Protein AF-0000000068951659 (afdb_homodimer)

pLDDT: mean 95.66, std 5.08, range [66.25, 98.88]

Nearest PDB structures (foldseek):
  4ij6-assembly1_B  TM=8.857E-01  e=1.920E-13  Hydrogenobacter thermophilus TK-6
  6nru-assembly5_E  TM=8.694E-01  e=2.820E-13  Shigella flexneri 2a
  6e4b-assembly2_D  TM=8.749E-01  e=1.591E-12  Escherichia coli K-12
  5zr2-assembly2_D-2  TM=8.445E-01  e=5.379E-12  Entamoeba histolytica HM-1:IMSS-A
  6m1x-assembly1_B  TM=8.198E-01  e=3.036E-11  Entamoeba histolytica

Sequence (386 aa):
MDVVLIRHAQPQVPAGTCYGCLDLPLVAPLAPAAARIAAGLPTPDRIVASPLARALGTAQALVQALPGGAPAIDTEPRLREIDFGSWEGVAWDAIDRAALDQWAADLLHARPHGGEAPAQAMARVAGWAGTLATDGAECLWVVGHAGPMRMLAAHWLGVPLATTVNWALGFGASCGFTLGPGEVRLGWWNRAAMDVVLIRHAQPQVPAGTCYGCLDLPLVAPLAPAAARIAAGLPTPDRIVASPLARALGTAQALVQALPGGAPAIDTEPRLREIDFGSWEGVAWDAIDRAALDQWAADLLHARPHGGEAPAQAMARVAGWAGTLATDGAECLWVVGHAGPMRMLAAHWLGVPLATTVNWALGFGASCGFTLGPGEVRLGWWNRAA

Organism: Cupriavidus necator (strain ATCC 17699 / DSM 428 / KCTC 22496 / NCIMB 10442 / H16 / Stanier 337) (NCBI:txid381666)

Radius of gyration: 21.98 Å; Cα contacts (8 Å, |Δi|>4): 811; chains: 2; bounding box: 46×58×51 Å

Solvent-accessible surface area (backbone atoms only — not comparable to full-atom values): 19576 Å² total; per-residue (Å²): 68,37,37,37,40,27,27,22,34,38,55,58,66,67,88,64,48,31,67,33,60,64,72,42,49,53,36,84,75,60,40,59,43,40,58,47,42,51,55,92,55,79,78,57,72,36,34,37,19,11,66,47,47,27,15,36,53,37,46,53,44,35,37,71,55,42,82,68,80,62,61,64,74,44,70,36,74,54,38,40,40,52,33,40,45,75,40,43,74,34,41,57,89,71,50,60,64,69,48,50,50,48,29,67,74,33,60,46,68,39,42,79,38,68,40,51,26,48,49,57,49,40,48,42,35,50,52,54,57,63,55,51,80,74,47,83,55,60,25,35,35,36,23,24,35,63,60,43,52,28,39,49,50,13,61,58,66,71,45,60,51,85,60,33,69,64,38,47,66,51,57,22,10,31,30,32,35,37,48,51,95,95,43,56,32,50,44,30,33,34,42,74,77,68,37,37,36,40,28,27,22,34,36,56,59,66,69,87,62,50,32,69,34,58,64,73,41,50,53,35,84,76,59,38,61,44,39,58,47,44,51,56,92,54,80,76,56,71,35,35,37,19,12,67,45,47,28,16,37,52,37,46,54,45,35,38,72,54,43,83,72,79,64,61,64,75,44,70,36,74,55,40,41,38,53,34,40,45,75,39,43,75,34,42,55,90,72,50,58,63,69,49,50,50,48,28,67,75,32,62,48,69,39,40,80,39,67,39,53,24,48,49,58,48,40,50,40,36,50,53,53,57,63,56,50,79,75,46,84,56,59,24,33,36,37,23,24,34,63,62,42,52,29,40,48,48,14,61,60,65,70,46,59,52,84,61,31,70,64,38,47,66,51,58,22,10,30,30,31,36,38,49,51,94,93,43,53,32,51,45,29,34,34,42,73,79

Foldseek 3Di:
DKEKEWEFFAFDADPQADAFQPQTAADPPTPPQLLQLCPPPDDWLAEEEAPRRRQVVSLVRNQVNDPDHRRDYHYDNLQTGWGLAQSHRPGPVRDDPVLVVQCVVPVQARRSNPTDGLVRSLVSLVVVVVVCVPPPIPYYYYGHHQSSVLSVVCNQVVHDSVVSVPPDADHSFMWMWDDDDVHIDTDDDRHDD/DKEKEWEFFAFDADPQADAFQPQTAADPPTPPQLLQLCPPPDDWLAEEEAPRRRQVVSLVRNQVNDPDHRRDYHYDNLQTGWGLAQSHRPGPVRDDPVLVVQCVVPVQARRSNPTDGLVRSLVSLVVVVVVCVPPPIPYYYYGHHQSSVLSVVCNQVVHDSVVSVPPDADHSFMWMWDDDDVHIDTDDDRHDD

InterPro domains:
  IPR013078 Histidine phosphatase superfamily, clade-1 [PF00300] (3-190)
  IPR013078 Histidine phosphatase superfamily, clade-1 [SM00855] (2-152)
  IPR013078 Histidine phosphatase superfamily, clade-1 [cd07067] (42-173)
  IPR029033 Histidine phosphatase superfamily [G3DSA:3.40.50.1240] (1-178)
  IPR029033 Histidine phosphatase superfamily [SSF53254] (2-191)
  IPR050275 Phosphoglycerate Mutase/Phosphatase [PTHR48100] (3-163)

Structure (mmCIF, N/CA/C/O backbone):
data_AF-0000000068951659-model_v1
#
loop_
_entity.id
_entity.type
_entity.pdbx_description
1 polymer 'Alpha-ribazole phosphatase'
#
loop_
_atom_site.group_PDB
_atom_site.id
_atom_site.type_symbol
_atom_site.label_atom_id
_atom_site.label_alt_id
_atom_site.label_comp_id
_atom_site.label_asym_id
_atom_site.label_entity_id
_atom_site.label_seq_id
_atom_site.pdbx_PDB_ins_code
_atom_site.Cartn_x
_atom_site.Cartn_y
_atom_site.Cartn_z
_atom_site.occupancy
_atom_site.B_iso_or_equiv
_atom_site.auth_seq_id
_atom_site.auth_comp_id
_atom_site.auth_asym_id
_atom_site.auth_atom_id
_atom_site.pdbx_PDB_model_num
ATOM 1 N N . MET A 1 1 ? -17.641 -3.449 -2.365 1 95.12 1 MET A N 1
ATOM 2 C CA . MET A 1 1 ? -17.047 -4.746 -2.051 1 95.12 1 MET A CA 1
ATOM 3 C C . MET A 1 1 ? -15.609 -4.586 -1.574 1 95.12 1 MET A C 1
ATOM 5 O O . MET A 1 1 ? -14.852 -3.785 -2.129 1 95.12 1 MET A O 1
ATOM 9 N N . ASP A 1 2 ? -15.289 -5.281 -0.459 1 96.88 2 ASP A N 1
ATOM 10 C CA . ASP A 1 2 ? -13.898 -5.367 -0.015 1 96.88 2 ASP A CA 1
ATOM 11 C C . ASP A 1 2 ? -13.211 -6.598 -0.594 1 96.88 2 ASP A C 1
ATOM 13 O O . ASP A 1 2 ? -13.773 -7.699 -0.566 1 96.88 2 ASP A O 1
ATOM 17 N N . VAL A 1 3 ? -12.086 -6.398 -1.126 1 98.12 3 VAL A N 1
ATOM 18 C CA . VAL A 1 3 ? -11.289 -7.496 -1.664 1 98.12 3 VAL A CA 1
ATOM 19 C C . VAL A 1 3 ? -9.945 -7.566 -0.943 1 98.12 3 VAL A C 1
ATOM 21 O O . VAL A 1 3 ? -9.203 -6.582 -0.911 1 98.12 3 VAL A O 1
ATOM 24 N N . VAL A 1 4 ? -9.68 -8.672 -0.344 1 98.44 4 VAL A N 1
ATOM 25 C CA . VAL A 1 4 ? -8.375 -8.93 0.252 1 98.44 4 VAL A CA 1
ATOM 26 C C . VAL A 1 4 ? -7.586 -9.898 -0.627 1 98.44 4 VAL A C 1
ATOM 28 O O . VAL A 1 4 ? -7.992 -11.047 -0.816 1 98.44 4 VAL A O 1
ATOM 31 N N . LEU A 1 5 ? -6.527 -9.391 -1.222 1 98.88 5 LEU A N 1
ATOM 32 C CA . LEU A 1 5 ? -5.582 -10.234 -1.951 1 98.88 5 LEU A CA 1
ATOM 33 C C . LEU A 1 5 ? -4.555 -10.844 -1.007 1 98.88 5 LEU A C 1
ATOM 35 O O . LEU A 1 5 ? -3.967 -10.133 -0.182 1 98.88 5 LEU A O 1
ATOM 39 N N . ILE A 1 6 ? -4.328 -12.125 -1.132 1 98.88 6 ILE A N 1
ATOM 40 C CA . ILE A 1 6 ? -3.363 -12.82 -0.29 1 98.88 6 ILE A CA 1
ATOM 41 C C . ILE A 1 6 ? -2.4 -13.617 -1.164 1 98.88 6 ILE A C 1
ATOM 43 O O . ILE A 1 6 ? -2.822 -14.492 -1.927 1 98.88 6 ILE A O 1
ATOM 47 N N . ARG A 1 7 ? -1.138 -13.297 -1.09 1 98.88 7 ARG A N 1
ATOM 48 C CA . ARG A 1 7 ? -0.165 -14.148 -1.771 1 98.88 7 ARG A CA 1
ATOM 49 C C . ARG A 1 7 ? -0.029 -15.5 -1.07 1 98.88 7 ARG A C 1
ATOM 51 O O . ARG A 1 7 ? -0.057 -15.57 0.16 1 98.88 7 ARG A O 1
ATOM 58 N N . HIS A 1 8 ? 0.165 -16.453 -1.792 1 98.81 8 HIS A N 1
ATOM 59 C CA . HIS A 1 8 ? 0.342 -17.781 -1.209 1 98.81 8 HIS A CA 1
ATOM 60 C C . HIS A 1 8 ? 1.515 -17.797 -0.234 1 98.81 8 HIS A C 1
ATOM 62 O O . HIS A 1 8 ? 2.408 -16.953 -0.312 1 98.81 8 HIS A O 1
ATOM 68 N N . ALA A 1 9 ? 1.471 -18.859 0.632 1 98.75 9 ALA A N 1
ATOM 69 C CA . ALA A 1 9 ? 2.574 -19.094 1.558 1 98.75 9 ALA A CA 1
ATOM 70 C C . ALA A 1 9 ? 3.803 -19.625 0.821 1 98.75 9 ALA A C 1
ATOM 72 O O . ALA A 1 9 ? 3.775 -19.797 -0.4 1 98.75 9 ALA A O 1
ATOM 73 N N . GLN A 1 10 ? 4.852 -19.844 1.547 1 98.56 10 GLN A N 1
ATOM 74 C CA . GLN A 1 10 ? 6.152 -20.172 0.975 1 98.56 10 GLN A CA 1
ATOM 75 C C . GLN A 1 10 ? 6.117 -21.516 0.242 1 98.56 10 GLN A C 1
ATOM 77 O O . GLN A 1 10 ? 5.766 -22.531 0.83 1 98.56 10 GLN A O 1
ATOM 82 N N . PRO A 1 11 ? 6.445 -21.516 -0.963 1 98.56 11 PRO A N 1
ATOM 83 C CA . PRO A 1 11 ? 6.543 -22.781 -1.682 1 98.56 11 PRO A CA 1
ATOM 84 C C . PRO A 1 11 ? 7.836 -23.531 -1.384 1 98.56 11 PRO A C 1
ATOM 86 O O . PRO A 1 11 ? 8.82 -22.922 -0.948 1 98.56 11 PRO A O 1
ATOM 89 N N . GLN A 1 12 ? 7.758 -24.797 -1.577 1 98.25 12 GLN A N 1
ATOM 90 C CA . GLN A 1 12 ? 8.945 -25.625 -1.431 1 98.25 12 GLN A CA 1
ATOM 91 C C . GLN A 1 12 ? 9.773 -25.641 -2.713 1 98.25 12 GLN A C 1
ATOM 93 O O . GLN A 1 12 ? 9.625 -26.531 -3.549 1 98.25 12 GLN A O 1
ATOM 98 N N . VAL A 1 13 ? 10.719 -24.797 -2.805 1 97.81 13 VAL A N 1
ATOM 99 C CA . VAL A 1 13 ? 11.578 -24.641 -3.977 1 97.81 13 VAL A CA 1
ATOM 100 C C . VAL A 1 13 ? 12.852 -23.891 -3.592 1 97.81 13 VAL A C 1
ATOM 102 O O . VAL A 1 13 ? 12.828 -23.047 -2.703 1 97.81 13 VAL A O 1
ATOM 105 N N . PRO A 1 14 ? 13.977 -24.188 -4.199 1 96.75 14 PRO A N 1
ATOM 106 C CA . PRO A 1 14 ? 15.188 -23.406 -3.902 1 96.75 14 PRO A CA 1
ATOM 107 C C . PRO A 1 14 ? 15.016 -21.922 -4.176 1 96.75 14 PRO A C 1
ATOM 109 O O . PRO A 1 14 ? 14.352 -21.531 -5.148 1 96.75 14 PRO A O 1
ATOM 112 N N . ALA A 1 15 ? 15.57 -21.156 -3.299 1 95.62 15 ALA A N 1
ATOM 113 C CA . ALA A 1 15 ? 15.547 -19.719 -3.5 1 95.62 15 ALA A CA 1
ATOM 114 C C . ALA A 1 15 ? 16.125 -19.344 -4.859 1 95.62 15 ALA A C 1
ATOM 116 O O . ALA A 1 15 ? 17.125 -19.906 -5.293 1 95.62 15 ALA A O 1
ATOM 117 N N . GLY A 1 16 ? 15.469 -18.375 -5.516 1 96.25 16 GLY A N 1
ATOM 118 C CA . GLY A 1 16 ? 15.984 -17.875 -6.777 1 96.25 16 GLY A CA 1
ATOM 119 C C . GLY A 1 16 ? 15.508 -18.656 -7.977 1 96.25 16 GLY A C 1
ATOM 120 O O . GLY A 1 16 ? 16.016 -18.484 -9.086 1 96.25 16 GLY A O 1
ATOM 121 N N . THR A 1 17 ? 14.641 -19.609 -7.812 1 98.12 17 THR A N 1
ATOM 122 C CA . THR A 1 17 ? 14.086 -20.391 -8.914 1 98.12 17 THR A CA 1
ATOM 123 C C . THR A 1 17 ? 12.961 -19.641 -9.609 1 98.12 17 THR A C 1
ATOM 125 O O . THR A 1 17 ? 12.117 -19.031 -8.953 1 98.12 17 THR A O 1
ATOM 128 N N . CYS A 1 18 ? 13.023 -19.641 -10.953 1 98 18 CYS A N 1
ATOM 129 C CA . CYS A 1 18 ? 11.938 -19.062 -11.727 1 98 18 CYS A CA 1
ATOM 130 C C . CYS A 1 18 ? 10.766 -20.031 -11.828 1 98 18 CYS A C 1
ATOM 132 O O . CYS A 1 18 ? 10.938 -21.172 -12.25 1 98 18 CYS A O 1
ATOM 134 N N . TYR A 1 19 ? 9.609 -19.531 -11.445 1 98.19 19 TYR A N 1
ATOM 135 C CA . TYR A 1 19 ? 8.414 -20.359 -11.594 1 98.19 19 TYR A CA 1
ATOM 136 C C . TYR A 1 19 ? 7.164 -19.484 -11.672 1 98.19 19 TYR A C 1
ATOM 138 O O . TYR A 1 19 ? 7.105 -18.422 -11.055 1 98.19 19 TYR A O 1
ATOM 146 N N . GLY A 1 20 ? 6.23 -19.922 -12.414 1 98 20 GLY A N 1
ATOM 147 C CA . GLY A 1 20 ? 4.891 -19.375 -12.555 1 98 20 GLY A CA 1
ATOM 148 C C . GLY A 1 20 ? 3.803 -20.438 -12.492 1 98 20 GLY A C 1
ATOM 149 O O . GLY A 1 20 ? 3.229 -20.688 -11.43 1 98 20 GLY A O 1
ATOM 150 N N . CYS A 1 21 ? 3.795 -21.297 -13.477 1 97 21 CYS A N 1
ATOM 151 C CA . CYS A 1 21 ? 2.768 -22.328 -13.57 1 97 21 CYS A CA 1
ATOM 152 C C . CYS A 1 21 ? 3.281 -23.656 -13.039 1 97 21 CYS A C 1
ATOM 154 O O . CYS A 1 21 ? 2.502 -24.594 -12.812 1 97 21 CYS A O 1
ATOM 156 N N . LEU A 1 22 ? 4.605 -23.734 -12.906 1 97.19 22 LEU A N 1
ATOM 157 C CA . LEU A 1 22 ? 5.113 -24.922 -12.25 1 97.19 22 LEU A CA 1
ATOM 158 C C . LEU A 1 22 ? 4.395 -25.172 -10.922 1 97.19 22 LEU A C 1
ATOM 160 O O . LEU A 1 22 ? 4.379 -24.297 -10.055 1 97.19 22 LEU A O 1
ATOM 164 N N . ASP A 1 23 ? 3.812 -26.281 -10.797 1 97.69 23 ASP A N 1
ATOM 165 C CA . ASP A 1 23 ? 2.951 -26.547 -9.648 1 97.69 23 ASP A CA 1
ATOM 166 C C . ASP A 1 23 ? 3.764 -27.047 -8.453 1 97.69 23 ASP A C 1
ATOM 168 O O . ASP A 1 23 ? 3.943 -28.25 -8.273 1 97.69 23 ASP A O 1
ATOM 172 N N . LEU A 1 24 ? 4.141 -26.25 -7.609 1 97.81 24 LEU A N 1
ATOM 173 C CA . LEU A 1 24 ? 5.027 -26.5 -6.477 1 97.81 24 LEU A CA 1
ATOM 174 C C . LEU A 1 24 ? 4.227 -26.688 -5.191 1 97.81 24 LEU A C 1
ATOM 176 O O . LEU A 1 24 ? 3.232 -26 -4.961 1 97.81 24 LEU A O 1
ATOM 180 N N . PRO A 1 25 ? 4.668 -27.578 -4.375 1 97.81 25 PRO A N 1
ATOM 181 C CA . PRO A 1 25 ? 4.027 -27.688 -3.061 1 97.81 25 PRO A CA 1
ATOM 182 C C . PRO A 1 25 ? 4.473 -26.594 -2.094 1 97.81 25 PRO A C 1
ATOM 184 O O . PRO A 1 25 ? 5.43 -25.859 -2.375 1 97.81 25 PRO A O 1
ATOM 187 N N . LEU A 1 26 ? 3.729 -26.438 -1.065 1 98.56 26 LEU A N 1
ATOM 188 C CA . LEU A 1 26 ? 4.109 -25.562 0.028 1 98.56 26 LEU A CA 1
ATOM 189 C C . LEU A 1 26 ? 5.098 -26.25 0.967 1 98.56 26 LEU A C 1
ATOM 191 O O . LEU A 1 26 ? 5.105 -27.469 1.073 1 98.56 26 LEU A O 1
ATOM 195 N N . VAL A 1 27 ? 5.906 -25.453 1.605 1 98.31 27 VAL A N 1
ATOM 196 C CA . VAL A 1 27 ? 6.73 -26.016 2.674 1 98.31 27 VAL A CA 1
ATOM 197 C C . VAL A 1 27 ? 5.844 -26.484 3.818 1 98.31 27 VAL A C 1
ATOM 199 O O . VAL A 1 27 ? 4.734 -25.984 4.008 1 98.31 27 VAL A O 1
ATOM 202 N N . ALA A 1 28 ? 6.367 -27.453 4.562 1 96.62 28 ALA A N 1
ATOM 203 C CA . ALA A 1 28 ? 5.703 -27.984 5.746 1 96.62 28 ALA A CA 1
ATOM 204 C C . ALA A 1 28 ? 6.621 -27.938 6.965 1 96.62 28 ALA A C 1
ATOM 206 O O . ALA A 1 28 ? 7.727 -28.484 6.941 1 96.62 28 ALA A O 1
ATOM 207 N N . PRO A 1 29 ? 6.23 -27.25 8.078 1 97.44 29 PRO A N 1
ATOM 208 C CA . PRO A 1 29 ? 4.926 -26.609 8.266 1 97.44 29 PRO A CA 1
ATOM 209 C C . PRO A 1 29 ? 4.762 -25.344 7.414 1 97.44 29 PRO A C 1
ATOM 211 O O . PRO A 1 29 ? 5.754 -24.75 6.984 1 97.44 29 PRO A O 1
ATOM 214 N N . LEU A 1 30 ? 3.451 -25.031 7.152 1 98.19 30 LEU A N 1
ATOM 215 C CA . LEU A 1 30 ? 3.117 -23.859 6.359 1 98.19 30 LEU A CA 1
ATOM 216 C C . LEU A 1 30 ? 3.822 -22.609 6.898 1 98.19 30 LEU A C 1
ATOM 218 O O . LEU A 1 30 ? 3.801 -22.359 8.109 1 98.19 30 LEU A O 1
ATOM 222 N N . ALA A 1 31 ? 4.375 -21.797 6.07 1 98 31 ALA A N 1
ATOM 223 C CA . ALA A 1 31 ? 5.09 -20.578 6.445 1 98 31 ALA A CA 1
ATOM 224 C C . ALA A 1 31 ? 4.766 -19.438 5.492 1 98 31 ALA A C 1
ATOM 226 O O . ALA A 1 31 ? 5 -19.547 4.285 1 98 31 ALA A O 1
ATOM 227 N N . PRO A 1 32 ? 4.316 -18.328 6.141 1 98.06 32 PRO A N 1
ATOM 228 C CA . PRO A 1 32 ? 3.855 -18.125 7.516 1 98.06 32 PRO A CA 1
ATOM 229 C C . PRO A 1 32 ? 2.643 -18.984 7.859 1 98.06 32 PRO A C 1
ATOM 231 O O . PRO A 1 32 ? 1.965 -19.5 6.965 1 98.06 32 PRO A O 1
ATOM 234 N N . ALA A 1 33 ? 2.426 -19.156 9.133 1 97.88 33 ALA A N 1
ATOM 235 C CA . ALA A 1 33 ? 1.268 -19.922 9.586 1 97.88 33 ALA A CA 1
ATOM 236 C C . ALA A 1 33 ? -0.036 -19.25 9.164 1 97.88 33 ALA A C 1
ATOM 238 O O . ALA A 1 33 ? -0.117 -18.016 9.117 1 97.88 33 ALA A O 1
ATOM 239 N N . ALA A 1 34 ? -1.021 -20.031 8.859 1 96.81 34 ALA A N 1
ATOM 240 C CA . ALA A 1 34 ? -2.307 -19.547 8.367 1 96.81 34 ALA A CA 1
ATOM 241 C C . ALA A 1 34 ? -2.918 -18.531 9.336 1 96.81 34 ALA A C 1
ATOM 243 O O . ALA A 1 34 ? -3.486 -17.531 8.906 1 96.81 34 ALA A O 1
ATOM 244 N N . ALA A 1 35 ? -2.807 -18.875 10.594 1 95.5 35 ALA A N 1
ATOM 245 C CA . ALA A 1 35 ? -3.365 -17.984 11.602 1 95.5 35 ALA A CA 1
ATOM 246 C C . ALA A 1 35 ? -2.713 -16.609 11.539 1 95.5 35 ALA A C 1
ATOM 248 O O . ALA A 1 35 ? -3.379 -15.586 11.742 1 95.5 35 ALA A O 1
ATOM 249 N N . ARG A 1 36 ? -1.444 -16.562 11.305 1 96.25 36 ARG A N 1
ATOM 250 C CA . ARG A 1 36 ? -0.724 -15.297 11.18 1 96.25 36 ARG A CA 1
ATOM 251 C C . ARG A 1 36 ? -1.154 -14.539 9.922 1 96.25 36 ARG A C 1
ATOM 253 O O . ARG A 1 36 ? -1.319 -13.32 9.953 1 96.25 36 ARG A O 1
ATOM 260 N N . ILE A 1 37 ? -1.308 -15.258 8.82 1 97.5 37 ILE A N 1
ATOM 261 C CA . ILE A 1 37 ? -1.744 -14.656 7.57 1 97.5 37 ILE A CA 1
ATOM 262 C C . ILE A 1 37 ? -3.123 -14.023 7.754 1 97.5 37 ILE A C 1
ATOM 264 O O . ILE A 1 37 ? -3.365 -12.906 7.297 1 97.5 37 ILE A O 1
ATOM 268 N N . ALA A 1 38 ? -3.984 -14.664 8.453 1 95.62 38 ALA A N 1
ATOM 269 C CA . ALA A 1 38 ? -5.383 -14.258 8.578 1 95.62 38 ALA A CA 1
ATOM 270 C C . ALA A 1 38 ? -5.551 -13.188 9.656 1 95.62 38 ALA A C 1
ATOM 272 O O . ALA A 1 38 ? -6.602 -12.555 9.742 1 95.62 38 ALA A O 1
ATOM 273 N N . ALA A 1 39 ? -4.555 -13.039 10.445 1 93.38 39 ALA A N 1
ATOM 274 C CA . ALA A 1 39 ? -4.656 -12.164 11.609 1 93.38 39 ALA A CA 1
ATOM 275 C C . ALA A 1 39 ? -5.027 -10.742 11.195 1 93.38 39 ALA A C 1
ATOM 277 O O . ALA A 1 39 ? -4.359 -10.148 10.352 1 93.38 39 ALA A O 1
ATOM 278 N N . GLY A 1 40 ? -6.141 -10.227 11.797 1 91.88 40 GLY A N 1
ATOM 279 C CA . GLY A 1 40 ? -6.535 -8.844 11.602 1 91.88 40 GLY A CA 1
ATOM 280 C C . GLY A 1 40 ? -7.281 -8.617 10.297 1 91.88 40 GLY A C 1
ATOM 281 O O . GLY A 1 40 ? -7.707 -7.492 10.008 1 91.88 40 GLY A O 1
ATOM 282 N N . LEU A 1 41 ? -7.379 -9.602 9.445 1 95.19 41 LEU A N 1
ATOM 283 C CA . LEU A 1 41 ? -8.102 -9.453 8.188 1 95.19 41 LEU A CA 1
ATOM 284 C C . LEU A 1 41 ? -9.609 -9.539 8.414 1 95.19 41 LEU A C 1
ATOM 286 O O . LEU A 1 41 ? -10.062 -10.258 9.305 1 95.19 41 LEU A O 1
ATOM 290 N N . PRO A 1 42 ? -10.359 -8.781 7.656 1 94.38 42 PRO A N 1
ATOM 291 C CA . PRO A 1 42 ? -11.812 -8.945 7.758 1 94.38 42 PRO A CA 1
ATOM 292 C C . PRO A 1 42 ? -12.273 -10.344 7.363 1 94.38 42 PRO A C 1
ATOM 294 O O . PRO A 1 42 ? -11.672 -10.977 6.492 1 94.38 42 PRO A O 1
ATOM 297 N N . THR A 1 43 ? -13.32 -10.789 7.941 1 93.44 43 THR A N 1
ATOM 298 C CA . THR A 1 43 ? -13.852 -12.117 7.66 1 93.44 43 THR A CA 1
ATOM 299 C C . THR A 1 43 ? -14.445 -12.172 6.254 1 93.44 43 THR A C 1
ATOM 301 O O . THR A 1 43 ? -15.281 -11.344 5.895 1 93.44 43 THR A O 1
ATOM 304 N N . PRO A 1 44 ? -14.031 -13.109 5.496 1 94.75 44 PRO A N 1
ATOM 305 C CA . PRO A 1 44 ? -14.578 -13.211 4.145 1 94.75 44 PRO A CA 1
ATOM 306 C C . PRO A 1 44 ? -15.922 -13.945 4.109 1 94.75 44 PRO A C 1
ATOM 308 O O . PRO A 1 44 ? -16.172 -14.82 4.945 1 94.75 44 PRO A O 1
ATOM 311 N N . ASP A 1 45 ? -16.766 -13.562 3.195 1 92.31 45 ASP A N 1
ATOM 312 C CA . ASP A 1 45 ? -17.953 -14.367 2.924 1 92.31 45 ASP A CA 1
ATOM 313 C C . ASP A 1 45 ? -17.75 -15.219 1.674 1 92.31 45 ASP A C 1
ATOM 315 O O . ASP A 1 45 ? -18.578 -16.094 1.377 1 92.31 45 ASP A O 1
ATOM 319 N N . ARG A 1 46 ? -16.656 -15.047 0.967 1 94.56 46 ARG A N 1
ATOM 320 C CA . ARG A 1 46 ? -16.25 -15.836 -0.197 1 94.56 46 ARG A CA 1
ATOM 321 C C . ARG A 1 46 ? -14.742 -15.875 -0.342 1 94.56 46 ARG A C 1
ATOM 323 O O . ARG A 1 46 ? -14.055 -14.891 -0.048 1 94.56 46 ARG A O 1
ATOM 330 N N . ILE A 1 47 ? -14.25 -17.016 -0.752 1 97.12 47 ILE A N 1
ATOM 331 C CA . ILE A 1 47 ? -12.828 -17.172 -1.022 1 97.12 47 ILE A CA 1
ATOM 332 C C . ILE A 1 47 ? -12.625 -17.734 -2.43 1 97.12 47 ILE A C 1
ATOM 334 O O . ILE A 1 47 ? -13.297 -18.688 -2.822 1 97.12 47 ILE A O 1
ATOM 338 N N . VAL A 1 48 ? -11.797 -17.094 -3.191 1 98.19 48 VAL A N 1
ATOM 339 C CA . VAL A 1 48 ? -11.367 -17.562 -4.504 1 98.19 48 VAL A CA 1
ATOM 340 C C . VAL A 1 48 ? -9.859 -17.781 -4.512 1 98.19 48 VAL A C 1
ATOM 342 O O . VAL A 1 48 ? -9.109 -17 -3.922 1 98.19 48 VAL A O 1
ATOM 345 N N . ALA A 1 49 ? -9.43 -18.875 -5.156 1 98.62 49 ALA A N 1
ATOM 346 C CA . ALA A 1 49 ? -8 -19.156 -5.184 1 98.62 49 ALA A CA 1
ATOM 347 C C . ALA A 1 49 ? -7.547 -19.562 -6.586 1 98.62 49 ALA A C 1
ATOM 349 O O . ALA A 1 49 ? -8.32 -20.141 -7.352 1 98.62 49 ALA A O 1
ATOM 350 N N . SER A 1 50 ? -6.328 -19.156 -6.934 1 98.75 50 SER A N 1
ATOM 351 C CA . SER A 1 50 ? -5.656 -19.828 -8.047 1 98.75 50 SER A CA 1
ATOM 352 C C . SER A 1 50 ? -5.688 -21.344 -7.879 1 98.75 50 SER A C 1
ATOM 354 O O . SER A 1 50 ? -5.566 -21.844 -6.762 1 98.75 50 SER A O 1
ATOM 356 N N . PRO A 1 51 ? -5.762 -22.078 -9.016 1 98.31 51 PRO A N 1
ATOM 357 C CA . PRO A 1 51 ? -5.82 -23.547 -8.906 1 98.31 51 PRO A CA 1
ATOM 358 C C . PRO A 1 51 ? -4.465 -24.156 -8.57 1 98.31 51 PRO A C 1
ATOM 360 O O . PRO A 1 51 ? -4.387 -25.359 -8.266 1 98.31 51 PRO A O 1
ATOM 363 N N . LEU A 1 52 ? -3.4 -23.422 -8.703 1 98.62 52 LEU A N 1
ATOM 364 C CA . LEU A 1 52 ? -2.084 -23.984 -8.43 1 98.62 52 LEU A CA 1
ATOM 365 C C . LEU A 1 52 ? -1.961 -24.391 -6.969 1 98.62 52 LEU A C 1
ATOM 367 O O . LEU A 1 52 ? -2.471 -23.703 -6.078 1 98.62 52 LEU A O 1
ATOM 371 N N . ALA A 1 53 ? -1.248 -25.406 -6.668 1 98.5 53 ALA A N 1
ATOM 372 C CA . ALA A 1 53 ? -1.213 -26.094 -5.379 1 98.5 53 ALA A CA 1
ATOM 373 C C . ALA A 1 53 ? -0.822 -25.141 -4.258 1 98.5 53 ALA A C 1
ATOM 375 O O . ALA A 1 53 ? -1.384 -25.188 -3.162 1 98.5 53 ALA A O 1
ATOM 376 N N . ARG A 1 54 ? 0.102 -24.328 -4.477 1 98.56 54 ARG A N 1
ATOM 377 C CA . ARG A 1 54 ? 0.593 -23.438 -3.43 1 98.56 54 ARG A CA 1
ATOM 378 C C . ARG A 1 54 ? -0.483 -22.453 -3.006 1 98.56 54 ARG A C 1
ATOM 380 O O . ARG A 1 54 ? -0.619 -22.141 -1.819 1 98.56 54 ARG A O 1
ATOM 387 N N . ALA A 1 55 ? -1.267 -21.938 -3.959 1 98.69 55 ALA A N 1
ATOM 388 C CA . ALA A 1 55 ? -2.348 -21 -3.646 1 98.69 55 ALA A CA 1
ATOM 389 C C . ALA A 1 55 ? -3.537 -21.734 -3.029 1 98.69 55 ALA A C 1
ATOM 391 O O . ALA A 1 55 ? -4.086 -21.297 -2.018 1 98.69 55 ALA A O 1
ATOM 392 N N . LEU A 1 56 ? -3.885 -22.828 -3.689 1 98.06 56 LEU A N 1
ATOM 393 C CA . LEU A 1 56 ? -5.012 -23.594 -3.184 1 98.06 56 LEU A CA 1
ATOM 394 C C . LEU A 1 56 ? -4.719 -24.141 -1.786 1 98.06 56 LEU A C 1
ATOM 396 O O . LEU A 1 56 ? -5.574 -24.062 -0.901 1 98.06 56 LEU A O 1
ATOM 400 N N . GLY A 1 57 ? -3.52 -24.688 -1.569 1 98.06 57 GLY A N 1
ATOM 401 C CA . GLY A 1 57 ? -3.121 -25.156 -0.251 1 98.06 57 GLY A CA 1
ATOM 402 C C . GLY A 1 57 ? -3.168 -24.062 0.805 1 98.06 57 GLY A C 1
ATOM 403 O O . GLY A 1 57 ? -3.596 -24.312 1.935 1 98.06 57 GLY A O 1
ATOM 404 N N . THR A 1 58 ? -2.758 -22.875 0.45 1 98.5 58 THR A N 1
ATOM 405 C CA . THR A 1 58 ? -2.816 -21.734 1.359 1 98.5 58 THR A CA 1
ATOM 406 C C . THR A 1 58 ? -4.262 -21.391 1.707 1 98.5 58 THR A C 1
ATOM 408 O O . THR A 1 58 ? -4.594 -21.188 2.877 1 98.5 58 THR A O 1
ATOM 411 N N . ALA A 1 59 ? -5.094 -21.344 0.679 1 98.12 59 ALA A N 1
ATOM 412 C CA . ALA A 1 59 ? -6.508 -21.047 0.898 1 98.12 59 ALA A CA 1
ATOM 413 C C . ALA A 1 59 ? -7.137 -22.062 1.853 1 98.12 59 ALA A C 1
ATOM 415 O O . ALA A 1 59 ? -7.895 -21.688 2.752 1 98.12 59 ALA A O 1
ATOM 416 N N . GLN A 1 60 ? -6.824 -23.281 1.624 1 96.62 60 GLN A N 1
ATOM 417 C CA . GLN A 1 60 ? -7.367 -24.344 2.463 1 96.62 60 GLN A CA 1
ATOM 418 C C . GLN A 1 60 ? -6.914 -24.188 3.91 1 96.62 60 GLN A C 1
ATOM 420 O O . GLN A 1 60 ? -7.707 -24.359 4.836 1 96.62 60 GLN A O 1
ATOM 425 N N . ALA A 1 61 ? -5.66 -23.891 4.105 1 96.75 61 ALA A N 1
ATOM 426 C CA . ALA A 1 61 ? -5.133 -23.672 5.445 1 96.75 61 ALA A CA 1
ATOM 427 C C . ALA A 1 61 ? -5.812 -22.469 6.109 1 96.75 61 ALA A C 1
ATOM 429 O O . ALA A 1 61 ? -6.094 -22.5 7.309 1 96.75 61 ALA A O 1
ATOM 430 N N . LEU A 1 62 ? -6.078 -21.422 5.375 1 96.62 62 LEU A N 1
ATOM 431 C CA . LEU A 1 62 ? -6.723 -20.219 5.891 1 96.62 62 LEU A CA 1
ATOM 432 C C . LEU A 1 62 ? -8.141 -20.531 6.375 1 96.62 62 LEU A C 1
ATOM 434 O O . LEU A 1 62 ? -8.547 -20.078 7.445 1 96.62 62 LEU A O 1
ATOM 438 N N . VAL A 1 63 ? -8.836 -21.266 5.547 1 95.06 63 VAL A N 1
ATOM 439 C CA . VAL A 1 63 ? -10.211 -21.625 5.898 1 95.06 63 VAL A CA 1
ATOM 440 C C . VAL A 1 63 ? -10.219 -22.375 7.227 1 95.06 63 VAL A C 1
ATOM 442 O O . VAL A 1 63 ? -11.102 -22.156 8.062 1 95.06 63 VAL A O 1
ATOM 445 N N . GLN A 1 64 ? -9.273 -23.234 7.395 1 92.12 64 GLN A N 1
ATOM 446 C CA . GLN A 1 64 ? -9.188 -24.031 8.617 1 92.12 64 GLN A CA 1
ATOM 447 C C . GLN A 1 64 ? -8.883 -23.156 9.82 1 92.12 64 GLN A C 1
ATOM 449 O O . GLN A 1 64 ? -9.25 -23.484 10.953 1 92.12 64 GLN A O 1
ATOM 454 N N . ALA A 1 65 ? -8.25 -22.078 9.586 1 90.44 65 ALA A N 1
ATOM 455 C CA . ALA A 1 65 ? -7.844 -21.188 10.672 1 90.44 65 ALA A CA 1
ATOM 456 C C . ALA A 1 65 ? -8.969 -20.219 11.031 1 90.44 65 ALA A C 1
ATOM 458 O O . ALA A 1 65 ? -8.922 -19.562 12.078 1 90.44 65 ALA A O 1
ATOM 459 N N . LEU A 1 66 ? -9.922 -19.906 10.18 1 89.06 66 LEU A N 1
ATOM 460 C CA . LEU A 1 66 ? -11.016 -18.969 10.414 1 89.06 66 LEU A CA 1
ATOM 461 C C . LEU A 1 66 ? -12.039 -19.578 11.375 1 89.06 66 LEU A C 1
ATOM 463 O O . LEU A 1 66 ? -12.336 -20.766 11.305 1 89.06 66 LEU A O 1
ATOM 467 N N . PRO A 1 67 ? -12.359 -18.547 12.266 1 80.5 67 PRO A N 1
ATOM 468 C CA . PRO A 1 67 ? -13.438 -19.016 13.141 1 80.5 67 PRO A CA 1
ATOM 469 C C . PRO A 1 67 ? -14.766 -19.172 12.406 1 80.5 67 PRO A C 1
ATOM 471 O O . PRO A 1 67 ? -15.031 -18.438 11.453 1 80.5 67 PRO A O 1
ATOM 474 N N . GLY A 1 68 ? -15.445 -20.078 12.773 1 74.31 68 GLY A N 1
ATOM 475 C CA . GLY A 1 68 ? -16.766 -20.297 12.195 1 74.31 68 GLY A CA 1
ATOM 476 C C . GLY A 1 68 ? -16.75 -21.219 11 1 74.31 68 GLY A C 1
ATOM 477 O O . GLY A 1 68 ? -15.711 -21.812 10.688 1 74.31 68 GLY A O 1
ATOM 478 N N . GLY A 1 69 ? -17.781 -21.406 10.328 1 66.25 69 GLY A N 1
ATOM 479 C CA . GLY A 1 69 ? -17.938 -22.328 9.211 1 66.25 69 GLY A CA 1
ATOM 480 C C . GLY A 1 69 ? -16.984 -22.047 8.062 1 66.25 69 GLY A C 1
ATOM 481 O O . GLY A 1 69 ? -16.469 -20.922 7.938 1 66.25 69 GLY A O 1
ATOM 482 N N . ALA A 1 70 ? -16.359 -22.938 7.391 1 68.88 70 ALA A N 1
ATOM 483 C CA . ALA A 1 70 ? -15.453 -22.906 6.25 1 68.88 70 ALA A CA 1
ATOM 484 C C . ALA A 1 70 ? -16.141 -22.344 5.012 1 68.88 70 ALA A C 1
ATOM 486 O O . ALA A 1 70 ? -17.062 -22.969 4.469 1 68.88 70 ALA A O 1
ATOM 487 N N . PRO A 1 71 ? -15.852 -21.047 4.742 1 82.44 71 PRO A N 1
ATOM 488 C CA . PRO A 1 71 ? -16.391 -20.656 3.438 1 82.44 71 PRO A CA 1
ATOM 489 C C . PRO A 1 71 ? -15.891 -21.562 2.305 1 82.44 71 PRO A C 1
ATOM 491 O O . PRO A 1 71 ? -14.852 -22.203 2.441 1 82.44 71 PRO A O 1
ATOM 494 N N . ALA A 1 72 ? -16.703 -21.797 1.311 1 86.94 72 ALA A N 1
ATOM 495 C CA . ALA A 1 72 ? -16.281 -22.547 0.133 1 86.94 72 ALA A CA 1
ATOM 496 C C . ALA A 1 72 ? -15.156 -21.812 -0.602 1 86.94 72 ALA A C 1
ATOM 498 O O . ALA A 1 72 ? -15.133 -20.578 -0.646 1 86.94 72 ALA A O 1
ATOM 499 N N . ILE A 1 73 ? -14.219 -22.609 -1.036 1 95.19 73 ILE A N 1
ATOM 500 C CA . ILE A 1 73 ? -13.133 -22.094 -1.865 1 95.19 73 ILE A CA 1
ATOM 501 C C . ILE A 1 73 ? -13.438 -22.359 -3.338 1 95.19 73 ILE A C 1
ATOM 503 O O . ILE A 1 73 ? -13.578 -23.516 -3.746 1 95.19 73 ILE A O 1
ATOM 507 N N . ASP A 1 74 ? -13.633 -21.359 -4.094 1 96.31 74 ASP A N 1
ATOM 508 C CA . ASP A 1 74 ? -13.75 -21.484 -5.543 1 96.31 74 ASP A CA 1
ATOM 509 C C . ASP A 1 74 ? -12.398 -21.312 -6.223 1 96.31 74 ASP A C 1
ATOM 511 O O . ASP A 1 74 ? -11.609 -20.453 -5.832 1 96.31 74 ASP A O 1
ATOM 515 N N . THR A 1 75 ? -12.141 -22.141 -7.176 1 97.75 75 THR A N 1
ATOM 516 C CA . THR A 1 75 ? -10.914 -21.969 -7.949 1 97.75 75 THR A CA 1
ATOM 517 C C . THR A 1 75 ? -11.172 -21.109 -9.18 1 97.75 75 THR A C 1
ATOM 519 O O . THR A 1 75 ? -12.234 -21.203 -9.797 1 97.75 75 THR A O 1
ATOM 522 N N . GLU A 1 76 ? -10.273 -20.297 -9.5 1 98.31 76 GLU A N 1
ATOM 523 C CA . GLU A 1 76 ? -10.352 -19.406 -10.648 1 98.31 76 GLU A CA 1
ATOM 524 C C . GLU A 1 76 ? -9.094 -19.469 -11.5 1 98.31 76 GLU A C 1
ATOM 526 O O . GLU A 1 76 ? -8.07 -18.859 -11.164 1 98.31 76 GLU A O 1
ATOM 531 N N . PRO A 1 77 ? -9.148 -20.188 -12.641 1 98.38 77 PRO A N 1
ATOM 532 C CA . PRO A 1 77 ? -7.965 -20.375 -13.477 1 98.38 77 PRO A CA 1
ATOM 533 C C . PRO A 1 77 ? -7.367 -19.062 -13.977 1 98.38 77 PRO A C 1
ATOM 535 O O . PRO A 1 77 ? -6.172 -19 -14.281 1 98.38 77 PRO A O 1
ATOM 538 N N . ARG A 1 78 ? -8.109 -18.078 -14.133 1 98.62 78 ARG A N 1
ATOM 539 C CA . ARG A 1 78 ? -7.625 -16.781 -14.633 1 98.62 78 ARG A CA 1
ATOM 540 C C . ARG A 1 78 ? -6.691 -16.125 -13.625 1 98.62 78 ARG A C 1
ATOM 542 O O . ARG A 1 78 ? -5.988 -15.164 -13.961 1 98.62 78 ARG A O 1
ATOM 549 N N . LEU A 1 79 ? -6.578 -16.641 -12.391 1 98.75 79 LEU A N 1
ATOM 550 C CA . LEU A 1 79 ? -5.746 -16.062 -11.344 1 98.75 79 LEU A CA 1
ATOM 551 C C . LEU A 1 79 ? -4.426 -16.828 -11.219 1 98.75 79 LEU A C 1
ATOM 553 O O . LEU A 1 79 ? -3.631 -16.547 -10.32 1 98.75 79 LEU A O 1
ATOM 557 N N . ARG A 1 80 ? -4.176 -17.719 -12.133 1 98.56 80 ARG A N 1
ATOM 558 C CA . ARG A 1 80 ? -2.898 -18.422 -12.133 1 98.56 80 ARG A CA 1
ATOM 559 C C . ARG A 1 80 ? -1.738 -17.453 -12.328 1 98.56 80 ARG A C 1
ATOM 561 O O . ARG A 1 80 ? -1.902 -16.406 -12.945 1 98.56 80 ARG A O 1
ATOM 568 N N . GLU A 1 81 ? -0.601 -17.859 -11.812 1 98.69 81 GLU A N 1
ATOM 569 C CA . GLU A 1 81 ? 0.613 -17.109 -12.102 1 98.69 81 GLU A CA 1
ATOM 570 C C . GLU A 1 81 ? 0.985 -17.203 -13.578 1 98.69 81 GLU A C 1
ATOM 572 O O . GLU A 1 81 ? 0.548 -18.125 -14.273 1 98.69 81 GLU A O 1
ATOM 577 N N . ILE A 1 82 ? 1.798 -16.266 -13.992 1 97.88 82 ILE A N 1
ATOM 578 C CA . ILE A 1 82 ? 2.266 -16.219 -15.375 1 97.88 82 ILE A CA 1
ATOM 579 C C . ILE A 1 82 ? 3.02 -17.5 -15.711 1 97.88 82 ILE A C 1
ATOM 581 O O . ILE A 1 82 ? 3.777 -18.016 -14.891 1 97.88 82 ILE A O 1
ATOM 585 N N . ASP A 1 83 ? 2.783 -17.969 -16.906 1 98.25 83 ASP A N 1
ATOM 586 C CA . ASP A 1 83 ? 3.541 -19.109 -17.422 1 98.25 83 ASP A CA 1
ATOM 587 C C . ASP A 1 83 ? 4.891 -18.672 -17.969 1 98.25 83 ASP A C 1
ATOM 589 O O . ASP A 1 83 ? 4.953 -18.047 -19.031 1 98.25 83 ASP A O 1
ATOM 593 N N . PHE A 1 84 ? 5.996 -19.109 -17.375 1 98 84 PHE A N 1
ATOM 594 C CA . PHE A 1 84 ? 7.32 -18.656 -17.766 1 98 84 PHE A CA 1
ATOM 595 C C . PHE A 1 84 ? 7.938 -19.609 -18.781 1 98 84 PHE A C 1
ATOM 597 O O . PHE A 1 84 ? 9.125 -19.5 -19.109 1 98 84 PHE A O 1
ATOM 604 N N . GLY A 1 85 ? 7.117 -20.625 -19.203 1 98.12 85 GLY A N 1
ATOM 605 C CA . GLY A 1 85 ? 7.551 -21.5 -20.281 1 98.12 85 GLY A CA 1
ATOM 606 C C . GLY A 1 85 ? 8.859 -22.203 -19.969 1 98.12 85 GLY A C 1
ATOM 607 O O . GLY A 1 85 ? 8.992 -22.859 -18.938 1 98.12 85 GLY A O 1
ATOM 608 N N . SER A 1 86 ? 9.852 -21.984 -20.859 1 98.12 86 SER A N 1
ATOM 609 C CA . SER A 1 86 ? 11.125 -22.703 -20.766 1 98.12 86 SER A CA 1
ATOM 610 C C . SER A 1 86 ? 11.906 -22.266 -19.531 1 98.12 86 SER A C 1
ATOM 612 O O . SER A 1 86 ? 12.891 -22.922 -19.156 1 98.12 86 SER A O 1
ATOM 614 N N . TRP A 1 87 ? 11.57 -21.172 -18.859 1 98.25 87 TRP A N 1
ATOM 615 C CA . TRP A 1 87 ? 12.297 -20.672 -17.688 1 98.25 87 TRP A CA 1
A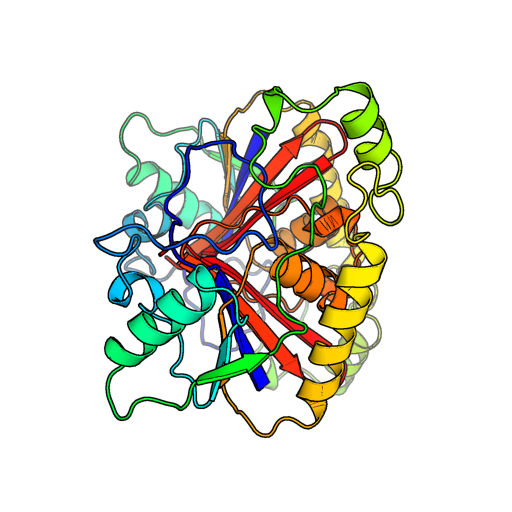TOM 616 C C . TRP A 1 87 ? 11.82 -21.375 -16.422 1 98.25 87 TRP A C 1
ATOM 618 O O . TRP A 1 87 ? 12.461 -21.266 -15.375 1 98.25 87 TRP A O 1
ATOM 628 N N . GLU A 1 88 ? 10.68 -22.062 -16.516 1 98.25 88 GLU A N 1
ATOM 629 C CA . GLU A 1 88 ? 10.141 -22.719 -15.328 1 98.25 88 GLU A CA 1
ATOM 630 C C . GLU A 1 88 ? 11.148 -23.703 -14.727 1 98.25 88 GLU A C 1
ATOM 632 O O . GLU A 1 88 ? 11.656 -24.578 -15.422 1 98.25 88 GLU A O 1
ATOM 637 N N . GLY A 1 89 ? 11.367 -23.484 -13.43 1 97.94 89 GLY A N 1
ATOM 638 C CA . GLY A 1 89 ? 12.242 -24.391 -12.711 1 97.94 89 GLY A CA 1
ATOM 639 C C . GLY A 1 89 ? 13.711 -24.047 -12.859 1 97.94 89 GLY A C 1
ATOM 640 O O . GLY A 1 89 ? 14.57 -24.688 -12.242 1 97.94 89 GLY A O 1
ATOM 641 N N . VAL A 1 90 ? 13.977 -23.062 -13.68 1 97.94 90 VAL A N 1
ATOM 642 C CA . VAL A 1 90 ? 15.352 -22.656 -13.906 1 97.94 90 VAL A CA 1
ATOM 643 C C . VAL A 1 90 ? 15.727 -21.516 -12.961 1 97.94 90 VAL A C 1
ATOM 645 O O . VAL A 1 90 ? 14.922 -20.609 -12.727 1 97.94 90 VAL A O 1
ATOM 648 N N . ALA A 1 91 ? 16.891 -21.625 -12.398 1 97.94 91 ALA A N 1
ATOM 649 C CA . ALA A 1 91 ? 17.375 -20.516 -11.578 1 97.94 91 ALA A CA 1
ATOM 650 C C . ALA A 1 91 ? 17.484 -19.234 -12.406 1 97.94 91 ALA A C 1
ATOM 652 O O . ALA A 1 91 ? 17.969 -19.25 -13.539 1 97.94 91 ALA A O 1
ATOM 653 N N . TRP A 1 92 ? 17.062 -18.109 -11.852 1 97.06 92 TRP A N 1
ATOM 654 C CA . TRP A 1 92 ? 17.078 -16.828 -12.555 1 97.06 92 TRP A CA 1
ATOM 655 C C . TRP A 1 92 ? 18.484 -16.5 -13.039 1 97.06 92 TRP A C 1
ATOM 657 O O . TRP A 1 92 ? 18.672 -15.992 -14.148 1 97.06 92 TRP A O 1
ATOM 667 N N . ASP A 1 93 ? 19.453 -16.781 -12.211 1 96.75 93 ASP A N 1
ATOM 668 C CA . ASP A 1 93 ? 20.828 -16.453 -12.539 1 96.75 93 ASP A CA 1
ATOM 669 C C . ASP A 1 93 ? 21.406 -17.406 -13.578 1 96.75 93 ASP A C 1
ATOM 671 O O . ASP A 1 93 ? 22.516 -17.203 -14.078 1 96.75 93 ASP A O 1
ATOM 675 N N . ALA A 1 94 ? 20.703 -18.438 -13.914 1 97.69 94 ALA A N 1
ATOM 676 C CA . ALA A 1 94 ? 21.125 -19.406 -14.938 1 97.69 94 ALA A CA 1
ATOM 677 C C . ALA A 1 94 ? 20.484 -19.078 -16.281 1 97.69 94 ALA A C 1
ATOM 679 O O . ALA A 1 94 ? 20.891 -19.625 -17.312 1 97.69 94 ALA A O 1
ATOM 680 N N . ILE A 1 95 ? 19.516 -18.25 -16.328 1 97.56 95 ILE A N 1
ATOM 681 C CA . ILE A 1 95 ? 18.828 -17.859 -17.547 1 97.56 95 ILE A CA 1
ATOM 682 C C . ILE A 1 95 ? 19.719 -16.969 -18.391 1 97.56 95 ILE A C 1
ATOM 684 O O . ILE A 1 95 ? 20.422 -16.094 -17.859 1 97.56 95 ILE A O 1
ATOM 688 N N . ASP A 1 96 ? 19.688 -17.188 -19.656 1 97.06 96 ASP A N 1
ATOM 689 C CA . ASP A 1 96 ? 20.484 -16.422 -20.609 1 97.06 96 ASP A CA 1
ATOM 690 C C . ASP A 1 96 ? 20.266 -14.922 -20.422 1 97.06 96 ASP A C 1
ATOM 692 O O . ASP A 1 96 ? 19.125 -14.453 -20.438 1 97.06 96 ASP A O 1
ATOM 696 N N . ARG A 1 97 ? 21.328 -14.188 -20.266 1 96.5 97 ARG A N 1
ATOM 697 C CA . ARG A 1 97 ? 21.25 -12.75 -20 1 96.5 97 ARG A CA 1
ATOM 698 C C . ARG A 1 97 ? 20.594 -12.008 -21.141 1 96.5 97 ARG A C 1
ATOM 700 O O . ARG A 1 97 ? 19.844 -11.055 -20.922 1 96.5 97 ARG A O 1
ATOM 707 N N . ALA A 1 98 ? 20.859 -12.383 -22.328 1 97 98 ALA A N 1
ATOM 708 C CA . ALA A 1 98 ? 20.25 -11.742 -23.484 1 97 98 ALA A CA 1
ATOM 709 C C . ALA A 1 98 ? 18.734 -11.906 -23.469 1 97 98 ALA A C 1
ATOM 711 O O . ALA A 1 98 ? 18 -10.984 -23.828 1 97 98 ALA A O 1
ATOM 712 N N . ALA A 1 99 ? 18.312 -13.07 -23.094 1 96.81 99 ALA A N 1
ATOM 713 C CA . ALA A 1 99 ? 16.875 -13.328 -22.984 1 96.81 99 ALA A CA 1
ATOM 714 C C . ALA A 1 99 ? 16.25 -12.461 -21.891 1 96.81 99 ALA A C 1
ATOM 716 O O . ALA A 1 99 ? 15.172 -11.906 -22.094 1 96.81 99 ALA A O 1
ATOM 717 N N . LEU A 1 100 ? 16.953 -12.336 -20.812 1 96.25 100 LEU A N 1
ATOM 718 C CA . LEU A 1 100 ? 16.469 -11.492 -19.719 1 96.25 100 LEU A CA 1
ATOM 719 C C . LEU A 1 100 ? 16.406 -10.031 -20.156 1 96.25 100 LEU A C 1
ATOM 721 O O . LEU A 1 100 ? 15.461 -9.32 -19.812 1 96.25 100 LEU A O 1
ATOM 725 N N . ASP A 1 101 ? 17.359 -9.602 -20.828 1 96 101 ASP A N 1
ATOM 726 C CA . ASP A 1 101 ? 17.406 -8.227 -21.328 1 96 101 ASP A CA 1
ATOM 727 C C . ASP A 1 101 ? 16.266 -7.957 -22.297 1 96 101 ASP A C 1
ATOM 729 O O . ASP A 1 101 ? 15.648 -6.883 -22.266 1 96 101 ASP A O 1
ATOM 733 N N . GLN A 1 102 ? 16.016 -8.969 -23.125 1 96.19 102 GLN A N 1
ATOM 734 C CA . GLN A 1 102 ? 14.891 -8.852 -24.047 1 96.19 102 GLN A CA 1
ATOM 735 C C . GLN A 1 102 ? 13.578 -8.703 -23.297 1 96.19 102 GLN A C 1
ATOM 737 O O . GLN A 1 102 ? 12.734 -7.879 -23.656 1 96.19 102 GLN A O 1
ATOM 742 N N . TRP A 1 103 ? 13.422 -9.477 -22.344 1 94.69 103 TRP A N 1
ATOM 743 C CA . TRP A 1 103 ? 12.219 -9.422 -21.516 1 94.69 103 TRP A CA 1
ATOM 744 C C . TRP A 1 103 ? 12.094 -8.062 -20.828 1 94.69 103 TRP A C 1
ATOM 746 O O . TRP A 1 103 ? 11.031 -7.445 -20.844 1 94.69 103 TRP A O 1
ATOM 756 N N . ALA A 1 104 ? 13.164 -7.602 -20.25 1 92.12 104 ALA A N 1
ATOM 757 C CA . ALA A 1 104 ? 13.188 -6.324 -19.547 1 92.12 104 ALA A CA 1
ATOM 758 C C . ALA A 1 104 ? 12.883 -5.164 -20.484 1 92.12 104 ALA A C 1
ATOM 760 O O . ALA A 1 104 ? 12.25 -4.184 -20.094 1 92.12 104 ALA A O 1
ATOM 761 N N . ALA A 1 105 ? 13.242 -5.262 -21.703 1 94.12 105 ALA A N 1
ATOM 762 C CA . ALA A 1 105 ? 13.109 -4.188 -22.688 1 94.12 105 ALA A CA 1
ATOM 763 C C . ALA A 1 105 ? 11.656 -4.02 -23.125 1 94.12 105 ALA A C 1
ATOM 765 O O . ALA A 1 105 ? 11.25 -2.936 -23.547 1 94.12 105 ALA A O 1
ATOM 766 N N . ASP A 1 106 ? 10.906 -5.055 -23.109 1 96.19 106 ASP A N 1
ATOM 767 C CA . ASP A 1 106 ? 9.484 -5.039 -23.453 1 96.19 106 ASP A CA 1
ATOM 768 C C . ASP A 1 106 ? 8.68 -5.926 -22.5 1 96.19 106 ASP A C 1
ATOM 770 O O . ASP A 1 106 ? 8.227 -7.004 -22.875 1 96.19 106 ASP A O 1
ATOM 774 N N . LEU A 1 107 ? 8.453 -5.383 -21.359 1 93.25 107 LEU A N 1
ATOM 775 C CA . LEU A 1 107 ? 7.832 -6.094 -20.25 1 93.25 107 LEU A CA 1
ATOM 776 C C . LEU A 1 107 ? 6.492 -6.688 -20.656 1 93.25 107 LEU A C 1
ATOM 778 O O . LEU A 1 107 ? 6.176 -7.828 -20.312 1 93.25 107 LEU A O 1
ATOM 782 N N . LEU A 1 108 ? 5.742 -6.07 -21.438 1 96.12 108 LEU A N 1
ATOM 783 C CA . LEU A 1 108 ? 4.352 -6.441 -21.703 1 96.12 108 LEU A CA 1
ATOM 784 C C . LEU A 1 108 ? 4.27 -7.531 -22.766 1 96.12 108 LEU A C 1
ATOM 786 O O . LEU A 1 108 ? 3.408 -8.406 -22.703 1 96.12 108 LEU A O 1
ATOM 790 N N . HIS A 1 109 ? 5.223 -7.473 -23.688 1 96.69 109 HIS A N 1
ATOM 791 C CA . HIS A 1 109 ? 4.938 -8.297 -24.859 1 96.69 109 HIS A CA 1
ATOM 792 C C . HIS A 1 109 ? 6.055 -9.305 -25.094 1 96.69 109 HIS A C 1
ATOM 794 O O . HIS A 1 109 ? 5.848 -10.312 -25.781 1 96.69 109 HIS A O 1
ATOM 800 N N . ALA A 1 110 ? 7.227 -9.07 -24.594 1 96.25 110 ALA A N 1
ATOM 801 C CA . ALA A 1 110 ? 8.328 -10.008 -24.812 1 96.25 110 ALA A CA 1
ATOM 802 C C . ALA A 1 110 ? 8.094 -11.312 -24.062 1 96.25 110 ALA A C 1
ATOM 804 O O . ALA A 1 110 ? 7.633 -11.312 -22.922 1 96.25 110 ALA A O 1
ATOM 805 N N . ARG A 1 111 ? 8.305 -12.422 -24.641 1 96.69 111 ARG A N 1
ATOM 806 C CA . ARG A 1 111 ? 8.188 -13.742 -24.016 1 96.69 111 ARG A CA 1
ATOM 807 C C . ARG A 1 111 ? 9.289 -14.672 -24.5 1 96.69 111 ARG A C 1
ATOM 809 O O . ARG A 1 111 ? 9.016 -15.781 -24.969 1 96.69 111 ARG A O 1
ATOM 816 N N . PRO A 1 112 ? 10.516 -14.297 -24.312 1 97.19 112 PRO A N 1
ATOM 817 C CA . PRO A 1 112 ? 11.633 -15.148 -24.734 1 97.19 112 PRO A CA 1
ATOM 818 C C . PRO A 1 112 ? 11.555 -16.547 -24.125 1 97.19 112 PRO A C 1
ATOM 820 O O . PRO A 1 112 ? 12.148 -17.484 -24.672 1 97.19 112 PRO A O 1
ATOM 823 N N . HIS A 1 113 ? 10.898 -16.75 -23.078 1 97.62 113 HIS A N 1
ATOM 824 C CA . HIS A 1 113 ? 10.742 -18.031 -22.422 1 97.62 113 HIS A CA 1
ATOM 825 C C . HIS A 1 113 ? 9.656 -18.875 -23.094 1 97.62 113 HIS A C 1
ATOM 827 O O . HIS A 1 113 ? 9.469 -20.047 -22.75 1 97.62 113 HIS A O 1
ATOM 833 N N . GLY A 1 114 ? 8.922 -18.359 -23.984 1 97.75 114 GLY A N 1
ATOM 834 C CA . GLY A 1 114 ? 7.969 -19.078 -24.797 1 97.75 114 GLY A CA 1
ATOM 835 C C . GLY A 1 114 ? 6.637 -19.312 -24.094 1 97.75 114 GLY A C 1
ATOM 836 O O . GLY A 1 114 ? 5.715 -19.875 -24.688 1 97.75 114 GLY A O 1
ATOM 837 N N . GLY A 1 115 ? 6.5 -18.859 -22.875 1 97.56 115 GLY A N 1
ATOM 838 C CA . GLY A 1 115 ? 5.254 -19.016 -22.141 1 97.56 115 GLY A CA 1
ATOM 839 C C . GLY A 1 115 ? 4.27 -17.891 -22.406 1 97.56 115 GLY A C 1
ATOM 840 O O . GLY A 1 115 ? 3.967 -17.578 -23.547 1 97.56 115 GLY A O 1
ATOM 841 N N . GLU A 1 116 ? 3.732 -17.359 -21.422 1 97.94 116 GLU A N 1
ATOM 842 C CA . GLU A 1 116 ? 2.707 -16.312 -21.469 1 97.94 116 GLU A CA 1
ATOM 843 C C . GLU A 1 116 ? 3.328 -14.922 -21.375 1 97.94 116 GLU A C 1
ATOM 845 O O . GLU A 1 116 ? 4.188 -14.68 -20.516 1 97.94 116 GLU A O 1
ATOM 850 N N . ALA A 1 117 ? 2.893 -14.07 -22.266 1 97.75 117 ALA A N 1
ATOM 851 C CA . ALA A 1 117 ? 3.307 -12.672 -22.125 1 97.75 117 ALA A CA 1
ATOM 852 C C . ALA A 1 117 ? 2.531 -11.984 -21 1 97.75 117 ALA A C 1
ATOM 854 O O . ALA A 1 117 ? 1.355 -12.281 -20.781 1 97.75 117 ALA A O 1
ATOM 855 N N . PRO A 1 118 ? 3.188 -11.008 -20.344 1 97.69 118 PRO A N 1
ATOM 856 C CA . PRO A 1 118 ? 2.475 -10.305 -19.281 1 97.69 118 PRO A CA 1
ATOM 857 C C . PRO A 1 118 ? 1.182 -9.656 -19.766 1 97.69 118 PRO A C 1
ATOM 859 O O . PRO A 1 118 ? 0.193 -9.617 -19.031 1 97.69 118 PRO A O 1
ATOM 862 N N . ALA A 1 119 ? 1.17 -9.164 -20.984 1 98.06 119 ALA A N 1
ATOM 863 C CA . ALA A 1 119 ? -0.045 -8.57 -21.531 1 98.06 119 ALA A CA 1
ATOM 864 C C . ALA A 1 119 ? -1.181 -9.586 -21.578 1 98.06 119 ALA A C 1
ATOM 866 O O . ALA A 1 119 ? -2.34 -9.242 -21.328 1 98.06 119 ALA A O 1
ATOM 867 N N . GLN A 1 120 ? -0.877 -10.781 -21.922 1 98.31 120 GLN A N 1
ATOM 868 C CA . GLN A 1 120 ? -1.864 -11.859 -21.953 1 98.31 120 GLN A CA 1
ATOM 869 C C . GLN A 1 120 ? -2.369 -12.18 -20.547 1 98.31 120 GLN A C 1
ATOM 871 O O . GLN A 1 120 ? -3.574 -12.32 -20.328 1 98.31 120 GLN A O 1
ATOM 876 N N . ALA A 1 121 ? -1.444 -12.336 -19.656 1 98.19 121 ALA A N 1
ATOM 877 C CA . ALA A 1 121 ? -1.81 -12.578 -18.25 1 98.19 121 ALA A CA 1
ATOM 878 C C . ALA A 1 121 ? -2.672 -11.445 -17.703 1 98.19 121 ALA A C 1
ATOM 880 O O . ALA A 1 121 ? -3.67 -11.688 -17.031 1 98.19 121 ALA A O 1
ATOM 881 N N . MET A 1 122 ? -2.248 -10.219 -18.016 1 98 122 MET A N 1
ATOM 882 C CA . MET A 1 122 ? -2.998 -9.047 -17.562 1 98 122 MET A CA 1
ATOM 883 C C . MET A 1 122 ? -4.426 -9.078 -18.109 1 98 122 MET A C 1
ATOM 885 O O . MET A 1 122 ? -5.375 -8.766 -17.375 1 98 122 MET A O 1
ATOM 889 N N . ALA A 1 123 ? -4.562 -9.469 -19.312 1 98.19 123 ALA A N 1
ATOM 890 C CA . ALA A 1 123 ? -5.883 -9.516 -19.938 1 98.19 123 ALA A CA 1
ATOM 891 C C . ALA A 1 123 ? -6.793 -10.508 -19.219 1 98.19 123 ALA A C 1
ATOM 893 O O . ALA A 1 123 ? -7.949 -10.203 -18.938 1 98.19 123 ALA A O 1
ATOM 894 N N . ARG A 1 124 ? -6.289 -11.648 -18.938 1 98 124 ARG A N 1
ATOM 895 C CA . ARG A 1 124 ? -7.141 -12.633 -18.281 1 98 124 ARG A CA 1
ATOM 896 C C . ARG A 1 124 ? -7.441 -12.234 -16.844 1 98 124 ARG A C 1
ATOM 898 O O . ARG A 1 124 ? -8.562 -12.422 -16.359 1 98 124 ARG A O 1
ATOM 905 N N . VAL A 1 125 ? -6.484 -11.742 -16.125 1 98.44 125 VAL A N 1
ATOM 906 C CA . VAL A 1 125 ? -6.668 -11.312 -14.734 1 98.44 125 VAL A CA 1
ATOM 907 C C . VAL A 1 125 ? -7.66 -10.156 -14.68 1 98.44 125 VAL A C 1
ATOM 909 O O . VAL A 1 125 ? -8.578 -10.148 -13.859 1 98.44 125 VAL A O 1
ATOM 912 N N . ALA A 1 126 ? -7.477 -9.164 -15.555 1 97.94 126 ALA A N 1
ATOM 913 C CA . ALA A 1 126 ? -8.391 -8.031 -15.633 1 97.94 126 ALA A CA 1
ATOM 914 C C . ALA A 1 126 ? -9.789 -8.484 -16.047 1 97.94 126 ALA A C 1
ATOM 916 O O . ALA A 1 126 ? -10.789 -7.93 -15.586 1 97.94 126 ALA A O 1
ATOM 917 N N . GLY A 1 127 ? -9.828 -9.43 -16.969 1 97.81 127 GLY A N 1
ATOM 918 C CA . GLY A 1 127 ? -11.109 -10.016 -17.344 1 97.81 127 GLY A CA 1
ATOM 919 C C . GLY A 1 127 ? -11.875 -10.586 -16.156 1 97.81 127 GLY A C 1
ATOM 920 O O . GLY A 1 127 ? -13.078 -10.352 -16.016 1 97.81 127 GLY A O 1
ATOM 921 N N . TRP A 1 128 ? -11.18 -11.297 -15.359 1 98.31 128 TRP A N 1
ATOM 922 C CA . TRP A 1 128 ? -11.797 -11.812 -14.141 1 98.31 128 TRP A CA 1
ATOM 923 C C . TRP A 1 128 ? -12.266 -10.672 -13.242 1 98.31 128 TRP A C 1
ATOM 925 O O . TRP A 1 128 ? -13.375 -10.711 -12.703 1 98.31 128 TRP A O 1
ATOM 935 N N . ALA A 1 129 ? -11.406 -9.664 -13 1 97.25 129 ALA A N 1
ATOM 936 C CA . ALA A 1 129 ? -11.75 -8.516 -12.164 1 97.25 129 ALA A CA 1
ATOM 937 C C . ALA A 1 129 ? -13.055 -7.867 -12.625 1 97.25 129 ALA A C 1
ATOM 939 O O . ALA A 1 129 ? -13.844 -7.387 -11.805 1 97.25 129 ALA A O 1
ATOM 940 N N . GLY A 1 130 ? -13.242 -7.797 -13.914 1 94.81 130 GLY A N 1
ATOM 941 C CA . GLY A 1 130 ? -14.453 -7.219 -14.484 1 94.81 130 GLY A CA 1
ATOM 942 C C . GLY A 1 130 ? -15.719 -7.934 -14.055 1 94.81 130 GLY A C 1
ATOM 943 O O . GLY A 1 130 ? -16.812 -7.359 -14.102 1 94.81 130 GLY A O 1
ATOM 944 N N . THR A 1 131 ? -15.578 -9.188 -13.703 1 95.06 131 THR A N 1
ATOM 945 C CA . THR A 1 131 ? -16.734 -9.977 -13.32 1 95.06 131 THR A CA 1
ATOM 946 C C . THR A 1 131 ? -17.141 -9.688 -11.875 1 95.06 131 THR A C 1
ATOM 948 O O . THR A 1 131 ? -18.234 -10.07 -11.438 1 95.06 131 THR A O 1
ATOM 951 N N . LEU A 1 132 ? -16.297 -9.016 -11.078 1 94.06 132 LEU A N 1
ATOM 952 C CA . LEU A 1 132 ? -16.531 -8.773 -9.656 1 94.06 132 LEU A CA 1
ATOM 953 C C . LEU A 1 132 ? -17.641 -7.746 -9.453 1 94.06 132 LEU A C 1
ATOM 955 O O . LEU A 1 132 ? -18.234 -7.668 -8.375 1 94.06 132 LEU A O 1
ATOM 959 N N . ALA A 1 133 ? -17.891 -6.887 -10.461 1 85.38 133 ALA A N 1
ATOM 960 C CA . ALA A 1 133 ? -18.922 -5.855 -10.367 1 85.38 133 ALA A CA 1
ATOM 961 C C . ALA A 1 133 ? -20.281 -6.465 -10.055 1 85.38 133 ALA A C 1
ATOM 963 O O . ALA A 1 133 ? -21.125 -5.82 -9.43 1 85.38 133 ALA A O 1
ATOM 964 N N . THR A 1 134 ? -20.422 -7.648 -10.469 1 85 134 THR A N 1
ATOM 965 C CA . THR A 1 134 ? -21.703 -8.305 -10.281 1 85 134 THR A CA 1
ATOM 966 C C . THR A 1 134 ? -21.625 -9.328 -9.148 1 85 134 THR A C 1
ATOM 968 O O . THR A 1 134 ? -22.562 -10.086 -8.922 1 85 134 THR A O 1
ATOM 971 N N . ASP A 1 135 ? -20.469 -9.281 -8.578 1 82.31 135 ASP A N 1
ATOM 972 C CA . ASP A 1 135 ? -20.281 -10.203 -7.465 1 82.31 135 ASP A CA 1
ATOM 973 C C . ASP A 1 135 ? -21.016 -9.711 -6.219 1 82.31 135 ASP A C 1
ATOM 975 O O . ASP A 1 135 ? -21 -8.516 -5.914 1 82.31 135 ASP A O 1
ATOM 979 N N . GLY A 1 136 ? -21.812 -10.477 -5.547 1 84.12 136 GLY A N 1
ATOM 980 C CA . GLY A 1 136 ? -22.625 -10.117 -4.395 1 84.12 136 GLY A CA 1
ATOM 981 C C . GLY A 1 136 ? -21.875 -10.203 -3.08 1 84.12 136 GLY A C 1
ATOM 982 O O . GLY A 1 136 ? -22.422 -9.891 -2.023 1 84.12 136 GLY A O 1
ATOM 983 N N . ALA A 1 137 ? -20.625 -10.633 -3.135 1 89.81 137 ALA A N 1
ATOM 984 C CA . ALA A 1 137 ? -19.859 -10.781 -1.903 1 89.81 137 ALA A CA 1
ATOM 985 C C . ALA A 1 137 ? -19.578 -9.422 -1.272 1 89.81 137 ALA A C 1
ATOM 987 O O . ALA A 1 137 ? -19.344 -8.438 -1.979 1 89.81 137 ALA A O 1
ATOM 988 N N . GLU A 1 138 ? -19.625 -9.359 0.06 1 93.81 138 GLU A N 1
ATOM 989 C CA . GLU A 1 138 ? -19.219 -8.164 0.793 1 93.81 138 GLU A CA 1
ATOM 990 C C . GLU A 1 138 ? -17.703 -8.117 0.996 1 93.81 138 GLU A C 1
ATOM 992 O O . GLU A 1 138 ? -17.078 -7.07 0.814 1 93.81 138 GLU A O 1
ATOM 997 N N . CYS A 1 139 ? -17.172 -9.219 1.394 1 96 139 CYS A N 1
ATOM 998 C CA . CYS A 1 139 ? -15.727 -9.375 1.574 1 96 139 CYS A CA 1
ATOM 999 C C . CYS A 1 139 ? -15.219 -10.617 0.854 1 96 139 CYS A C 1
ATOM 1001 O O . CYS A 1 139 ? -15.578 -11.734 1.212 1 96 139 CYS A O 1
ATOM 1003 N N . LEU A 1 140 ? -14.398 -10.398 -0.127 1 97 140 LEU A N 1
ATOM 1004 C CA . LEU A 1 140 ? -13.828 -11.461 -0.941 1 97 140 LEU A CA 1
ATOM 1005 C C . LEU A 1 140 ? -12.336 -11.617 -0.664 1 97 140 LEU A C 1
ATOM 1007 O O . LEU A 1 140 ? -11.578 -10.648 -0.753 1 97 140 LEU A O 1
ATOM 1011 N N . TRP A 1 141 ? -11.914 -12.82 -0.233 1 97.88 141 TRP A N 1
ATOM 1012 C CA . TRP A 1 141 ? -10.492 -13.156 -0.21 1 97.88 141 TRP A CA 1
ATOM 1013 C C . TRP A 1 141 ? -10.062 -13.781 -1.532 1 97.88 141 TRP A C 1
ATOM 1015 O O . TRP A 1 141 ? -10.742 -14.656 -2.066 1 97.88 141 TRP A O 1
ATOM 1025 N N . VAL A 1 142 ? -9.039 -13.305 -2.059 1 98.69 142 VAL A N 1
ATOM 1026 C CA . VAL A 1 142 ? -8.406 -13.867 -3.248 1 98.69 142 VAL A CA 1
ATOM 1027 C C . VAL A 1 142 ? -7.008 -14.367 -2.898 1 98.69 142 VAL A C 1
ATOM 1029 O O . VAL A 1 142 ? -6.125 -13.586 -2.547 1 98.69 142 VAL A O 1
ATOM 1032 N N . VAL A 1 143 ? -6.824 -15.672 -2.945 1 98.88 143 VAL A N 1
ATOM 1033 C CA . VAL A 1 143 ? -5.523 -16.266 -2.66 1 98.88 143 VAL A CA 1
ATOM 1034 C C . VAL A 1 143 ? -4.805 -16.594 -3.969 1 98.88 143 VAL A C 1
ATOM 1036 O O . VAL A 1 143 ? -5.297 -17.375 -4.781 1 98.88 143 VAL A O 1
ATOM 1039 N N . GLY A 1 144 ? -3.699 -15.992 -4.133 1 98.81 144 GLY A N 1
ATOM 1040 C CA . GLY A 1 144 ? -3.035 -16.156 -5.418 1 98.81 144 GLY A CA 1
ATOM 1041 C C . GLY A 1 144 ? -1.542 -15.891 -5.352 1 98.81 144 GLY A C 1
ATOM 1042 O O . GLY A 1 144 ? -0.857 -16.391 -4.461 1 98.81 144 GLY A O 1
ATOM 1043 N N . HIS A 1 145 ? -1.076 -15.172 -6.363 1 98.81 145 HIS A N 1
ATOM 1044 C CA . HIS A 1 145 ? 0.355 -15.023 -6.605 1 98.81 145 HIS A CA 1
ATOM 1045 C C . HIS A 1 145 ? 0.738 -13.562 -6.789 1 98.81 145 HIS A C 1
ATOM 1047 O O . HIS A 1 145 ? -0.127 -12.711 -7.027 1 98.81 145 HIS A O 1
ATOM 1053 N N . ALA A 1 146 ? 2.031 -13.312 -6.676 1 98.5 146 ALA A N 1
ATOM 1054 C CA . ALA A 1 146 ? 2.514 -11.938 -6.758 1 98.5 146 ALA A CA 1
ATOM 1055 C C . ALA A 1 146 ? 2.164 -11.312 -8.109 1 98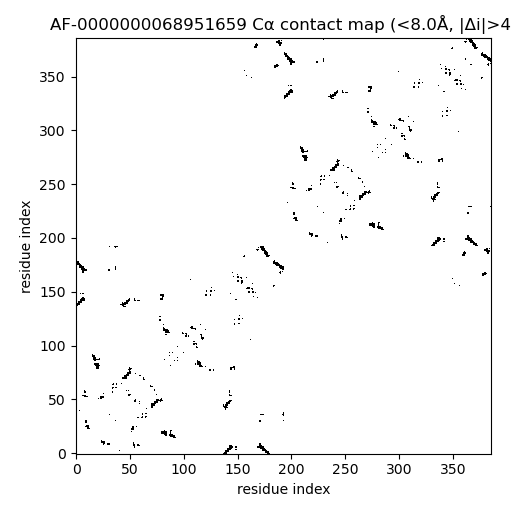.5 146 ALA A C 1
ATOM 1057 O O . ALA A 1 146 ? 1.686 -10.18 -8.164 1 98.5 146 ALA A O 1
ATOM 1058 N N . GLY A 1 147 ? 2.408 -12.023 -9.195 1 98.38 147 GLY A N 1
ATOM 1059 C CA . GLY A 1 147 ? 2.146 -11.492 -10.523 1 98.38 147 GLY A CA 1
ATOM 1060 C C . GLY A 1 147 ? 0.721 -11.008 -10.703 1 98.38 147 GLY A C 1
ATOM 1061 O O . GLY A 1 147 ? 0.487 -9.812 -10.906 1 98.38 147 GLY A O 1
ATOM 1062 N N . PRO A 1 148 ? -0.246 -11.914 -10.609 1 98.81 148 PRO A N 1
ATOM 1063 C CA . PRO A 1 148 ? -1.651 -11.523 -10.75 1 98.81 148 PRO A CA 1
ATOM 1064 C C . PRO A 1 148 ? -2.068 -10.438 -9.758 1 98.81 148 PRO A C 1
ATOM 1066 O O . PRO A 1 148 ? -2.875 -9.57 -10.094 1 98.81 148 PRO A O 1
ATOM 1069 N N . MET A 1 149 ? -1.579 -10.461 -8.547 1 98.81 149 MET A N 1
ATOM 1070 C CA . MET A 1 149 ? -1.925 -9.445 -7.555 1 98.81 149 MET A CA 1
ATOM 1071 C C . MET A 1 149 ? -1.437 -8.07 -7.992 1 98.81 149 MET A C 1
ATOM 1073 O O . MET A 1 149 ? -2.152 -7.078 -7.848 1 98.81 149 MET A O 1
ATOM 1077 N N . ARG A 1 150 ? -0.25 -8.008 -8.5 1 98.62 150 ARG A N 1
ATOM 1078 C CA . ARG A 1 150 ? 0.296 -6.754 -9.008 1 98.62 150 ARG A CA 1
ATOM 1079 C C . ARG A 1 150 ? -0.461 -6.289 -10.25 1 98.62 150 ARG A C 1
ATOM 1081 O O . ARG A 1 150 ? -0.634 -5.09 -10.461 1 98.62 150 ARG A O 1
ATOM 1088 N N . MET A 1 151 ? -0.917 -7.23 -11.086 1 98.69 151 MET A N 1
ATOM 1089 C CA . MET A 1 151 ? -1.735 -6.91 -12.258 1 98.69 151 MET A CA 1
ATOM 1090 C C . MET A 1 151 ? -3.086 -6.344 -11.836 1 98.69 151 MET A C 1
ATOM 1092 O O . MET A 1 151 ? -3.576 -5.383 -12.43 1 98.69 151 MET A O 1
ATOM 1096 N N . LEU A 1 152 ? -3.678 -6.93 -10.805 1 98.56 152 LEU A N 1
ATOM 1097 C CA . LEU A 1 152 ? -4.938 -6.414 -10.281 1 98.56 152 LEU A CA 1
ATOM 1098 C C . LEU A 1 152 ? -4.766 -5 -9.742 1 98.56 152 LEU A C 1
ATOM 1100 O O . LEU A 1 152 ? -5.613 -4.133 -9.969 1 98.56 152 LEU A O 1
ATOM 1104 N N . ALA A 1 153 ? -3.689 -4.809 -9.008 1 98.12 153 ALA A N 1
ATOM 1105 C CA . ALA A 1 153 ? -3.402 -3.467 -8.516 1 98.12 153 ALA A CA 1
ATOM 1106 C C . ALA A 1 153 ? -3.291 -2.469 -9.664 1 98.12 153 ALA A C 1
ATOM 1108 O O . ALA A 1 153 ? -3.891 -1.392 -9.617 1 98.12 153 ALA A O 1
ATOM 1109 N N . ALA A 1 154 ? -2.502 -2.809 -10.688 1 97.25 154 ALA A N 1
ATOM 1110 C CA . ALA A 1 154 ? -2.35 -1.946 -11.859 1 97.25 154 ALA A CA 1
ATOM 1111 C C . ALA A 1 154 ? -3.701 -1.643 -12.5 1 97.25 154 ALA A C 1
ATOM 1113 O O . ALA A 1 154 ? -4.008 -0.487 -12.797 1 97.25 154 ALA A O 1
ATOM 1114 N N . HIS A 1 155 ? -4.496 -2.668 -12.68 1 96.94 155 HIS A N 1
ATOM 1115 C CA . HIS A 1 155 ? -5.812 -2.557 -13.305 1 96.94 155 HIS A CA 1
ATOM 1116 C C . HIS A 1 155 ? -6.734 -1.661 -12.477 1 96.94 155 HIS A C 1
ATOM 1118 O O . HIS A 1 155 ? -7.348 -0.735 -13.016 1 96.94 155 HIS A O 1
ATOM 1124 N N . TRP A 1 156 ? -6.836 -1.916 -11.234 1 96.44 156 TRP A N 1
ATOM 1125 C CA . TRP A 1 156 ? -7.777 -1.231 -10.359 1 96.44 156 TRP A CA 1
ATOM 1126 C C . TRP A 1 156 ? -7.363 0.22 -10.141 1 96.44 156 TRP A C 1
ATOM 1128 O O . TRP A 1 156 ? -8.211 1.104 -10.023 1 96.44 156 TRP A O 1
ATOM 1138 N N . LEU A 1 157 ? -6.094 0.453 -10.039 1 94.75 157 LEU A N 1
ATOM 1139 C CA . LEU A 1 157 ? -5.613 1.8 -9.75 1 94.75 157 LEU A CA 1
ATOM 1140 C C . LEU A 1 157 ? -5.402 2.59 -11.039 1 94.75 157 LEU A C 1
ATOM 1142 O O . LEU A 1 157 ? -5.078 3.777 -11 1 94.75 157 LEU A O 1
ATOM 1146 N N . GLY A 1 158 ? -5.531 1.959 -12.188 1 93.56 158 GLY A N 1
ATOM 1147 C CA . GLY A 1 158 ? -5.402 2.617 -13.484 1 93.56 158 GLY A CA 1
ATOM 1148 C C . GLY A 1 158 ? -3.984 3.061 -13.789 1 93.56 158 GLY A C 1
ATOM 1149 O O . GLY A 1 158 ? -3.77 4.16 -14.305 1 93.56 158 GLY A O 1
ATOM 1150 N N . VAL A 1 159 ? -2.994 2.301 -13.414 1 93.56 159 VAL A N 1
ATOM 1151 C CA . VAL A 1 159 ? -1.594 2.615 -13.68 1 93.56 159 VAL A CA 1
ATOM 1152 C C . VAL A 1 159 ? -0.964 1.51 -14.523 1 93.56 159 VAL A C 1
ATOM 1154 O O . VAL A 1 159 ? -1.479 0.389 -14.57 1 93.56 159 VAL A O 1
ATOM 1157 N N . PRO A 1 160 ? 0.107 1.861 -15.281 1 94.12 160 PRO A N 1
ATOM 1158 C CA . PRO A 1 160 ? 0.782 0.823 -16.062 1 94.12 160 PRO A CA 1
ATOM 1159 C C . PRO A 1 160 ? 1.324 -0.311 -15.195 1 94.12 160 PRO A C 1
ATOM 1161 O O . PRO A 1 160 ? 1.697 -0.086 -14.039 1 94.12 160 PRO A O 1
ATOM 1164 N N . LEU A 1 161 ? 1.338 -1.457 -15.75 1 96.06 161 LEU A N 1
ATOM 1165 C CA . LEU A 1 161 ? 1.907 -2.6 -15.039 1 96.06 161 LEU A CA 1
ATOM 1166 C C . LEU A 1 161 ? 3.346 -2.316 -14.625 1 96.06 161 LEU A C 1
ATOM 1168 O O . LEU A 1 161 ? 3.785 -2.756 -13.555 1 96.06 161 LEU A O 1
ATOM 1172 N N . ALA A 1 162 ? 4.082 -1.577 -15.438 1 93.19 162 ALA A N 1
ATOM 1173 C CA . ALA A 1 162 ? 5.473 -1.225 -15.156 1 93.19 162 ALA A CA 1
ATOM 1174 C C . ALA A 1 162 ? 5.598 -0.546 -13.797 1 93.19 162 ALA A C 1
ATOM 1176 O O . ALA A 1 162 ? 6.645 -0.619 -13.148 1 93.19 162 ALA A O 1
ATOM 1177 N N . THR A 1 163 ? 4.52 0.051 -13.297 1 92.81 163 THR A N 1
ATOM 1178 C CA . THR A 1 163 ? 4.516 0.726 -12 1 92.81 163 THR A CA 1
ATOM 1179 C C . THR A 1 163 ? 4.41 -0.286 -10.867 1 92.81 163 THR A C 1
ATOM 1181 O O . THR A 1 163 ? 5.152 -0.205 -9.883 1 92.81 163 THR A O 1
ATOM 1184 N N . THR A 1 164 ? 3.592 -1.264 -11 1 96.44 164 THR A N 1
ATOM 1185 C CA . THR A 1 164 ? 3.281 -2.129 -9.867 1 96.44 164 THR A CA 1
ATOM 1186 C C . THR A 1 164 ? 4.129 -3.395 -9.906 1 96.44 164 THR A C 1
ATOM 1188 O O . THR A 1 164 ? 4.219 -4.117 -8.914 1 96.44 164 THR A O 1
ATOM 1191 N N . VAL A 1 165 ? 4.785 -3.652 -11 1 94.19 165 VAL A N 1
ATOM 1192 C CA . VAL A 1 165 ? 5.465 -4.926 -11.211 1 94.19 165 VAL A CA 1
ATOM 1193 C C . VAL A 1 165 ? 6.598 -5.078 -10.195 1 94.19 165 VAL A C 1
ATOM 1195 O O . VAL A 1 165 ? 6.98 -6.195 -9.844 1 94.19 165 VAL A O 1
ATOM 1198 N N . ASN A 1 166 ? 7.055 -4.07 -9.656 1 92.38 166 ASN A N 1
ATOM 1199 C CA . ASN A 1 166 ? 8.18 -4.152 -8.734 1 92.38 166 ASN A CA 1
ATOM 1200 C C . ASN A 1 166 ? 7.75 -3.842 -7.301 1 92.38 166 ASN A C 1
ATOM 1202 O O . ASN A 1 166 ? 8.594 -3.668 -6.418 1 92.38 166 ASN A O 1
ATOM 1206 N N . TRP A 1 167 ? 6.453 -3.607 -7.035 1 97.75 167 TRP A N 1
ATOM 1207 C CA . TRP A 1 167 ? 5.984 -3.432 -5.664 1 97.75 167 TRP A CA 1
ATOM 1208 C C . TRP A 1 167 ? 6.25 -4.684 -4.832 1 97.75 167 TRP A C 1
ATOM 1210 O O . TRP A 1 167 ? 6.07 -5.805 -5.312 1 97.75 167 TRP A O 1
ATOM 1220 N N . ALA A 1 168 ? 6.691 -4.492 -3.627 1 97.5 168 ALA A N 1
ATOM 1221 C CA . ALA A 1 168 ? 7.027 -5.625 -2.768 1 97.5 168 ALA A CA 1
ATOM 1222 C C . ALA A 1 168 ? 5.773 -6.398 -2.367 1 97.5 168 ALA A C 1
ATOM 1224 O O . ALA A 1 168 ? 4.715 -5.805 -2.15 1 97.5 168 ALA A O 1
ATOM 1225 N N . LEU A 1 169 ? 5.891 -7.695 -2.279 1 97.94 169 LEU A N 1
ATOM 1226 C CA . LEU A 1 169 ? 4.816 -8.594 -1.865 1 97.94 169 LEU A CA 1
ATOM 1227 C C . LEU A 1 169 ? 5.379 -9.898 -1.317 1 97.94 169 LEU A C 1
ATOM 1229 O O . LEU A 1 169 ? 5.801 -10.766 -2.084 1 97.94 169 LEU A O 1
ATOM 1233 N N . GLY A 1 170 ? 5.355 -10.031 -0.003 1 98 170 GLY A N 1
ATOM 1234 C CA . GLY A 1 170 ? 5.926 -11.211 0.632 1 98 170 GLY A CA 1
ATOM 1235 C C . GLY A 1 170 ? 4.988 -12.406 0.632 1 98 170 GLY A C 1
ATOM 1236 O O . GLY A 1 170 ? 3.789 -12.258 0.387 1 98 170 GLY A O 1
ATOM 1237 N N . PHE A 1 171 ? 5.566 -13.625 0.95 1 98.5 171 PHE A N 1
ATOM 1238 C CA . PHE A 1 171 ? 4.734 -14.812 1.115 1 98.5 171 PHE A CA 1
ATOM 1239 C C . PHE A 1 171 ? 3.742 -14.617 2.258 1 98.5 171 PHE A C 1
ATOM 1241 O O . PHE A 1 171 ? 4.113 -14.164 3.34 1 98.5 171 PHE A O 1
ATOM 1248 N N . GLY A 1 172 ? 2.504 -14.938 1.965 1 98.5 172 GLY A N 1
ATOM 1249 C CA . GLY A 1 172 ? 1.475 -14.836 2.986 1 98.5 172 GLY A CA 1
ATOM 1250 C C . GLY A 1 172 ? 1.031 -13.414 3.252 1 98.5 172 GLY A C 1
ATOM 1251 O O . GLY A 1 172 ? 0.147 -13.172 4.078 1 98.5 172 GLY A O 1
ATOM 1252 N N . ALA A 1 173 ? 1.647 -12.438 2.588 1 98.25 173 ALA A N 1
ATOM 1253 C CA . ALA A 1 173 ? 1.261 -11.039 2.777 1 98.25 173 ALA A CA 1
ATOM 1254 C C . ALA A 1 173 ? -0.089 -10.75 2.125 1 98.25 173 ALA A C 1
ATOM 1256 O O . ALA A 1 173 ? -0.481 -11.43 1.17 1 98.25 173 ALA A O 1
ATOM 1257 N N . SER A 1 174 ? -0.78 -9.742 2.604 1 98.5 174 SER A N 1
ATOM 1258 C CA . SER A 1 174 ? -2.098 -9.406 2.08 1 98.5 174 SER A CA 1
ATOM 1259 C C . SER A 1 174 ? -2.145 -7.961 1.596 1 98.5 174 SER A C 1
ATOM 1261 O O . SER A 1 174 ? -1.308 -7.141 1.984 1 98.5 174 SER A O 1
ATOM 1263 N N . CYS A 1 175 ? -2.965 -7.672 0.712 1 98.69 175 CYS A N 1
ATOM 1264 C CA . CYS A 1 175 ? -3.328 -6.355 0.199 1 98.69 175 CYS A CA 1
ATOM 1265 C C . CYS A 1 175 ? -4.84 -6.168 0.211 1 98.69 175 CYS A C 1
ATOM 1267 O O . CYS A 1 175 ? -5.59 -7.094 -0.108 1 98.69 175 CYS A O 1
ATOM 1269 N N . GLY A 1 176 ? -5.297 -5 0.57 1 98.5 176 GLY A N 1
ATOM 1270 C CA . GLY A 1 176 ? -6.723 -4.742 0.67 1 98.5 176 GLY A CA 1
ATOM 1271 C C . GLY A 1 176 ? -7.195 -3.635 -0.254 1 98.5 176 GLY A C 1
ATOM 1272 O O . GLY A 1 176 ? -6.59 -2.562 -0.306 1 98.5 176 GLY A O 1
ATOM 1273 N N . PHE A 1 177 ? -8.25 -3.877 -0.964 1 98.31 177 PHE A N 1
ATOM 1274 C CA . PHE A 1 177 ? -8.898 -2.906 -1.837 1 98.31 177 PHE A CA 1
ATOM 1275 C C . PHE A 1 177 ? -10.391 -2.809 -1.526 1 98.31 177 PHE A C 1
ATOM 1277 O O . PHE A 1 177 ? -11.008 -3.797 -1.13 1 98.31 177 PHE A O 1
ATOM 1284 N N . THR A 1 178 ? -10.93 -1.665 -1.674 1 97.31 178 THR A N 1
ATOM 1285 C CA . THR A 1 178 ? -12.375 -1.47 -1.674 1 97.31 178 THR A CA 1
ATOM 1286 C C . THR A 1 178 ? -12.867 -1.068 -3.061 1 97.31 178 THR A C 1
ATOM 1288 O O . THR A 1 178 ? -12.445 -0.048 -3.605 1 97.31 178 THR A O 1
ATOM 1291 N N . LEU A 1 179 ? -13.641 -1.897 -3.613 1 95.75 179 LEU A N 1
ATOM 1292 C CA . LEU A 1 179 ? -14.203 -1.641 -4.934 1 95.75 179 LEU A CA 1
ATOM 1293 C C . LEU A 1 179 ? -15.555 -0.952 -4.828 1 95.75 179 LEU A C 1
ATOM 1295 O O . LEU A 1 179 ? -16.469 -1.464 -4.172 1 95.75 179 LEU A O 1
ATOM 1299 N N . GLY A 1 180 ? -15.664 0.209 -5.285 1 89.62 180 GLY A N 1
ATOM 1300 C CA . GLY A 1 180 ? -16.906 0.957 -5.348 1 89.62 180 GLY A CA 1
ATOM 1301 C C . GLY A 1 180 ? -17.297 1.36 -6.762 1 89.62 180 GLY A C 1
ATOM 1302 O O . GLY A 1 180 ? -16.594 1.033 -7.715 1 89.62 180 GLY A O 1
ATOM 1303 N N . PRO A 1 181 ? -18.5 2.01 -6.836 1 83.38 181 PRO A N 1
ATOM 1304 C CA . PRO A 1 181 ? -18.922 2.453 -8.164 1 83.38 181 PRO A CA 1
ATOM 1305 C C . PRO A 1 181 ? -17.922 3.402 -8.82 1 83.38 181 PRO A C 1
ATOM 1307 O O . PRO A 1 181 ? -17.797 4.555 -8.398 1 83.38 181 PRO A O 1
ATOM 1310 N N . GLY A 1 182 ? -17.156 2.881 -9.797 1 78.69 182 GLY A N 1
ATOM 1311 C CA . GLY A 1 182 ? -16.266 3.693 -10.594 1 78.69 182 GLY A CA 1
ATOM 1312 C C . GLY A 1 182 ? -14.961 4.023 -9.883 1 78.69 182 GLY A C 1
ATOM 1313 O O . GLY A 1 182 ? -14.133 4.766 -10.414 1 78.69 182 GLY A O 1
ATOM 1314 N N . GLU A 1 183 ? -14.867 3.615 -8.672 1 87.5 183 GLU A N 1
ATOM 1315 C CA . GLU A 1 183 ? -13.648 3.971 -7.945 1 87.5 183 GLU A CA 1
ATOM 1316 C C . GLU A 1 183 ? -13.117 2.785 -7.148 1 87.5 183 GLU A C 1
ATOM 1318 O O . GLU A 1 183 ? -13.891 1.958 -6.66 1 87.5 183 GLU A O 1
ATOM 1323 N N . VAL A 1 184 ? -11.812 2.68 -7.129 1 94.88 184 VAL A N 1
ATOM 1324 C CA . VAL A 1 184 ? -11.148 1.688 -6.293 1 94.88 184 VAL A CA 1
ATOM 1325 C C . VAL A 1 184 ? -10.227 2.389 -5.301 1 94.88 184 VAL A C 1
ATOM 1327 O O . VAL A 1 184 ? -9.516 3.334 -5.66 1 94.88 184 VAL A O 1
ATOM 1330 N N . ARG A 1 185 ? -10.305 1.952 -4.078 1 96.19 185 ARG A N 1
ATOM 1331 C CA . ARG A 1 185 ? -9.461 2.508 -3.023 1 96.19 185 ARG A CA 1
ATOM 1332 C C . ARG A 1 185 ? -8.5 1.457 -2.479 1 96.19 185 ARG A C 1
ATOM 1334 O O . ARG A 1 185 ? -8.898 0.319 -2.219 1 96.19 185 ARG A O 1
ATOM 1341 N N . LEU A 1 186 ? -7.234 1.881 -2.383 1 98.31 186 LEU A N 1
ATOM 1342 C CA . LEU A 1 186 ? -6.266 1.017 -1.718 1 98.31 186 LEU A CA 1
ATOM 1343 C C . LEU A 1 186 ? -6.344 1.177 -0.203 1 98.31 186 LEU A C 1
ATOM 1345 O O . LEU A 1 186 ? -6.191 2.285 0.316 1 98.31 186 LEU A O 1
ATOM 1349 N N . GLY A 1 187 ? -6.59 0.139 0.486 1 98.19 187 GLY A N 1
ATOM 1350 C CA . GLY A 1 187 ? -6.609 0.137 1.94 1 98.19 187 GLY A CA 1
ATOM 1351 C C . GLY A 1 187 ? -5.238 -0.101 2.553 1 98.19 187 GLY A C 1
ATOM 1352 O O . GLY A 1 187 ? -4.836 0.606 3.477 1 98.19 187 GLY A O 1
ATOM 1353 N N . TRP A 1 188 ? -4.617 -1.135 2.113 1 98.5 188 TRP A N 1
ATOM 1354 C CA . TRP A 1 188 ? -3.252 -1.456 2.516 1 98.5 188 TRP A CA 1
ATOM 1355 C C . TRP A 1 188 ? -2.553 -2.293 1.449 1 98.5 188 TRP A C 1
ATOM 1357 O O . TRP A 1 188 ? -3.209 -2.904 0.602 1 98.5 188 TRP A O 1
ATOM 1367 N N . TRP A 1 189 ? -1.267 -2.252 1.355 1 98.5 189 TRP A N 1
ATOM 1368 C CA . TRP A 1 189 ? -0.427 -3.061 0.478 1 98.5 189 TRP A CA 1
ATOM 1369 C C . TRP A 1 189 ? 0.664 -3.771 1.271 1 98.5 189 TRP A C 1
ATOM 1371 O O . TRP A 1 189 ? 1.365 -3.146 2.07 1 98.5 189 TRP A O 1
ATOM 1381 N N . ASN A 1 190 ? 0.81 -5.082 1.085 1 98.5 190 ASN A N 1
ATOM 1382 C CA . ASN A 1 190 ? 1.913 -5.887 1.596 1 98.5 190 ASN A CA 1
ATOM 1383 C C . ASN A 1 190 ? 1.936 -5.906 3.121 1 98.5 190 ASN A C 1
ATOM 1385 O O . ASN A 1 190 ? 2.98 -5.68 3.734 1 98.5 190 ASN A O 1
ATOM 1389 N N . ARG A 1 191 ? 0.759 -6.023 3.715 1 95.94 191 ARG A N 1
ATOM 1390 C CA . ARG A 1 191 ? 0.708 -6.281 5.148 1 95.94 191 ARG A CA 1
ATOM 1391 C C . ARG A 1 191 ? 1.3 -7.645 5.484 1 95.94 191 ARG A C 1
ATOM 1393 O O . ARG A 1 191 ? 0.787 -8.672 5.043 1 95.94 191 ARG A O 1
ATOM 1400 N N . ALA A 1 192 ? 2.354 -7.484 6.184 1 87.25 192 ALA A N 1
ATOM 1401 C CA . ALA A 1 192 ? 3.092 -8.711 6.488 1 87.25 192 ALA A CA 1
ATOM 1402 C C . ALA A 1 192 ? 2.299 -9.602 7.434 1 87.25 192 ALA A C 1
ATOM 1404 O O . ALA A 1 192 ? 1.584 -9.117 8.312 1 87.25 192 ALA A O 1
ATOM 1405 N N . ALA A 1 193 ? 2.49 -10.914 7.184 1 75.69 193 ALA A N 1
ATOM 1406 C CA . ALA A 1 193 ? 1.888 -11.906 8.07 1 75.69 193 ALA A CA 1
ATOM 1407 C C . ALA A 1 193 ? 2.65 -12 9.391 1 75.69 193 ALA A C 1
ATOM 1409 O O . ALA A 1 193 ? 3.848 -11.703 9.445 1 75.69 193 ALA A O 1
ATOM 1410 N N . MET B 1 1 ? 17.719 4.809 -1.543 1 95.06 1 MET B N 1
ATOM 1411 C CA . MET B 1 1 ? 17.281 5.309 -0.243 1 95.06 1 MET B CA 1
ATOM 1412 C C . MET B 1 1 ? 15.914 4.73 0.128 1 95.06 1 MET B C 1
ATOM 1414 O O . MET B 1 1 ? 15.031 4.621 -0.722 1 95.06 1 MET B O 1
ATOM 1418 N N . ASP B 1 2 ? 15.812 4.25 1.386 1 96.88 2 ASP B N 1
ATOM 1419 C CA . ASP B 1 2 ? 14.516 3.848 1.922 1 96.88 2 ASP B CA 1
ATOM 1420 C C . ASP B 1 2 ? 13.844 5.008 2.65 1 96.88 2 ASP B C 1
ATOM 1422 O O . ASP B 1 2 ? 14.477 5.695 3.453 1 96.88 2 ASP B O 1
ATOM 1426 N N . VAL B 1 3 ? 12.641 5.227 2.34 1 98.12 3 VAL B N 1
ATOM 1427 C CA . VAL B 1 3 ? 11.859 6.266 3.002 1 98.12 3 VAL B CA 1
ATOM 1428 C C . VAL B 1 3 ? 10.641 5.645 3.68 1 98.12 3 VAL B C 1
ATOM 1430 O O . VAL B 1 3 ? 9.828 4.977 3.027 1 98.12 3 VAL B O 1
ATOM 1433 N N . VAL B 1 4 ? 10.547 5.82 4.949 1 98.44 4 VAL B N 1
ATOM 1434 C CA . VAL B 1 4 ? 9.367 5.41 5.699 1 98.44 4 VAL B CA 1
ATOM 1435 C C . VAL B 1 4 ? 8.531 6.637 6.059 1 98.44 4 VAL B C 1
ATOM 1437 O O . VAL B 1 4 ? 8.984 7.516 6.793 1 98.44 4 VAL B O 1
ATOM 1440 N N . LEU B 1 5 ? 7.359 6.715 5.461 1 98.88 5 LEU B N 1
ATOM 1441 C CA . LEU B 1 5 ? 6.383 7.738 5.832 1 98.88 5 LEU B CA 1
ATOM 1442 C C . LEU B 1 5 ? 5.551 7.285 7.023 1 98.88 5 LEU B C 1
ATOM 1444 O O . LEU B 1 5 ? 5.043 6.164 7.043 1 98.88 5 LEU B O 1
ATOM 1448 N N . ILE B 1 6 ? 5.398 8.148 7.996 1 98.88 6 ILE B N 1
ATOM 1449 C CA . ILE B 1 6 ? 4.621 7.836 9.188 1 98.88 6 ILE B CA 1
ATOM 1450 C C . ILE B 1 6 ? 3.602 8.945 9.445 1 98.88 6 ILE B C 1
ATOM 1452 O O . ILE B 1 6 ? 3.971 10.109 9.625 1 98.88 6 ILE B O 1
ATOM 1456 N N . ARG B 1 7 ? 2.346 8.594 9.414 1 98.88 7 ARG B N 1
ATOM 1457 C CA . ARG B 1 7 ? 1.347 9.578 9.82 1 98.88 7 ARG B CA 1
ATOM 1458 C C . ARG B 1 7 ? 1.414 9.836 11.328 1 98.88 7 ARG B C 1
ATOM 1460 O O . ARG B 1 7 ? 1.633 8.914 12.109 1 98.88 7 ARG B O 1
ATOM 1467 N N . HIS B 1 8 ? 1.188 10.984 11.68 1 98.81 8 HIS B N 1
ATOM 1468 C CA . HIS B 1 8 ? 1.194 11.32 13.094 1 98.81 8 HIS B CA 1
ATOM 1469 C C . HIS B 1 8 ? 0.181 10.477 13.867 1 98.81 8 HIS B C 1
ATOM 1471 O O . HIS B 1 8 ? -0.774 9.961 13.281 1 98.81 8 HIS B O 1
ATOM 1477 N N . ALA B 1 9 ? 0.416 10.438 15.211 1 98.75 9 ALA B N 1
ATOM 1478 C CA . ALA B 1 9 ? -0.52 9.773 16.109 1 98.75 9 ALA B CA 1
ATOM 1479 C C . ALA B 1 9 ? -1.798 10.594 16.281 1 98.75 9 ALA B C 1
ATOM 1481 O O . ALA B 1 9 ? -1.938 11.664 15.68 1 98.75 9 ALA B O 1
ATOM 1482 N N . GLN B 1 10 ? -2.703 10.086 17.047 1 98.62 10 GLN B N 1
ATOM 1483 C CA . GLN B 1 10 ? -4.047 10.641 17.141 1 98.62 10 GLN B CA 1
ATOM 1484 C C . GLN B 1 10 ? -4.02 12.031 17.75 1 98.62 10 GLN B C 1
ATOM 1486 O O . GLN B 1 10 ? -3.512 12.219 18.859 1 98.62 10 GLN B O 1
ATOM 1491 N N . PRO B 1 11 ? -4.535 12.953 17.094 1 98.56 11 PRO B N 1
ATOM 1492 C CA . PRO B 1 11 ? -4.641 14.289 17.688 1 98.56 11 PRO B CA 1
ATOM 1493 C C . PRO B 1 11 ? -5.816 14.422 18.641 1 98.56 11 PRO B C 1
ATOM 1495 O O . PRO B 1 11 ? -6.762 13.633 18.578 1 98.56 11 PRO B O 1
ATOM 1498 N N . GLN B 1 12 ? -5.672 15.344 19.516 1 98.25 12 GLN B N 1
ATOM 1499 C CA . GLN B 1 12 ? -6.758 15.656 20.438 1 98.25 12 GLN B CA 1
ATOM 1500 C C . GLN B 1 12 ? -7.762 16.609 19.797 1 98.25 12 GLN B C 1
ATOM 1502 O O . GLN B 1 12 ? -7.668 17.828 19.984 1 98.25 12 GLN B O 1
ATOM 1507 N N . VAL B 1 13 ? -8.773 16.109 19.219 1 97.81 13 VAL B N 1
ATOM 1508 C CA . VAL B 1 13 ? -9.805 16.875 18.516 1 97.81 13 VAL B CA 1
ATOM 1509 C C . VAL B 1 13 ? -11.055 16.016 18.344 1 97.81 13 VAL B C 1
ATOM 1511 O O . VAL B 1 13 ? -10.969 14.797 18.203 1 97.81 13 VAL B O 1
ATOM 1514 N N . PRO B 1 14 ? -12.227 16.594 18.375 1 96.75 14 PRO B N 1
ATOM 1515 C CA . PRO B 1 14 ? -13.438 15.797 18.125 1 96.75 14 PRO B CA 1
ATOM 1516 C C . PRO B 1 14 ? -13.414 15.117 16.766 1 96.75 14 PRO B C 1
ATOM 1518 O O . PRO B 1 14 ? -12.938 15.703 15.781 1 96.75 14 PRO B O 1
ATOM 1521 N N . ALA B 1 15 ? -13.891 13.914 16.766 1 95.62 15 ALA B N 1
ATOM 1522 C CA . ALA B 1 15 ? -14 13.195 15.492 1 95.62 15 ALA B CA 1
ATOM 1523 C C . ALA B 1 15 ? -14.805 14 14.477 1 95.62 15 ALA B C 1
ATOM 1525 O O . ALA B 1 15 ? -15.812 14.617 14.82 1 95.62 15 ALA B O 1
ATOM 1526 N N . GLY B 1 16 ? -14.32 13.984 13.227 1 96.31 16 GLY B N 1
ATOM 1527 C CA . GLY B 1 16 ? -15.055 14.633 12.148 1 96.31 16 GLY B CA 1
ATOM 1528 C C . GLY B 1 16 ? -14.695 16.094 11.992 1 96.31 16 GLY B C 1
ATOM 1529 O O . GLY B 1 16 ? -15.367 16.828 11.258 1 96.31 16 GLY B O 1
ATOM 1530 N N . THR B 1 17 ? -13.742 16.609 12.711 1 98.12 17 THR B N 1
ATOM 1531 C CA . THR B 1 17 ? -13.305 18 12.602 1 98.12 17 THR B CA 1
ATOM 1532 C C . THR B 1 17 ? -12.352 18.172 11.422 1 98.12 17 THR B C 1
ATOM 1534 O O . THR B 1 17 ? -11.469 17.328 11.211 1 98.12 17 THR B O 1
ATOM 1537 N N . CYS B 1 18 ? -12.617 19.219 10.617 1 98 18 CYS B N 1
ATOM 1538 C CA . CYS B 1 18 ? -11.703 19.547 9.539 1 98 18 CYS B CA 1
ATOM 1539 C C . CYS B 1 18 ? -10.492 20.312 10.062 1 98 18 CYS B C 1
ATOM 1541 O O . CYS B 1 18 ? -10.641 21.328 10.75 1 98 18 CYS B O 1
ATOM 1543 N N . TYR B 1 19 ? -9.328 19.797 9.734 1 98.19 19 TYR B N 1
ATOM 1544 C CA . TYR B 1 19 ? -8.109 20.5 10.109 1 98.19 19 TYR B CA 1
ATOM 1545 C C . TYR B 1 19 ? -6.953 20.125 9.195 1 98.19 19 TYR B C 1
ATOM 1547 O O . TYR B 1 19 ? -6.887 19 8.703 1 98.19 19 TYR B O 1
ATOM 1555 N N . GLY B 1 20 ? -6.105 21.047 8.977 1 98 20 GLY B N 1
ATOM 1556 C CA . GLY B 1 20 ? -4.84 20.906 8.273 1 98 20 GLY B CA 1
ATOM 1557 C C . GLY B 1 20 ? -3.688 21.594 8.977 1 98 20 GLY B C 1
ATOM 1558 O O . GLY B 1 20 ? -2.943 20.953 9.727 1 98 20 GLY B O 1
ATOM 1559 N N . CYS B 1 21 ? -3.77 22.891 9.07 1 97.06 21 CYS B N 1
ATOM 1560 C CA . CYS B 1 21 ? -2.699 23.688 9.68 1 97.06 21 CYS B CA 1
ATOM 1561 C C . CYS B 1 21 ? -3.035 24.047 11.125 1 97.06 21 CYS B C 1
ATOM 1563 O O . CYS B 1 21 ? -2.17 24.5 11.867 1 97.06 21 CYS B O 1
ATOM 1565 N N . LEU B 1 22 ? -4.312 23.875 11.453 1 97.31 22 LEU B N 1
ATOM 1566 C CA . LEU B 1 22 ? -4.629 24.047 12.867 1 97.31 22 LEU B CA 1
ATOM 1567 C C . LEU B 1 22 ? -3.703 23.203 13.734 1 97.31 22 LEU B C 1
ATOM 1569 O O . LEU B 1 22 ? -3.623 21.984 13.562 1 97.31 22 LEU B O 1
ATOM 1573 N N . ASP B 1 23 ? -3.033 23.812 14.609 1 97.75 23 ASP B N 1
ATOM 1574 C CA . ASP B 1 23 ? -1.985 23.125 15.367 1 97.75 23 ASP B CA 1
ATOM 1575 C C . ASP B 1 23 ? -2.561 22.422 16.594 1 97.75 23 ASP B C 1
ATOM 1577 O O . ASP B 1 23 ? -2.566 22.984 17.688 1 97.75 23 ASP B O 1
ATOM 1581 N N . LEU B 1 24 ? -2.904 21.266 16.516 1 97.88 24 LEU B N 1
ATOM 1582 C CA . LEU B 1 24 ? -3.586 20.469 17.516 1 97.88 24 LEU B CA 1
ATOM 1583 C C . LEU B 1 24 ? -2.588 19.625 18.312 1 97.88 24 LEU B C 1
ATOM 1585 O O . LEU B 1 24 ? -1.628 19.094 17.75 1 97.88 24 LEU B O 1
ATOM 1589 N N . PRO B 1 25 ? -2.832 19.484 19.578 1 97.81 25 PRO B N 1
ATOM 1590 C CA . PRO B 1 25 ? -1.995 18.562 20.344 1 97.81 25 PRO B CA 1
ATOM 1591 C C . PRO B 1 25 ? -2.371 17.094 20.125 1 97.81 25 PRO B C 1
ATOM 1593 O O . PRO B 1 25 ? -3.414 16.812 19.531 1 97.81 25 PRO B O 1
ATOM 1596 N N . LEU B 1 26 ? -1.496 16.25 20.516 1 98.56 26 LEU B N 1
ATOM 1597 C CA . LEU B 1 26 ? -1.776 14.812 20.531 1 98.56 26 LEU B CA 1
ATOM 1598 C C . LEU B 1 26 ? -2.562 14.422 21.781 1 98.56 26 LEU B C 1
ATOM 1600 O O . LEU B 1 26 ? -2.469 15.094 22.812 1 98.56 26 LEU B O 1
ATOM 1604 N N . VAL B 1 27 ? -3.328 13.383 21.656 1 98.31 27 VAL B N 1
ATOM 1605 C CA . VAL B 1 27 ? -3.945 12.82 22.844 1 98.31 27 VAL B CA 1
ATOM 1606 C C . VAL B 1 27 ? -2.867 12.273 23.781 1 98.31 27 VAL B C 1
ATOM 1608 O O . VAL B 1 27 ? -1.784 11.891 23.328 1 98.31 27 VAL B O 1
ATOM 1611 N N . ALA B 1 28 ? -3.203 12.242 25.062 1 96.62 28 ALA B N 1
ATOM 1612 C CA . ALA B 1 28 ? -2.334 11.68 26.094 1 96.62 28 ALA B CA 1
ATOM 1613 C C . ALA B 1 28 ? -3.068 10.625 26.922 1 96.62 28 ALA B C 1
ATOM 1615 O O . ALA B 1 28 ? -4.121 10.898 27.5 1 96.62 28 ALA B O 1
ATOM 1616 N N . PRO B 1 29 ? -2.572 9.359 26.984 1 97.44 29 PRO B N 1
ATOM 1617 C CA . PRO B 1 29 ? -1.309 8.898 26.406 1 97.44 29 PRO B CA 1
ATOM 1618 C C . PRO B 1 29 ? -1.364 8.82 24.875 1 97.44 29 PRO B C 1
ATOM 1620 O O . PRO B 1 29 ? -2.449 8.727 24.297 1 97.44 29 PRO B O 1
ATOM 1623 N N . LEU B 1 30 ? -0.125 8.914 24.266 1 98.19 30 LEU B N 1
ATOM 1624 C CA . LEU B 1 30 ? 0.002 8.852 22.812 1 98.19 30 LEU B CA 1
ATOM 1625 C C . LEU B 1 30 ? -0.707 7.621 22.266 1 98.19 30 LEU B C 1
ATOM 1627 O O . LEU B 1 30 ? -0.531 6.512 22.781 1 98.19 30 LEU B O 1
ATOM 1631 N N . ALA B 1 31 ? -1.437 7.742 21.203 1 98.06 31 ALA B N 1
ATOM 1632 C CA . ALA B 1 31 ? -2.176 6.652 20.562 1 98.06 31 ALA B CA 1
ATOM 1633 C C . ALA B 1 31 ? -2.074 6.734 19.047 1 98.06 31 ALA B C 1
ATOM 1635 O O . ALA B 1 31 ? -2.477 7.73 18.438 1 98.06 31 ALA B O 1
ATOM 1636 N N . PRO B 1 32 ? -1.626 5.574 18.5 1 98.12 32 PRO B N 1
ATOM 1637 C CA . PRO B 1 32 ? -0.983 4.398 19.078 1 98.12 32 PRO B CA 1
ATOM 1638 C C . PRO B 1 32 ? 0.325 4.738 19.797 1 98.12 32 PRO B C 1
ATOM 1640 O O . PRO B 1 32 ? 0.9 5.805 19.562 1 98.12 32 PRO B O 1
ATOM 1643 N N . ALA B 1 33 ? 0.743 3.865 20.656 1 97.94 33 ALA B N 1
ATOM 1644 C CA . ALA B 1 33 ? 2.008 4.059 21.359 1 97.94 33 ALA B CA 1
ATOM 1645 C C . ALA B 1 33 ? 3.182 4.07 20.391 1 97.94 33 ALA B C 1
ATOM 1647 O O . ALA B 1 33 ? 3.166 3.365 19.375 1 97.94 33 ALA B O 1
ATOM 1648 N N . ALA B 1 34 ? 4.164 4.852 20.672 1 96.88 34 ALA B N 1
ATOM 1649 C CA . ALA B 1 34 ? 5.324 5.035 19.812 1 96.88 34 ALA B CA 1
ATOM 1650 C C . ALA B 1 34 ? 5.996 3.701 19.5 1 96.88 34 ALA B C 1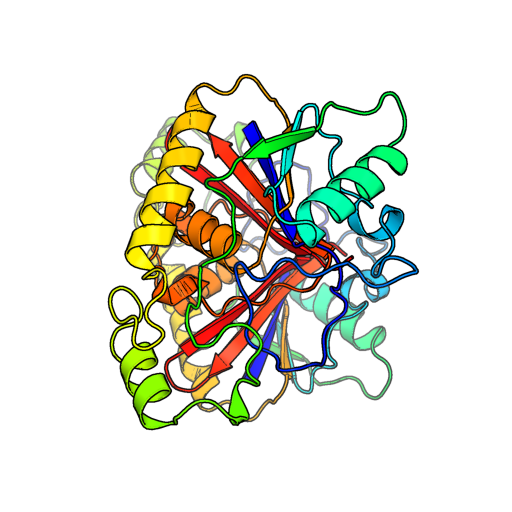
ATOM 1652 O O . ALA B 1 34 ? 6.418 3.461 18.359 1 96.88 34 ALA B O 1
ATOM 1653 N N . ALA B 1 35 ? 6.098 2.908 20.531 1 95.56 35 ALA B N 1
ATOM 1654 C CA . ALA B 1 35 ? 6.734 1.607 20.359 1 95.56 35 ALA B CA 1
ATOM 1655 C C . ALA B 1 35 ? 5.98 0.769 19.328 1 95.56 35 ALA B C 1
ATOM 1657 O O . ALA B 1 35 ? 6.594 0.039 18.547 1 95.56 35 ALA B O 1
ATOM 1658 N N . ARG B 1 36 ? 4.695 0.824 19.328 1 96.19 36 ARG B N 1
ATOM 1659 C CA . ARG B 1 36 ? 3.877 0.102 18.359 1 96.19 36 ARG B CA 1
ATOM 1660 C C . ARG B 1 36 ? 4.066 0.663 16.953 1 96.19 36 ARG B C 1
ATOM 1662 O O . ARG B 1 36 ? 4.141 -0.093 15.984 1 96.19 36 ARG B O 1
ATOM 1669 N N . ILE B 1 37 ? 4.105 1.982 16.844 1 97.56 37 ILE B N 1
ATOM 1670 C CA . ILE B 1 37 ? 4.309 2.637 15.555 1 97.56 37 ILE B CA 1
ATOM 1671 C C . ILE B 1 37 ? 5.652 2.209 14.969 1 97.56 37 ILE B C 1
ATOM 1673 O O . ILE B 1 37 ? 5.746 1.902 13.781 1 97.56 37 ILE B O 1
ATOM 1677 N N . ALA B 1 38 ? 6.656 2.109 15.766 1 95.62 38 ALA B N 1
ATOM 1678 C CA . ALA B 1 38 ? 8.023 1.868 15.312 1 95.62 38 ALA B CA 1
ATOM 1679 C C . ALA B 1 38 ? 8.273 0.381 15.086 1 95.62 38 ALA B C 1
ATOM 1681 O O . ALA B 1 38 ? 9.273 -0.001 14.477 1 95.62 38 ALA B O 1
ATOM 1682 N N . ALA B 1 39 ? 7.402 -0.408 15.602 1 93.38 39 ALA B N 1
ATOM 1683 C CA . ALA B 1 39 ? 7.609 -1.854 15.586 1 93.38 39 ALA B CA 1
ATOM 1684 C C . ALA B 1 39 ? 7.805 -2.363 14.156 1 93.38 39 ALA B C 1
ATOM 1686 O O . ALA B 1 39 ? 6.977 -2.105 13.281 1 93.38 39 ALA B O 1
ATOM 1687 N N . GLY B 1 40 ? 8.945 -3.068 13.938 1 91.88 40 GLY B N 1
ATOM 1688 C CA . GLY B 1 40 ? 9.195 -3.729 12.664 1 91.88 40 GLY B CA 1
ATOM 1689 C C . GLY B 1 40 ? 9.719 -2.787 11.602 1 91.88 40 GLY B C 1
ATOM 1690 O O . GLY B 1 40 ? 10.008 -3.209 10.477 1 91.88 40 GLY B O 1
ATOM 1691 N N . LEU B 1 41 ? 9.773 -1.5 11.852 1 95.19 41 LEU B N 1
ATOM 1692 C CA . LEU B 1 41 ? 10.297 -0.542 10.883 1 95.19 41 LEU B CA 1
ATOM 1693 C C . LEU B 1 41 ? 11.82 -0.562 10.859 1 95.19 41 LEU B C 1
ATOM 1695 O O . LEU B 1 41 ? 12.453 -0.797 11.891 1 95.19 41 LEU B O 1
ATOM 1699 N N . PRO B 1 42 ? 12.391 -0.378 9.695 1 94.44 42 PRO B N 1
ATOM 1700 C CA . PRO B 1 42 ? 13.852 -0.257 9.68 1 94.44 42 PRO B CA 1
ATOM 1701 C C . PRO B 1 42 ? 14.359 0.94 10.477 1 94.44 42 PRO B C 1
ATOM 1703 O O . PRO B 1 42 ? 13.688 1.972 10.547 1 94.44 42 PRO B O 1
ATOM 1706 N N . THR B 1 43 ? 15.5 0.826 11.031 1 93.44 43 THR B N 1
ATOM 1707 C CA . THR B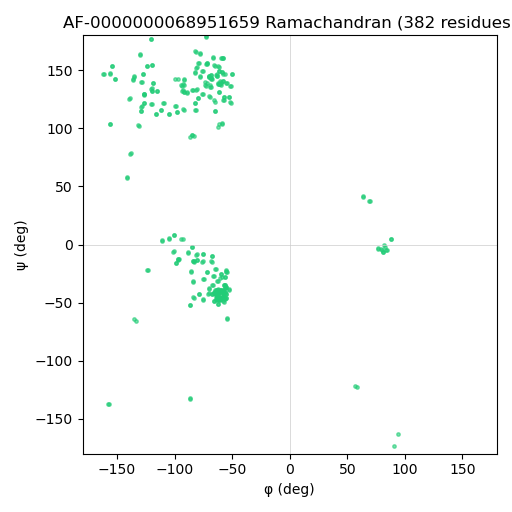 1 43 ? 16.078 1.897 11.836 1 93.44 43 THR B CA 1
ATOM 1708 C C . THR B 1 43 ? 16.469 3.084 10.953 1 93.44 43 THR B C 1
ATOM 1710 O O . THR B 1 43 ? 17.172 2.922 9.961 1 93.44 43 THR B O 1
ATOM 1713 N N . PRO B 1 44 ? 16.016 4.223 11.297 1 94.81 44 PRO B N 1
ATOM 1714 C CA . PRO B 1 44 ? 16.375 5.395 10.5 1 94.81 44 PRO B CA 1
ATOM 1715 C C . PRO B 1 44 ? 17.734 5.965 10.859 1 94.81 44 PRO B C 1
ATOM 1717 O O . PRO B 1 44 ? 18.172 5.852 12.008 1 94.81 44 PRO B O 1
ATOM 1720 N N . ASP B 1 45 ? 18.391 6.52 9.891 1 92.19 45 ASP B N 1
ATOM 1721 C CA . ASP B 1 45 ? 19.594 7.309 10.188 1 92.19 45 ASP B CA 1
ATOM 1722 C C . ASP B 1 45 ? 19.281 8.805 10.156 1 92.19 45 ASP B C 1
ATOM 1724 O O . ASP B 1 45 ? 20.109 9.625 10.555 1 92.19 45 ASP B O 1
ATOM 1728 N N . ARG B 1 46 ? 18.078 9.172 9.758 1 94.5 46 ARG B N 1
ATOM 1729 C CA . ARG B 1 46 ? 17.562 10.547 9.75 1 94.5 46 ARG B CA 1
ATOM 1730 C C . ARG B 1 46 ? 16.047 10.57 9.906 1 94.5 46 ARG B C 1
ATOM 1732 O O . ARG B 1 46 ? 15.352 9.688 9.398 1 94.5 46 ARG B O 1
ATOM 1739 N N . ILE B 1 47 ? 15.594 11.555 10.641 1 97.12 47 ILE B N 1
ATOM 1740 C CA . ILE B 1 47 ? 14.156 11.758 10.805 1 97.12 47 ILE B CA 1
ATOM 1741 C C . ILE B 1 47 ? 13.797 13.195 10.43 1 97.12 47 ILE B C 1
ATOM 1743 O O . ILE B 1 47 ? 14.461 14.141 10.859 1 97.12 47 ILE B O 1
ATOM 1747 N N . VAL B 1 48 ? 12.82 13.336 9.594 1 98.19 48 VAL B N 1
ATOM 1748 C CA . VAL B 1 48 ? 12.242 14.633 9.242 1 98.19 48 VAL B CA 1
ATOM 1749 C C . VAL B 1 48 ? 10.766 14.664 9.633 1 98.19 48 VAL B C 1
ATOM 1751 O O . VAL B 1 48 ? 10.062 13.672 9.477 1 98.19 48 VAL B O 1
ATOM 1754 N N . ALA B 1 49 ? 10.328 15.797 10.172 1 98.62 49 ALA B N 1
ATOM 1755 C CA . ALA B 1 49 ? 8.93 15.898 10.594 1 98.62 49 ALA B CA 1
ATOM 1756 C C . ALA B 1 49 ? 8.312 17.219 10.141 1 98.62 49 ALA B C 1
ATOM 1758 O O . ALA B 1 49 ? 9.008 18.234 10.031 1 98.62 49 ALA B O 1
ATOM 1759 N N . SER B 1 50 ? 7.027 17.156 9.789 1 98.75 50 SER B N 1
ATOM 1760 C CA . SER B 1 50 ? 6.254 18.391 9.75 1 98.75 50 SER B CA 1
ATOM 1761 C C . SER B 1 50 ? 6.414 19.188 11.039 1 98.75 50 SER B C 1
ATOM 1763 O O . SER B 1 50 ? 6.504 18.609 12.125 1 98.75 50 SER B O 1
ATOM 1765 N N . PRO B 1 51 ? 6.379 20.547 10.938 1 98.31 51 PRO B N 1
ATOM 1766 C CA . PRO B 1 51 ? 6.555 21.359 12.148 1 98.31 51 PRO B CA 1
ATOM 1767 C C . PRO B 1 51 ? 5.316 21.375 13.039 1 98.31 51 PRO B C 1
ATOM 1769 O O . PRO B 1 51 ? 5.371 21.844 14.172 1 98.31 51 PRO B O 1
ATOM 1772 N N . LEU B 1 52 ? 4.188 20.938 12.539 1 98.62 52 LEU B N 1
ATOM 1773 C CA . LEU B 1 52 ? 2.971 20.969 13.336 1 98.62 52 LEU B CA 1
ATOM 1774 C C . LEU B 1 52 ? 3.094 20.047 14.555 1 98.62 52 LEU B C 1
ATOM 1776 O O . LEU B 1 52 ? 3.676 18.969 14.469 1 98.62 52 LEU B O 1
ATOM 1780 N N . ALA B 1 53 ? 2.51 20.391 15.633 1 98.5 53 ALA B N 1
ATOM 1781 C CA . ALA B 1 53 ? 2.713 19.781 16.953 1 98.5 53 ALA B CA 1
ATOM 1782 C C . ALA B 1 53 ? 2.422 18.281 16.922 1 98.5 53 ALA B C 1
ATOM 1784 O O . ALA B 1 53 ? 3.141 17.5 17.531 1 98.5 53 ALA B O 1
ATOM 1785 N N . ARG B 1 54 ? 1.42 17.906 16.297 1 98.56 54 ARG B N 1
ATOM 1786 C CA . ARG B 1 54 ? 1.024 16.5 16.281 1 98.56 54 ARG B CA 1
ATOM 1787 C C . ARG B 1 54 ? 2.074 15.633 15.594 1 98.56 54 ARG B C 1
ATOM 1789 O O . ARG B 1 54 ? 2.361 14.523 16.031 1 98.56 54 ARG B O 1
ATOM 1796 N N . ALA B 1 55 ? 2.672 16.141 14.5 1 98.69 55 ALA B N 1
ATOM 1797 C CA . ALA B 1 55 ? 3.717 15.398 13.789 1 98.69 55 ALA B CA 1
ATOM 1798 C C . ALA B 1 55 ? 5.035 15.445 14.562 1 98.69 55 ALA B C 1
ATOM 1800 O O . ALA B 1 55 ? 5.691 14.414 14.734 1 98.69 55 ALA B O 1
ATOM 1801 N N . LEU B 1 56 ? 5.355 16.656 14.969 1 98.12 56 LEU B N 1
ATOM 1802 C CA . LEU B 1 56 ? 6.602 16.812 15.711 1 98.12 56 LEU B CA 1
ATOM 1803 C C . LEU B 1 56 ? 6.559 16.016 17.016 1 98.12 56 LEU B C 1
ATOM 1805 O O . LEU B 1 56 ? 7.527 15.344 17.359 1 98.12 56 LEU B O 1
ATOM 1809 N N . GLY B 1 57 ? 5.441 16.094 17.766 1 98.06 57 GLY B N 1
ATOM 1810 C CA . GLY B 1 57 ? 5.273 15.312 18.984 1 98.06 57 GLY B CA 1
ATOM 1811 C C . GLY B 1 57 ? 5.395 13.82 18.75 1 98.06 57 GLY B C 1
ATOM 1812 O O . GLY B 1 57 ? 6 13.109 19.547 1 98.06 57 GLY B O 1
ATOM 1813 N N . THR B 1 58 ? 4.859 13.336 17.656 1 98.5 58 THR B N 1
ATOM 1814 C CA . THR B 1 58 ? 4.969 11.93 17.281 1 98.5 58 THR B CA 1
ATOM 1815 C C . THR B 1 58 ? 6.422 11.555 17.016 1 98.5 58 THR B C 1
ATOM 1817 O O . THR B 1 58 ? 6.902 10.531 17.5 1 98.5 58 THR B O 1
ATOM 1820 N N . ALA B 1 59 ? 7.082 12.391 16.234 1 98.12 59 ALA B N 1
ATOM 1821 C CA . ALA B 1 59 ? 8.484 12.141 15.93 1 98.12 59 ALA B CA 1
ATOM 1822 C C . ALA B 1 59 ? 9.32 12.047 17.203 1 98.12 59 ALA B C 1
ATOM 1824 O O . ALA B 1 59 ? 10.172 11.164 17.328 1 98.12 59 ALA B O 1
ATOM 1825 N N . GLN B 1 60 ? 9.07 12.961 18.062 1 96.62 60 GLN B N 1
ATOM 1826 C CA . GLN B 1 60 ? 9.805 12.984 19.328 1 96.62 60 GLN B CA 1
ATOM 1827 C C . GLN B 1 60 ? 9.555 11.711 20.141 1 96.62 60 GLN B C 1
ATOM 1829 O O . GLN B 1 60 ? 10.492 11.141 20.703 1 96.62 60 GLN B O 1
ATOM 1834 N N . ALA B 1 61 ? 8.32 11.289 20.219 1 96.81 61 ALA B N 1
ATOM 1835 C CA . ALA B 1 61 ? 7.984 10.055 20.906 1 96.81 61 ALA B CA 1
ATOM 1836 C C . ALA B 1 61 ? 8.664 8.852 20.266 1 96.81 61 ALA B C 1
ATOM 1838 O O . ALA B 1 61 ? 9.125 7.938 20.953 1 96.81 61 ALA B O 1
ATOM 1839 N N . LEU B 1 62 ? 8.742 8.812 18.969 1 96.62 62 LEU B N 1
ATOM 1840 C CA . LEU B 1 62 ? 9.367 7.715 18.234 1 96.62 62 LEU B CA 1
ATOM 1841 C C . LEU B 1 62 ? 10.852 7.621 18.547 1 96.62 62 LEU B C 1
ATOM 1843 O O . LEU B 1 62 ? 11.375 6.527 18.766 1 96.62 62 LEU B O 1
ATOM 1847 N N . VAL B 1 63 ? 11.484 8.773 18.531 1 95.06 63 VAL B N 1
ATOM 1848 C CA . VAL B 1 63 ? 12.914 8.812 18.828 1 95.06 63 VAL B CA 1
ATOM 1849 C C . VAL B 1 63 ? 13.172 8.227 20.203 1 95.06 63 VAL B C 1
ATOM 1851 O O . VAL B 1 63 ? 14.141 7.496 20.406 1 95.06 63 VAL B O 1
ATOM 1854 N N . GLN B 1 64 ? 12.328 8.547 21.125 1 9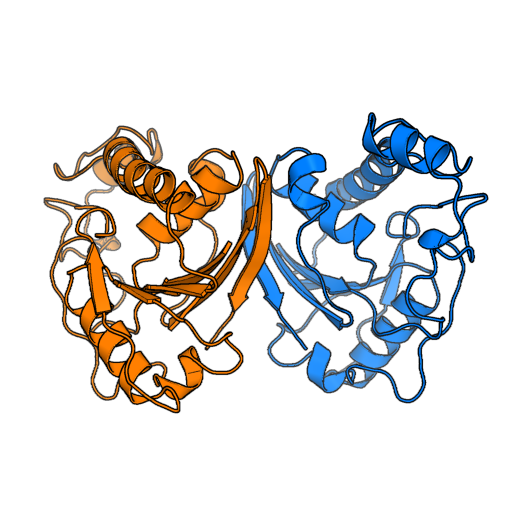2.12 64 GLN B N 1
ATOM 1855 C CA . GLN B 1 64 ? 12.469 8.062 22.484 1 92.12 64 GLN B CA 1
ATOM 1856 C C . GLN B 1 64 ? 12.281 6.551 22.562 1 92.12 64 GLN B C 1
ATOM 1858 O O . GLN B 1 64 ? 12.836 5.891 23.453 1 92.12 64 GLN B O 1
ATOM 1863 N N . ALA B 1 65 ? 11.547 6.039 21.672 1 90.5 65 ALA B N 1
ATOM 1864 C CA . ALA B 1 65 ? 11.234 4.613 21.672 1 90.5 65 ALA B CA 1
ATOM 1865 C C . ALA B 1 65 ? 12.312 3.809 20.969 1 90.5 65 ALA B C 1
ATOM 1867 O O . ALA B 1 65 ? 12.367 2.582 21.078 1 90.5 65 ALA B O 1
ATOM 1868 N N . LEU B 1 66 ? 13.117 4.359 20.078 1 89.19 66 LEU B N 1
ATOM 1869 C CA . LEU B 1 66 ? 14.156 3.674 19.328 1 89.19 66 LEU B CA 1
ATOM 1870 C C . LEU B 1 66 ? 15.352 3.344 20.219 1 89.19 66 LEU B C 1
ATOM 1872 O O . LEU B 1 66 ? 15.727 4.141 21.078 1 89.19 66 LEU B O 1
ATOM 1876 N N . PRO B 1 67 ? 15.727 2.041 19.891 1 80.56 67 PRO B N 1
ATOM 1877 C CA . PRO B 1 67 ? 16.938 1.708 20.625 1 80.56 67 PRO B CA 1
ATOM 1878 C C . PRO B 1 67 ? 18.172 2.465 20.125 1 80.56 67 PRO B C 1
ATOM 1880 O O . PRO B 1 67 ? 18.234 2.814 18.938 1 80.56 67 PRO B O 1
ATOM 1883 N N . GLY B 1 68 ? 18.984 2.795 21 1 75 68 GLY B N 1
ATOM 1884 C CA . GLY B 1 68 ? 20.219 3.475 20.656 1 75 68 GLY B CA 1
ATOM 1885 C C . GLY B 1 68 ? 20.109 4.984 20.734 1 75 68 GLY B C 1
ATOM 1886 O O . GLY B 1 68 ? 19.156 5.52 21.297 1 75 68 GLY B O 1
ATOM 1887 N N . GLY B 1 69 ? 21.016 5.727 20.141 1 66.88 69 GLY B N 1
ATOM 1888 C CA . GLY B 1 69 ? 21.078 7.176 20.172 1 66.88 69 GLY B CA 1
ATOM 1889 C C . GLY B 1 69 ? 19.953 7.84 19.406 1 66.88 69 GLY B C 1
ATOM 1890 O O . GLY B 1 69 ? 19.344 7.23 18.531 1 66.88 69 GLY B O 1
ATOM 1891 N N . ALA B 1 70 ? 19.312 8.852 19.844 1 69.69 70 ALA B N 1
ATOM 1892 C CA . ALA B 1 70 ? 18.234 9.664 19.266 1 69.69 70 ALA B CA 1
ATOM 1893 C C . ALA B 1 70 ? 18.703 10.336 17.984 1 69.69 70 ALA B C 1
ATOM 1895 O O . ALA B 1 70 ? 19.594 11.18 18 1 69.69 70 ALA B O 1
ATOM 1896 N N . PRO B 1 71 ? 18.234 9.758 16.859 1 82.94 71 PRO B N 1
ATOM 1897 C CA . PRO B 1 71 ? 18.547 10.578 15.68 1 82.94 71 PRO B CA 1
ATOM 1898 C C . PRO B 1 71 ? 17.984 11.992 15.781 1 82.94 71 PRO B C 1
ATOM 1900 O O . PRO B 1 71 ? 17.047 12.227 16.547 1 82.94 71 PRO B O 1
ATOM 1903 N N . ALA B 1 72 ? 18.672 12.961 15.227 1 86.81 72 ALA B N 1
ATOM 1904 C CA . ALA B 1 72 ? 18.156 14.32 15.172 1 86.81 72 ALA B CA 1
ATOM 1905 C C . ALA B 1 72 ? 16.875 14.383 14.344 1 86.81 72 ALA B C 1
ATOM 1907 O O . ALA B 1 72 ? 16.734 13.672 13.344 1 86.81 72 ALA B O 1
ATOM 1908 N N . ILE B 1 73 ? 15.953 15.148 14.867 1 95.12 73 ILE B N 1
ATOM 1909 C CA . ILE B 1 73 ? 14.719 15.422 14.133 1 95.12 73 ILE B CA 1
ATOM 1910 C C . ILE B 1 73 ? 14.82 16.766 13.422 1 95.12 73 ILE B C 1
ATOM 1912 O O . ILE B 1 73 ? 15.008 17.797 14.07 1 95.12 73 ILE B O 1
ATOM 1916 N N . ASP B 1 74 ? 14.82 16.766 12.148 1 96.25 74 ASP B N 1
ATOM 1917 C CA . ASP B 1 74 ? 14.734 18.016 11.383 1 96.25 74 ASP B CA 1
ATOM 1918 C C . ASP B 1 74 ? 13.281 18.344 11.039 1 96.25 74 ASP B C 1
ATOM 1920 O O . ASP B 1 74 ? 12.5 17.453 10.703 1 96.25 74 ASP B O 1
ATOM 1924 N N . THR B 1 75 ? 12.953 19.578 11.164 1 97.75 75 THR B N 1
ATOM 1925 C CA . THR B 1 75 ? 11.625 20 10.75 1 97.75 75 THR B CA 1
ATOM 1926 C C . THR B 1 75 ? 11.633 20.469 9.289 1 97.75 75 THR B C 1
ATOM 1928 O O . THR B 1 75 ? 12.594 21.078 8.836 1 97.75 75 THR B O 1
ATOM 1931 N N . GLU B 1 76 ? 10.633 20.172 8.602 1 98.31 76 GLU B N 1
ATOM 1932 C CA . GLU B 1 76 ? 10.484 20.531 7.199 1 98.31 76 GLU B CA 1
ATOM 1933 C C . GLU B 1 76 ? 9.117 21.156 6.934 1 98.31 76 GLU B C 1
ATOM 1935 O O . GLU B 1 76 ? 8.117 20.453 6.805 1 98.31 76 GLU B O 1
ATOM 1940 N N . PRO B 1 77 ? 9.062 22.484 6.793 1 98.38 77 PRO B N 1
ATOM 1941 C CA . PRO B 1 77 ? 7.785 23.188 6.625 1 98.38 77 PRO B CA 1
ATOM 1942 C C . PRO B 1 77 ? 7.027 22.734 5.375 1 98.38 77 PRO B C 1
ATOM 1944 O O . PRO B 1 77 ? 5.797 22.859 5.32 1 98.38 77 PRO B O 1
ATOM 1947 N N . ARG B 1 78 ? 7.664 22.312 4.391 1 98.56 78 ARG B N 1
ATOM 1948 C CA . ARG B 1 78 ? 7.02 21.891 3.15 1 98.56 78 ARG B CA 1
ATOM 1949 C C . ARG B 1 78 ? 6.195 20.625 3.361 1 98.56 78 ARG B C 1
ATOM 1951 O O . ARG B 1 78 ? 5.387 20.25 2.508 1 98.56 78 ARG B O 1
ATOM 1958 N N . LEU B 1 79 ? 6.297 19.953 4.527 1 98.75 79 LEU B N 1
ATOM 1959 C CA . LEU B 1 79 ? 5.586 18.719 4.816 1 98.75 79 LEU B CA 1
ATOM 1960 C C . LEU B 1 79 ? 4.359 18.984 5.684 1 98.75 79 LEU B C 1
ATOM 1962 O O . LEU B 1 79 ? 3.686 18.047 6.121 1 98.75 79 LEU B O 1
ATOM 1966 N N . ARG B 1 80 ? 4.051 20.234 5.883 1 98.56 80 ARG B N 1
ATOM 1967 C CA . ARG B 1 80 ? 2.84 20.578 6.625 1 98.56 80 ARG B CA 1
ATOM 1968 C C . ARG B 1 80 ? 1.597 20.062 5.91 1 98.56 80 ARG B C 1
ATOM 1970 O O . ARG B 1 80 ? 1.594 19.922 4.684 1 98.56 80 ARG B O 1
ATOM 1977 N N . GLU B 1 81 ? 0.578 19.812 6.691 1 98.69 81 GLU B N 1
ATOM 1978 C CA . GLU B 1 81 ? -0.715 19.484 6.098 1 98.69 81 GLU B CA 1
ATOM 1979 C C . GLU B 1 81 ? -1.293 20.688 5.348 1 98.69 81 GLU B C 1
ATOM 1981 O O . GLU B 1 81 ? -0.896 21.828 5.586 1 98.69 81 GLU B O 1
ATOM 1986 N N . ILE B 1 82 ? -2.217 20.375 4.492 1 97.94 82 ILE B N 1
ATOM 1987 C CA . ILE B 1 82 ? -2.889 21.406 3.697 1 97.94 82 ILE B CA 1
ATOM 1988 C C . ILE B 1 82 ? -3.594 22.391 4.621 1 97.94 82 ILE B C 1
ATOM 1990 O O . ILE B 1 82 ? -4.18 22 5.633 1 97.94 82 ILE B O 1
ATOM 1994 N N . ASP B 1 83 ? -3.514 23.641 4.25 1 98.25 83 ASP B N 1
ATOM 1995 C CA . ASP B 1 83 ? -4.254 24.688 4.961 1 98.25 83 ASP B CA 1
ATOM 1996 C C . ASP B 1 83 ? -5.699 24.766 4.477 1 98.25 83 ASP B C 1
ATOM 1998 O O . ASP B 1 83 ? -5.961 25.219 3.361 1 98.25 83 ASP B O 1
ATOM 2002 N N . PHE B 1 84 ? -6.656 24.469 5.34 1 98 84 PHE B N 1
ATOM 2003 C CA . PHE B 1 84 ? -8.055 24.406 4.938 1 98 84 PHE B CA 1
ATOM 2004 C C . PHE B 1 84 ? -8.742 25.75 5.172 1 98 84 PHE B C 1
ATOM 2006 O O . PHE B 1 84 ? -9.969 25.859 5.074 1 98 84 PHE B O 1
ATOM 2013 N N . GLY B 1 85 ? -7.922 26.766 5.598 1 98.12 85 GLY B N 1
ATOM 2014 C CA . GLY B 1 85 ? -8.445 28.109 5.727 1 98.12 85 GLY B CA 1
ATOM 2015 C C . GLY B 1 85 ? -9.641 28.203 6.656 1 98.12 85 GLY B C 1
ATOM 2016 O O . GLY B 1 85 ? -9.57 27.766 7.809 1 98.12 85 GLY B O 1
ATOM 2017 N N . SER B 1 86 ? -10.766 28.703 6.102 1 98.12 86 SER B N 1
ATOM 2018 C CA . SER B 1 86 ? -11.961 28.969 6.898 1 98.12 86 SER B CA 1
ATOM 2019 C C . SER B 1 86 ? -12.578 27.672 7.414 1 98.12 86 SER B C 1
ATOM 2021 O O . SER B 1 86 ? -13.445 27.703 8.289 1 98.12 86 SER B O 1
ATOM 2023 N N . TRP B 1 87 ? -12.234 26.5 6.902 1 98.31 87 TRP B N 1
ATOM 2024 C CA . TRP B 1 87 ? -12.812 25.219 7.316 1 98.31 87 TRP B CA 1
ATOM 2025 C C . TRP B 1 87 ? -12.102 24.688 8.555 1 98.31 87 TRP B C 1
ATOM 2027 O O . TRP B 1 87 ? -12.578 23.75 9.195 1 98.31 87 TRP B O 1
ATOM 2037 N N . GLU B 1 88 ? -10.938 25.266 8.875 1 98.31 88 GLU B N 1
ATOM 2038 C CA . GLU B 1 88 ? -10.18 24.766 10.016 1 98.31 88 GLU B CA 1
ATOM 2039 C C . GLU B 1 88 ? -11.008 24.812 11.297 1 98.31 88 GLU B C 1
ATOM 2041 O O . GLU B 1 88 ? -11.547 25.875 11.648 1 98.31 88 GLU B O 1
ATOM 2046 N N . GLY B 1 89 ? -11.047 23.641 11.93 1 97.94 89 GLY B N 1
ATOM 2047 C CA . GLY B 1 89 ? -11.734 23.578 13.211 1 97.94 89 GLY B CA 1
ATOM 2048 C C . GLY B 1 89 ? -13.234 23.375 13.07 1 97.94 89 GLY B C 1
ATOM 2049 O O . GLY B 1 89 ? -13.938 23.219 14.07 1 97.94 89 GLY B O 1
ATOM 2050 N N . VAL B 1 90 ? -13.68 23.391 11.844 1 98 90 VAL B N 1
ATOM 2051 C CA . VAL B 1 90 ? -15.109 23.234 11.594 1 98 90 VAL B CA 1
ATOM 2052 C C . VAL B 1 90 ? -15.422 21.75 11.32 1 98 90 VAL B C 1
ATOM 2054 O O . VAL B 1 90 ? -14.664 21.078 10.617 1 98 90 VAL B O 1
ATOM 2057 N N . ALA B 1 91 ? -16.5 21.312 11.914 1 97.94 91 ALA B N 1
ATOM 2058 C CA . ALA B 1 91 ? -16.922 19.953 11.594 1 97.94 91 ALA B CA 1
ATOM 2059 C C . ALA B 1 91 ? -17.25 19.812 10.109 1 97.94 91 ALA B C 1
ATOM 2061 O O . ALA B 1 91 ? -17.906 20.688 9.523 1 97.94 91 ALA B O 1
ATOM 2062 N N . TRP B 1 92 ? -16.828 18.719 9.492 1 97.06 92 TRP B N 1
ATOM 2063 C CA . TRP B 1 92 ? -17.047 18.484 8.07 1 97.06 92 TRP B CA 1
ATOM 2064 C C . TRP B 1 92 ? -18.531 18.562 7.73 1 97.06 92 TRP B C 1
ATOM 2066 O O . TRP B 1 92 ? -18.906 19.125 6.695 1 97.06 92 TRP B O 1
ATOM 2076 N N . ASP B 1 93 ? -19.344 18.016 8.586 1 96.75 93 ASP B N 1
ATOM 2077 C CA . ASP B 1 93 ? -20.781 17.969 8.328 1 96.75 93 ASP B CA 1
ATOM 2078 C C . ASP B 1 93 ? -21.422 19.344 8.547 1 96.75 93 ASP B C 1
ATOM 2080 O O . ASP B 1 93 ? -22.594 19.531 8.258 1 96.75 93 ASP B O 1
ATOM 2084 N N . ALA B 1 94 ? -20.703 20.281 9.07 1 97.69 94 ALA B N 1
ATOM 2085 C CA . ALA B 1 94 ? -21.203 21.641 9.281 1 97.69 94 ALA B CA 1
ATOM 2086 C C . ALA B 1 94 ? -20.781 22.562 8.125 1 97.69 94 ALA B C 1
ATOM 2088 O O . ALA B 1 94 ? -21.281 23.672 8.008 1 97.69 94 ALA B O 1
ATOM 2089 N N . ILE B 1 95 ? -19.891 22.141 7.293 1 97.56 95 ILE B N 1
ATOM 2090 C CA . ILE B 1 95 ? -19.422 22.938 6.164 1 97.56 95 ILE B CA 1
ATOM 2091 C C . ILE B 1 95 ? -20.5 22.984 5.082 1 97.56 95 ILE B C 1
ATOM 2093 O O . ILE B 1 95 ? -21.172 21.984 4.816 1 97.56 95 ILE B O 1
ATOM 2097 N N . ASP B 1 96 ? -20.641 24.125 4.5 1 97.12 96 ASP B N 1
ATOM 2098 C CA . ASP B 1 96 ? -21.625 24.359 3.445 1 97.12 96 ASP B CA 1
ATOM 2099 C C . ASP B 1 96 ? -21.484 23.312 2.338 1 97.12 96 ASP B C 1
ATOM 2101 O O . ASP B 1 96 ? -20.391 23.109 1.793 1 97.12 96 ASP B O 1
ATOM 2105 N N . ARG B 1 97 ? -22.562 22.656 2.008 1 96.5 97 ARG B N 1
ATOM 2106 C CA . ARG B 1 97 ? -22.562 21.578 1.03 1 96.5 97 ARG B CA 1
ATOM 2107 C C . ARG B 1 97 ? -22.125 22.078 -0.343 1 96.5 97 ARG B C 1
ATOM 2109 O O . ARG B 1 97 ? -21.422 21.375 -1.072 1 96.5 97 ARG B O 1
ATOM 2116 N N . ALA B 1 98 ? -22.547 23.219 -0.704 1 97 98 ALA B N 1
ATOM 2117 C CA . ALA B 1 98 ? -22.156 23.797 -1.991 1 97 98 ALA B CA 1
ATOM 2118 C C . ALA B 1 98 ? -20.656 23.984 -2.076 1 97 98 ALA B C 1
ATOM 2120 O O . ALA B 1 98 ? -20.047 23.766 -3.131 1 97 98 ALA B O 1
ATOM 2121 N N . ALA B 1 99 ? -20.109 24.422 -0.998 1 96.81 99 ALA B N 1
ATOM 2122 C CA . ALA B 1 99 ? -18.656 24.594 -0.942 1 96.81 99 ALA B CA 1
ATOM 2123 C C . ALA B 1 99 ? -17.938 23.25 -1.071 1 96.81 99 ALA B C 1
ATOM 2125 O O . ALA B 1 99 ? -16.938 23.141 -1.787 1 96.81 99 ALA B O 1
ATOM 2126 N N . LEU B 1 100 ? -18.484 22.281 -0.432 1 96.31 100 LEU B N 1
ATOM 2127 C CA . LEU B 1 100 ? -17.906 20.938 -0.516 1 96.31 100 LEU B CA 1
ATOM 2128 C C . LEU B 1 100 ? -18.016 20.391 -1.936 1 96.31 100 LEU B C 1
ATOM 2130 O O . LEU B 1 100 ? -17.078 19.75 -2.432 1 96.31 100 LEU B O 1
ATOM 2134 N N . ASP B 1 101 ? -19.094 20.594 -2.533 1 96.06 101 ASP B N 1
ATOM 2135 C CA . ASP B 1 101 ? -19.312 20.141 -3.906 1 96.06 101 ASP B CA 1
ATOM 2136 C C . ASP B 1 101 ? -18.328 20.828 -4.863 1 96.06 101 ASP B C 1
ATOM 2138 O O . ASP B 1 101 ? -17.812 20.188 -5.777 1 96.06 101 ASP B O 1
ATOM 2142 N N . GLN B 1 102 ? -18.141 22.109 -4.602 1 96.19 102 GLN B N 1
ATOM 2143 C CA . GLN B 1 102 ? -17.172 22.844 -5.406 1 96.19 102 GLN B CA 1
ATOM 2144 C C . GLN B 1 102 ? -15.781 22.25 -5.266 1 96.19 102 GLN B C 1
ATOM 2146 O O . GLN B 1 102 ? -15.062 22.109 -6.258 1 96.19 102 GLN B O 1
ATOM 2151 N N . TRP B 1 103 ? -15.43 22 -4.102 1 94.62 103 TRP B N 1
ATOM 2152 C CA . TRP B 1 103 ? -14.133 21.391 -3.826 1 94.62 103 TRP B CA 1
ATOM 2153 C C . TRP B 1 103 ? -14.008 20.031 -4.504 1 94.62 103 TRP B C 1
ATOM 2155 O O . TRP B 1 103 ? -13 19.75 -5.16 1 94.62 103 TRP B O 1
ATOM 2165 N N . ALA B 1 104 ? -15.008 19.219 -4.375 1 92.12 104 ALA B N 1
ATOM 2166 C CA . ALA B 1 104 ? -15.016 17.875 -4.949 1 92.12 104 ALA B CA 1
ATOM 2167 C C . ALA B 1 104 ? -14.945 17.938 -6.473 1 92.12 104 ALA B C 1
ATOM 2169 O O . ALA B 1 104 ? -14.328 17.062 -7.105 1 92.12 104 ALA B O 1
ATOM 2170 N N . ALA B 1 105 ? -15.461 18.922 -7.074 1 94.12 105 ALA B N 1
ATOM 2171 C CA . ALA B 1 105 ? -15.555 19.047 -8.523 1 94.12 105 ALA B CA 1
ATOM 2172 C C . ALA B 1 105 ? -14.195 19.406 -9.133 1 94.12 105 ALA B C 1
ATOM 2174 O O . ALA B 1 105 ? -13.938 19.094 -10.297 1 94.12 105 ALA B O 1
ATOM 2175 N N . ASP B 1 106 ? -13.383 20.094 -8.422 1 96.31 106 ASP B N 1
ATOM 2176 C CA . ASP B 1 106 ? -12.039 20.453 -8.844 1 96.31 106 ASP B CA 1
ATOM 2177 C C . ASP B 1 106 ? -11.039 20.297 -7.695 1 96.31 106 ASP B C 1
ATOM 2179 O O . ASP B 1 106 ? -10.57 21.297 -7.141 1 96.31 106 ASP B O 1
ATOM 2183 N N . LEU B 1 107 ? -10.688 19.094 -7.484 1 93.25 107 LEU B N 1
ATOM 2184 C CA . LEU B 1 107 ? -9.859 18.688 -6.352 1 93.25 107 LEU B CA 1
ATOM 2185 C C . LEU B 1 107 ? -8.547 19.469 -6.328 1 93.25 107 LEU B C 1
ATOM 2187 O O . LEU B 1 107 ? -8.102 19.906 -5.266 1 93.25 107 LEU B O 1
ATOM 2191 N N . LEU B 1 108 ? -7.973 19.766 -7.406 1 96.19 108 LEU B N 1
ATOM 2192 C CA . LEU B 1 108 ? -6.617 20.297 -7.48 1 96.19 108 LEU B CA 1
ATOM 2193 C C . LEU B 1 108 ? -6.609 21.812 -7.27 1 96.19 108 LEU B C 1
ATOM 2195 O O . LEU B 1 108 ? -5.68 22.344 -6.664 1 96.19 108 LEU B O 1
ATOM 2199 N N . HIS B 1 109 ? -7.684 22.422 -7.703 1 96.81 109 HIS B N 1
ATOM 2200 C CA . HIS B 1 109 ? -7.516 23.875 -7.793 1 96.81 109 HIS B CA 1
ATOM 2201 C C . HIS B 1 109 ? -8.578 24.594 -6.973 1 96.81 109 HIS B C 1
ATOM 2203 O O . HIS B 1 109 ? -8.398 25.766 -6.617 1 96.81 109 HIS B O 1
ATOM 2209 N N . ALA B 1 110 ? -9.688 23.984 -6.684 1 96.38 110 ALA B N 1
ATOM 2210 C CA . ALA B 1 110 ? -10.734 24.641 -5.914 1 96.38 110 ALA B CA 1
ATOM 2211 C C . ALA B 1 110 ? -10.297 24.859 -4.469 1 96.38 110 ALA B C 1
ATOM 2213 O O . ALA B 1 110 ? -9.695 23.969 -3.854 1 96.38 110 ALA B O 1
ATOM 2214 N N . ARG B 1 111 ? -10.508 25.969 -3.908 1 96.75 111 ARG B N 1
ATOM 2215 C CA . ARG B 1 111 ? -10.203 26.281 -2.516 1 96.75 111 ARG B CA 1
ATOM 2216 C C . ARG B 1 111 ? -11.289 27.156 -1.909 1 96.75 111 ARG B C 1
ATOM 2218 O O . ARG B 1 111 ? -11 28.219 -1.357 1 96.75 111 ARG B O 1
ATOM 2225 N N . PRO B 1 112 ? -12.492 26.703 -1.926 1 97.19 112 PRO B N 1
ATOM 2226 C CA . PRO B 1 112 ? -13.594 27.484 -1.338 1 97.19 112 PRO B CA 1
ATOM 2227 C C . PRO B 1 112 ? -13.328 27.859 0.117 1 97.19 112 PRO B C 1
ATOM 2229 O O . PRO B 1 112 ? -13.922 28.812 0.624 1 97.19 112 PRO B O 1
ATOM 2232 N N . HIS B 1 113 ? -12.523 27.188 0.801 1 97.62 113 HIS B N 1
ATOM 2233 C CA . HIS B 1 113 ? -12.172 27.469 2.189 1 97.62 113 HIS B CA 1
ATOM 2234 C C . HIS B 1 113 ? -11.133 28.578 2.283 1 97.62 113 HIS B C 1
ATOM 2236 O O . HIS B 1 113 ? -10.812 29.047 3.379 1 97.62 113 HIS B O 1
ATOM 2242 N N . GLY B 1 114 ? -10.578 29.016 1.244 1 97.81 114 GLY B N 1
ATOM 2243 C CA . GLY B 1 114 ? -9.695 30.172 1.191 1 97.81 114 GLY B CA 1
ATOM 2244 C C . GLY B 1 114 ? -8.266 29.844 1.573 1 97.81 114 GLY B C 1
ATOM 2245 O O . GLY B 1 114 ? -7.391 30.719 1.526 1 97.81 114 GLY B O 1
ATOM 2246 N N . GLY B 1 115 ? -7.996 28.625 1.939 1 97.62 115 GLY B N 1
ATOM 2247 C CA . GLY B 1 115 ? -6.645 28.234 2.309 1 97.62 115 GLY B CA 1
ATOM 2248 C C . GLY B 1 115 ? -5.801 27.812 1.121 1 97.62 115 GLY B C 1
ATOM 2249 O O . GLY B 1 115 ? -5.695 28.547 0.137 1 97.62 115 GLY B O 1
ATOM 2250 N N . GLU B 1 116 ? -5.152 26.766 1.213 1 98 116 GLU B N 1
ATOM 2251 C CA . GLU B 1 116 ? -4.227 26.25 0.209 1 98 116 GLU B CA 1
ATOM 2252 C C . GLU B 1 116 ? -4.926 25.281 -0.739 1 98 116 GLU B C 1
ATOM 2254 O O . GLU B 1 116 ? -5.664 24.391 -0.298 1 98 116 GLU B O 1
ATOM 2259 N N . ALA B 1 117 ? -4.684 25.484 -2.016 1 97.81 117 ALA B N 1
ATOM 2260 C CA . ALA B 1 117 ? -5.176 24.484 -2.967 1 97.81 117 ALA B CA 1
ATOM 2261 C C . ALA B 1 117 ? -4.297 23.234 -2.957 1 97.81 117 ALA B C 1
ATOM 2263 O O . ALA B 1 117 ? -3.08 23.328 -2.771 1 97.81 117 ALA B O 1
ATOM 2264 N N . PRO B 1 118 ? -4.922 22.094 -3.236 1 97.69 118 PRO B N 1
ATOM 2265 C CA . PRO B 1 118 ? -4.113 20.859 -3.26 1 97.69 118 PRO B CA 1
ATOM 2266 C C . PRO B 1 118 ? -2.957 20.938 -4.254 1 97.69 118 PRO B C 1
ATOM 2268 O O . PRO B 1 118 ? -1.874 20.406 -3.992 1 97.69 118 PRO B O 1
ATOM 2271 N N . ALA B 1 119 ? -3.158 21.609 -5.367 1 98.06 119 ALA B N 1
ATOM 2272 C CA . ALA B 1 119 ? -2.084 21.766 -6.344 1 98.06 119 ALA B CA 1
ATOM 2273 C C . ALA B 1 119 ? -0.896 22.5 -5.742 1 98.06 119 ALA B C 1
ATOM 2275 O O . ALA B 1 119 ? 0.258 22.188 -6.035 1 98.06 119 ALA B O 1
ATOM 2276 N N . GLN B 1 120 ? -1.155 23.484 -4.961 1 98.31 120 GLN B N 1
ATOM 2277 C CA . GLN B 1 120 ? -0.107 24.234 -4.277 1 98.31 120 GLN B CA 1
ATOM 2278 C C . GLN B 1 120 ? 0.619 23.359 -3.256 1 98.31 120 GLN B C 1
ATOM 2280 O O . GLN B 1 120 ? 1.851 23.375 -3.195 1 98.31 120 GLN B O 1
ATOM 2285 N N . ALA B 1 121 ? -0.15 22.688 -2.471 1 98.19 121 ALA B N 1
ATOM 2286 C CA . ALA B 1 121 ? 0.432 21.766 -1.496 1 98.19 121 ALA B CA 1
ATOM 2287 C C . ALA B 1 121 ? 1.282 20.703 -2.186 1 98.19 121 ALA B C 1
ATOM 2289 O O . ALA B 1 121 ? 2.383 20.391 -1.73 1 98.19 121 ALA B O 1
ATOM 2290 N N . MET B 1 122 ? 0.731 20.156 -3.268 1 97.94 122 MET B N 1
ATOM 2291 C CA . MET B 1 122 ? 1.451 19.141 -4.035 1 97.94 122 MET B CA 1
ATOM 2292 C C . MET B 1 122 ? 2.783 19.688 -4.539 1 97.94 122 MET B C 1
ATOM 2294 O O . MET B 1 122 ? 3.801 19 -4.488 1 97.94 122 MET B O 1
ATOM 2298 N N . ALA B 1 123 ? 2.768 20.906 -4.984 1 98.19 123 ALA B N 1
ATOM 2299 C CA . ALA B 1 123 ? 3.984 21.516 -5.512 1 98.19 123 ALA B CA 1
ATOM 2300 C C . ALA B 1 123 ? 5.055 21.625 -4.434 1 98.19 123 ALA B C 1
ATOM 2302 O O . ALA B 1 123 ? 6.223 21.297 -4.668 1 98.19 123 ALA B O 1
ATOM 2303 N N . ARG B 1 124 ? 4.688 22.047 -3.291 1 97.94 124 ARG B N 1
ATOM 2304 C CA . ARG B 1 124 ? 5.691 22.203 -2.244 1 97.94 124 ARG B CA 1
ATOM 2305 C C . ARG B 1 124 ? 6.176 20.844 -1.746 1 97.94 124 ARG B C 1
ATOM 2307 O O . ARG B 1 124 ? 7.363 20.672 -1.474 1 97.94 124 ARG B O 1
ATOM 2314 N N . VAL B 1 125 ? 5.293 19.906 -1.558 1 98.44 125 VAL B N 1
ATOM 2315 C CA . VAL B 1 125 ? 5.648 18.562 -1.093 1 98.44 125 VAL B CA 1
ATOM 2316 C C . VAL B 1 125 ? 6.551 17.891 -2.119 1 98.44 125 VAL B C 1
ATOM 2318 O O . VAL B 1 125 ? 7.574 17.297 -1.762 1 98.44 125 VAL B O 1
ATOM 2321 N N . ALA B 1 126 ? 6.168 17.953 -3.387 1 97.94 126 ALA B N 1
ATOM 2322 C CA . ALA B 1 126 ? 6.98 17.391 -4.461 1 97.94 126 ALA B CA 1
ATOM 2323 C C . ALA B 1 126 ? 8.328 18.094 -4.559 1 97.94 126 ALA B C 1
ATOM 2325 O O . ALA B 1 126 ? 9.344 17.453 -4.867 1 97.94 126 ALA B O 1
ATOM 2326 N N . GLY B 1 127 ? 8.297 19.391 -4.367 1 97.75 127 GLY B N 1
ATOM 2327 C CA . GLY B 1 127 ? 9.547 20.141 -4.32 1 97.75 127 GLY B CA 1
ATOM 2328 C C . GLY B 1 127 ? 10.516 19.609 -3.279 1 97.75 127 GLY B C 1
ATOM 2329 O O . GLY B 1 127 ? 11.703 19.453 -3.559 1 97.75 127 GLY B O 1
ATOM 2330 N N . TRP B 1 128 ? 10 19.375 -2.141 1 98.25 128 TRP B N 1
ATOM 2331 C CA . TRP B 1 128 ? 10.828 18.766 -1.1 1 98.25 128 TRP B CA 1
ATOM 2332 C C . TRP B 1 128 ? 11.336 17.406 -1.53 1 98.25 128 TRP B C 1
ATOM 2334 O O . TRP B 1 128 ? 12.516 17.078 -1.338 1 98.25 128 TRP B O 1
ATOM 2344 N N . ALA B 1 129 ? 10.461 16.531 -2.057 1 97.19 129 ALA B N 1
ATOM 2345 C CA . ALA B 1 129 ? 10.844 15.195 -2.51 1 97.19 129 ALA B CA 1
ATOM 2346 C C . ALA B 1 129 ? 12.008 15.258 -3.488 1 97.19 129 ALA B C 1
ATOM 2348 O O . ALA B 1 129 ? 12.875 14.375 -3.494 1 97.19 129 ALA B O 1
ATOM 2349 N N . GLY B 1 130 ? 12.016 16.25 -4.34 1 94.75 130 GLY B N 1
ATOM 2350 C CA . GLY B 1 130 ? 13.078 16.438 -5.312 1 94.75 130 GLY B CA 1
ATOM 2351 C C . GLY B 1 130 ? 14.445 16.625 -4.676 1 94.75 130 GLY B C 1
ATOM 2352 O O . GLY B 1 130 ? 15.469 16.391 -5.316 1 94.75 130 GLY B O 1
ATOM 2353 N N . THR B 1 131 ? 14.438 17.094 -3.455 1 94.94 131 THR B N 1
ATOM 2354 C CA . THR B 1 131 ? 15.695 17.359 -2.77 1 94.94 131 THR B CA 1
ATOM 2355 C C . THR B 1 131 ? 16.281 16.078 -2.197 1 94.94 131 THR B C 1
ATOM 2357 O O . THR B 1 131 ? 17.453 16.031 -1.8 1 94.94 131 THR B O 1
ATOM 2360 N N . LEU B 1 132 ? 15.523 14.969 -2.129 1 93.88 132 LEU B N 1
ATOM 2361 C CA . LEU B 1 132 ? 15.945 13.719 -1.51 1 93.88 132 LEU B CA 1
ATOM 2362 C C . LEU B 1 132 ? 17 13.016 -2.365 1 93.88 132 LEU B C 1
ATOM 2364 O O . LEU B 1 132 ? 17.734 12.156 -1.875 1 93.88 132 LEU B O 1
ATOM 2368 N N . ALA B 1 133 ? 17.047 13.305 -3.682 1 85 133 ALA B N 1
ATOM 2369 C CA . ALA B 1 133 ? 18 12.68 -4.59 1 85 133 ALA B CA 1
ATOM 2370 C C . ALA B 1 133 ? 19.438 12.898 -4.121 1 85 133 ALA B C 1
ATOM 2372 O O . ALA B 1 133 ? 20.312 12.078 -4.379 1 85 133 ALA B O 1
ATOM 2373 N N . THR B 1 134 ? 19.578 13.953 -3.457 1 84.5 134 THR B N 1
ATOM 2374 C CA . THR B 1 134 ? 20.922 14.297 -3.008 1 84.5 134 THR B CA 1
ATOM 2375 C C . THR B 1 134 ? 21.078 14.031 -1.514 1 84.5 134 THR B C 1
ATOM 2377 O O . THR B 1 134 ? 22.094 14.391 -0.915 1 84.5 134 THR B O 1
ATOM 2380 N N . ASP B 1 135 ? 20.016 13.453 -1.052 1 81.38 135 ASP B N 1
ATOM 2381 C CA . ASP B 1 135 ? 20.078 13.125 0.37 1 81.38 135 ASP B CA 1
ATOM 2382 C C . ASP B 1 135 ? 20.953 11.898 0.617 1 81.38 135 ASP B C 1
ATOM 2384 O O . ASP B 1 135 ? 20.906 10.938 -0.148 1 81.38 135 ASP B O 1
ATOM 2388 N N . GLY B 1 136 ? 21.891 11.906 1.507 1 83.56 136 GLY B N 1
ATOM 2389 C CA . GLY B 1 136 ? 22.828 10.836 1.796 1 83.56 136 GLY B CA 1
ATOM 2390 C C . GLY B 1 136 ? 22.281 9.805 2.762 1 83.56 136 GLY B C 1
ATOM 2391 O O . GLY B 1 136 ? 22.969 8.82 3.066 1 83.56 136 GLY B O 1
ATOM 2392 N N . ALA B 1 137 ? 21.078 10.008 3.24 1 89.56 137 ALA B N 1
ATOM 2393 C CA . ALA B 1 137 ? 20.516 9.07 4.199 1 89.56 137 ALA B CA 1
ATOM 2394 C C . ALA B 1 137 ? 20.219 7.723 3.541 1 89.56 137 ALA 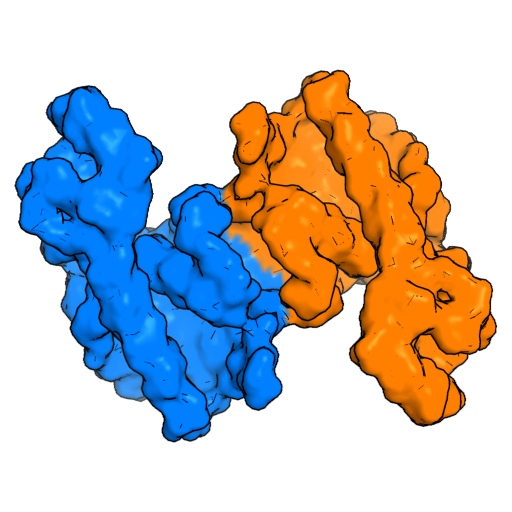B C 1
ATOM 2396 O O . ALA B 1 137 ? 19.828 7.668 2.375 1 89.56 137 ALA B O 1
ATOM 2397 N N . GLU B 1 138 ? 20.453 6.637 4.281 1 93.75 138 GLU B N 1
ATOM 2398 C CA . GLU B 1 138 ? 20.078 5.301 3.828 1 93.75 138 GLU B CA 1
ATOM 2399 C C . GLU B 1 138 ? 18.625 5 4.137 1 93.75 138 GLU B C 1
ATOM 2401 O O . GLU B 1 138 ? 17.891 4.469 3.289 1 93.75 138 GLU B O 1
ATOM 2406 N N . CYS B 1 139 ? 18.219 5.312 5.324 1 96 139 CYS B N 1
ATOM 2407 C CA . CYS B 1 139 ? 16.828 5.16 5.766 1 96 139 CYS B CA 1
ATOM 2408 C C . CYS B 1 139 ? 16.312 6.449 6.391 1 96 139 CYS B C 1
ATOM 2410 O O . CYS B 1 139 ? 16.797 6.875 7.441 1 96 139 CYS B O 1
ATOM 2412 N N . LEU B 1 140 ? 15.359 7.035 5.754 1 97 140 LEU B N 1
ATOM 2413 C CA . LEU B 1 140 ? 14.75 8.289 6.199 1 97 140 LEU B CA 1
ATOM 2414 C C . LEU B 1 140 ? 13.336 8.055 6.703 1 97 140 LEU B C 1
ATOM 2416 O O . LEU B 1 140 ? 12.508 7.477 5.992 1 97 140 LEU B O 1
ATOM 2420 N N . TRP B 1 141 ? 13.062 8.414 7.973 1 97.81 141 TRP B N 1
ATOM 2421 C CA . TRP B 1 141 ? 11.688 8.492 8.453 1 97.81 141 TRP B CA 1
ATOM 2422 C C . TRP B 1 141 ? 11.117 9.883 8.219 1 97.81 141 TRP B C 1
ATOM 2424 O O . TRP B 1 141 ? 11.773 10.891 8.492 1 97.81 141 TRP B O 1
ATOM 2434 N N . VAL B 1 142 ? 10 9.945 7.688 1 98.69 142 VAL B N 1
ATOM 2435 C CA . VAL B 1 142 ? 9.234 11.18 7.512 1 98.69 142 VAL B CA 1
ATOM 2436 C C . VAL B 1 142 ? 7.945 11.109 8.32 1 98.69 142 VAL B C 1
ATOM 2438 O O . VAL B 1 142 ? 7.07 10.289 8.039 1 98.69 142 VAL B O 1
ATOM 2441 N N . VAL B 1 143 ? 7.852 11.922 9.344 1 98.88 143 VAL B N 1
ATOM 2442 C CA . VAL B 1 143 ? 6.656 11.969 10.18 1 98.88 143 VAL B CA 1
ATOM 2443 C C . VAL B 1 143 ? 5.773 13.141 9.758 1 98.88 143 VAL B C 1
ATOM 2445 O O . VAL B 1 143 ? 6.195 14.297 9.82 1 98.88 143 VAL B O 1
ATOM 2448 N N . GLY B 1 144 ? 4.621 12.828 9.352 1 98.81 144 GLY B N 1
ATOM 2449 C CA . GLY B 1 144 ? 3.789 13.891 8.812 1 98.81 144 GLY B CA 1
ATOM 2450 C C . GLY B 1 144 ? 2.307 13.57 8.859 1 98.81 144 GLY B C 1
ATOM 2451 O O . GLY B 1 144 ? 1.796 13.133 9.898 1 98.81 144 GLY B O 1
ATOM 2452 N N . HIS B 1 145 ? 1.641 13.891 7.758 1 98.81 145 HIS B N 1
ATOM 2453 C CA . HIS B 1 145 ? 0.183 13.891 7.707 1 98.81 145 HIS B CA 1
ATOM 2454 C C . HIS B 1 145 ? -0.327 13.109 6.5 1 98.81 145 HIS B C 1
ATOM 2456 O O . HIS B 1 145 ? 0.431 12.844 5.566 1 98.81 145 HIS B O 1
ATOM 2462 N N . ALA B 1 146 ? -1.599 12.773 6.574 1 98.5 146 ALA B N 1
ATOM 2463 C CA . ALA B 1 146 ? -2.188 11.961 5.508 1 98.5 146 ALA B CA 1
ATOM 2464 C C . ALA B 1 146 ? -2.086 12.672 4.16 1 98.5 146 ALA B C 1
ATOM 2466 O O . ALA B 1 146 ? -1.706 12.062 3.158 1 98.5 146 ALA B O 1
ATOM 2467 N N . GLY B 1 147 ? -2.441 13.953 4.105 1 98.38 147 GLY B N 1
ATOM 2468 C CA . GLY B 1 147 ? -2.42 14.695 2.854 1 98.38 147 GLY B CA 1
ATOM 2469 C C . GLY B 1 147 ? -1.075 14.641 2.152 1 98.38 147 GLY B C 1
ATOM 2470 O O . GLY B 1 147 ? -0.961 14.094 1.057 1 98.38 147 GLY B O 1
ATOM 2471 N N . PRO B 1 148 ? -0.04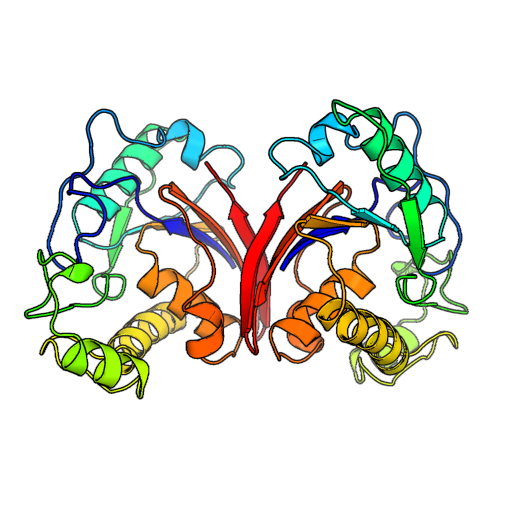4 15.195 2.779 1 98.81 148 PRO B N 1
ATOM 2472 C CA . PRO B 1 148 ? 1.293 15.18 2.18 1 98.81 148 PRO B CA 1
ATOM 2473 C C . PRO B 1 148 ? 1.772 13.766 1.853 1 98.81 148 PRO B C 1
ATOM 2475 O O . PRO B 1 148 ? 2.455 13.555 0.846 1 98.81 148 PRO B O 1
ATOM 2478 N N . MET B 1 149 ? 1.476 12.781 2.664 1 98.81 149 MET B N 1
ATOM 2479 C CA . MET B 1 149 ? 1.89 11.406 2.4 1 98.81 149 MET B CA 1
ATOM 2480 C C . MET B 1 149 ? 1.243 10.875 1.123 1 98.81 149 MET B C 1
ATOM 2482 O O . MET B 1 149 ? 1.897 10.211 0.319 1 98.81 149 MET B O 1
ATOM 2486 N N . ARG B 1 150 ? -0.005 11.148 0.947 1 98.62 150 ARG B N 1
ATOM 2487 C CA . ARG B 1 150 ? -0.709 10.75 -0.267 1 98.62 150 ARG B CA 1
ATOM 2488 C C . ARG B 1 150 ? -0.176 11.508 -1.481 1 98.62 150 ARG B C 1
ATOM 2490 O O . ARG B 1 150 ? -0.123 10.953 -2.584 1 98.62 150 ARG B O 1
ATOM 2497 N N . MET B 1 151 ? 0.215 12.781 -1.303 1 98.69 151 MET B N 1
ATOM 2498 C CA . MET B 1 151 ? 0.828 13.562 -2.369 1 98.69 151 MET B CA 1
ATOM 2499 C C . MET B 1 151 ? 2.182 12.984 -2.766 1 98.69 151 MET B C 1
ATOM 2501 O O . MET B 1 151 ? 2.508 12.914 -3.951 1 98.69 151 MET B O 1
ATOM 2505 N N . LEU B 1 152 ? 2.957 12.57 -1.779 1 98.56 152 LEU B N 1
ATOM 2506 C CA . LEU B 1 152 ? 4.242 11.945 -2.062 1 98.56 152 LEU B CA 1
ATOM 2507 C C . LEU B 1 152 ? 4.047 10.633 -2.828 1 98.56 152 LEU B C 1
ATOM 2509 O O . LEU B 1 152 ? 4.785 10.352 -3.773 1 98.56 152 LEU B O 1
ATOM 2513 N N . ALA B 1 153 ? 3.078 9.867 -2.383 1 98.06 153 ALA B N 1
ATOM 2514 C CA . ALA B 1 153 ? 2.77 8.633 -3.104 1 98.06 153 ALA B CA 1
ATOM 2515 C C . ALA B 1 153 ? 2.418 8.922 -4.559 1 98.06 153 ALA B C 1
ATOM 2517 O O . ALA B 1 153 ? 2.939 8.273 -5.473 1 98.06 153 ALA B O 1
ATOM 2518 N N . ALA B 1 154 ? 1.517 9.891 -4.789 1 97.19 154 ALA B N 1
ATOM 2519 C CA . ALA B 1 154 ? 1.13 10.273 -6.145 1 97.19 154 ALA B CA 1
ATOM 2520 C C . ALA B 1 154 ? 2.348 10.688 -6.965 1 97.19 154 ALA B C 1
ATOM 2522 O O . ALA B 1 154 ? 2.521 10.242 -8.102 1 97.19 154 ALA B O 1
ATOM 2523 N N . HIS B 1 155 ? 3.172 11.516 -6.383 1 96.88 155 HIS B N 1
ATOM 2524 C CA . HIS B 1 155 ? 4.367 12.031 -7.035 1 96.88 155 HIS B CA 1
ATOM 2525 C C . HIS B 1 155 ? 5.336 10.906 -7.387 1 96.88 155 HIS B C 1
ATOM 2527 O O . HIS B 1 155 ? 5.797 10.812 -8.523 1 96.88 155 HIS B O 1
ATOM 2533 N N . TRP B 1 156 ? 5.641 10.086 -6.457 1 96.38 156 TRP B N 1
ATOM 2534 C CA . TRP B 1 156 ? 6.648 9.039 -6.605 1 96.38 156 TRP B CA 1
ATOM 2535 C C . TRP B 1 156 ? 6.168 7.949 -7.559 1 96.38 156 TRP B C 1
ATOM 2537 O O . TRP B 1 156 ? 6.961 7.375 -8.312 1 96.38 156 TRP B O 1
ATOM 2547 N N . LEU B 1 157 ? 4.914 7.633 -7.496 1 94.75 157 LEU B N 1
ATOM 2548 C CA . LEU B 1 157 ? 4.383 6.547 -8.312 1 94.75 157 LEU B CA 1
ATOM 2549 C C . LEU B 1 157 ? 3.932 7.066 -9.68 1 94.75 157 LEU B C 1
ATOM 2551 O O . LEU B 1 157 ? 3.531 6.281 -10.539 1 94.75 157 LEU B O 1
ATOM 2555 N N . GLY B 1 158 ? 3.938 8.367 -9.891 1 93.56 158 GLY B N 1
ATOM 2556 C CA . GLY B 1 158 ? 3.574 8.969 -11.164 1 93.56 158 GLY B CA 1
ATOM 2557 C C . GLY B 1 158 ? 2.098 8.836 -11.484 1 93.56 158 GLY B C 1
ATOM 2558 O O . GLY B 1 158 ? 1.731 8.555 -12.625 1 93.56 158 GLY B O 1
ATOM 2559 N N . VAL B 1 159 ? 1.229 8.938 -10.516 1 93.56 159 VAL B N 1
ATOM 2560 C CA . VAL B 1 159 ? -0.213 8.852 -10.711 1 93.56 159 VAL B CA 1
ATOM 2561 C C . VAL B 1 159 ? -0.879 10.141 -10.258 1 93.56 159 VAL B C 1
ATOM 2563 O O . VAL B 1 159 ? -0.3 10.906 -9.477 1 93.56 159 VAL B O 1
ATOM 2566 N N . PRO B 1 160 ? -2.068 10.453 -10.836 1 94.12 160 PRO B N 1
ATOM 2567 C CA . PRO B 1 160 ? -2.773 11.656 -10.391 1 94.12 160 PRO B CA 1
ATOM 2568 C C . PRO B 1 160 ? -3.102 11.625 -8.898 1 94.12 160 PRO B C 1
ATOM 2570 O O . PRO B 1 160 ? -3.318 10.555 -8.328 1 94.12 160 PRO B O 1
ATOM 2573 N N . LEU B 1 161 ? -3.115 12.758 -8.32 1 96.06 161 LEU B N 1
ATOM 2574 C CA . LEU B 1 161 ? -3.492 12.859 -6.918 1 96.06 161 LEU B CA 1
ATOM 2575 C C . LEU B 1 161 ? -4.871 12.258 -6.68 1 96.06 161 LEU B C 1
ATOM 2577 O O . LEU B 1 161 ? -5.117 11.656 -5.629 1 96.06 161 LEU B O 1
ATOM 2581 N N . ALA B 1 162 ? -5.766 12.398 -7.641 1 93.19 162 ALA B N 1
ATOM 2582 C CA . ALA B 1 162 ? -7.121 11.859 -7.547 1 93.19 162 ALA B CA 1
ATOM 2583 C C . ALA B 1 162 ? -7.094 10.359 -7.246 1 93.19 162 ALA B C 1
ATOM 2585 O O . ALA B 1 162 ? -8.031 9.828 -6.652 1 93.19 162 ALA B O 1
ATOM 2586 N N . THR B 1 163 ? -6.008 9.68 -7.574 1 92.81 163 THR B N 1
ATOM 2587 C CA . THR B 1 163 ? -5.863 8.25 -7.336 1 92.81 163 THR B CA 1
ATOM 2588 C C . THR B 1 163 ? -5.516 7.98 -5.875 1 92.81 163 THR B C 1
ATOM 2590 O O . THR B 1 163 ? -6.113 7.109 -5.238 1 92.81 163 THR B O 1
ATOM 2593 N N . THR B 1 164 ? -4.656 8.742 -5.305 1 96.44 164 THR B N 1
ATOM 2594 C CA . THR B 1 164 ? -4.117 8.398 -3.994 1 96.44 164 THR B CA 1
ATOM 2595 C C . THR B 1 164 ? -4.867 9.141 -2.891 1 96.44 164 THR B C 1
ATOM 2597 O O . THR B 1 164 ? -4.754 8.789 -1.715 1 96.44 164 THR B O 1
ATOM 2600 N N . VAL B 1 165 ? -5.652 10.109 -3.244 1 94.19 165 VAL B N 1
ATOM 2601 C CA . VAL B 1 165 ? -6.262 11 -2.262 1 94.19 165 VAL B CA 1
ATOM 2602 C C . VAL B 1 165 ? -7.215 10.219 -1.368 1 94.19 165 VAL B C 1
ATOM 2604 O O . VAL B 1 165 ? -7.453 10.594 -0.218 1 94.19 165 VAL B O 1
ATOM 2607 N N . ASN B 1 166 ? -7.66 9.141 -1.773 1 92.5 166 ASN B N 1
ATOM 2608 C CA . ASN B 1 166 ? -8.625 8.383 -0.984 1 92.5 166 ASN B CA 1
ATOM 2609 C C . ASN B 1 166 ? -8.016 7.09 -0.443 1 92.5 166 ASN B C 1
ATOM 2611 O O . ASN B 1 166 ? -8.727 6.227 0.066 1 92.5 166 ASN B O 1
ATOM 2615 N N . TRP B 1 167 ? -6.719 6.836 -0.668 1 97.81 167 TRP B N 1
ATOM 2616 C CA . TRP B 1 167 ? -6.07 5.68 -0.06 1 97.81 167 TRP B CA 1
ATOM 2617 C C . TRP B 1 167 ? -6.113 5.77 1.462 1 97.81 167 TRP B C 1
ATOM 2619 O O . TRP B 1 167 ? -5.918 6.844 2.033 1 97.81 167 TRP B O 1
ATOM 2629 N N . ALA B 1 168 ? -6.387 4.676 2.105 1 97.56 168 ALA B N 1
ATOM 2630 C CA . ALA B 1 168 ? -6.508 4.664 3.561 1 97.56 168 ALA B CA 1
ATOM 2631 C C . ALA B 1 168 ? -5.156 4.906 4.227 1 97.56 168 ALA B C 1
ATOM 2633 O O . ALA B 1 168 ? -4.125 4.445 3.738 1 97.56 168 ALA B O 1
ATOM 2634 N N . LEU B 1 169 ? -5.164 5.629 5.32 1 97.94 169 LEU B N 1
ATOM 2635 C CA . LEU B 1 169 ? -3.982 5.922 6.121 1 97.94 169 LEU B CA 1
ATOM 2636 C C . LEU B 1 169 ? -4.367 6.238 7.562 1 97.94 169 LEU B C 1
ATOM 2638 O O . LEU B 1 169 ? -4.832 7.344 7.859 1 97.94 169 LEU B O 1
ATOM 2642 N N . GLY B 1 170 ? -4.148 5.281 8.445 1 98 170 GLY B N 1
ATOM 2643 C CA . GLY B 1 170 ? -4.535 5.453 9.836 1 98 170 GLY B CA 1
ATOM 2644 C C . GLY B 1 170 ? -3.523 6.254 10.641 1 98 170 GLY B C 1
ATOM 2645 O O . GLY B 1 170 ? -2.389 6.449 10.203 1 98 170 GLY B O 1
ATOM 2646 N N . PHE B 1 171 ? -3.959 6.707 11.867 1 98.5 171 PHE B N 1
ATOM 2647 C CA . PHE B 1 171 ? -3.027 7.359 12.773 1 98.5 171 PHE B CA 1
ATOM 2648 C C . PHE B 1 171 ? -1.893 6.418 13.164 1 98.5 171 PHE B C 1
ATOM 2650 O O . PHE B 1 171 ? -2.131 5.258 13.5 1 98.5 171 PHE B O 1
ATOM 2657 N N . GLY B 1 172 ? -0.695 6.938 13.055 1 98.5 172 GLY B N 1
ATOM 2658 C CA . GLY B 1 172 ? 0.465 6.145 13.438 1 98.5 172 GLY B CA 1
ATOM 2659 C C . GLY B 1 172 ? 0.841 5.102 12.398 1 98.5 172 GLY B C 1
ATOM 2660 O O . GLY B 1 172 ? 1.823 4.379 12.57 1 98.5 172 GLY B O 1
ATOM 2661 N N . ALA B 1 173 ? 0.068 4.973 11.328 1 98.25 173 ALA B N 1
ATOM 2662 C CA . ALA B 1 173 ? 0.379 4 10.281 1 98.25 173 ALA B CA 1
ATOM 2663 C C . ALA B 1 173 ? 1.596 4.438 9.469 1 98.25 173 ALA B C 1
ATOM 2665 O O . ALA B 1 173 ? 1.892 5.633 9.375 1 98.25 173 ALA B O 1
ATOM 2666 N N . SER B 1 174 ? 2.27 3.5 8.852 1 98.5 174 SER B N 1
ATOM 2667 C CA . SER B 1 174 ? 3.471 3.803 8.078 1 98.5 174 SER B CA 1
ATOM 2668 C C . SER B 1 174 ? 3.34 3.307 6.645 1 98.5 174 SER B C 1
ATOM 2670 O O . SER B 1 174 ? 2.516 2.438 6.355 1 98.5 174 SER B O 1
ATOM 2672 N N . CYS B 1 175 ? 3.998 3.885 5.773 1 98.69 175 CYS B N 1
ATOM 2673 C CA . CYS B 1 175 ? 4.191 3.514 4.375 1 98.69 175 CYS B CA 1
ATOM 2674 C C . CYS B 1 175 ? 5.672 3.496 4.016 1 98.69 175 CYS B C 1
ATOM 2676 O O . CYS B 1 175 ? 6.43 4.367 4.449 1 98.69 175 CYS B O 1
ATOM 2678 N N . GLY B 1 176 ? 6.086 2.539 3.246 1 98.5 176 GLY B N 1
ATOM 2679 C CA . GLY B 1 176 ? 7.492 2.406 2.893 1 98.5 176 GLY B CA 1
ATOM 2680 C C . GLY B 1 176 ? 7.742 2.496 1.398 1 98.5 176 GLY B C 1
ATOM 2681 O O . GLY B 1 176 ? 7.055 1.842 0.609 1 98.5 176 GLY B O 1
ATOM 2682 N N . PHE B 1 177 ? 8.688 3.281 1.018 1 98.31 177 PHE B N 1
ATOM 2683 C CA . PHE B 1 177 ? 9.133 3.426 -0.365 1 98.31 177 PHE B CA 1
ATOM 2684 C C . PHE B 1 177 ? 10.641 3.229 -0.477 1 98.31 177 PHE B C 1
ATOM 2686 O O . PHE B 1 177 ? 11.383 3.564 0.446 1 98.31 177 PHE B O 1
ATOM 2693 N N . THR B 1 178 ? 11.078 2.695 -1.554 1 97.25 178 THR B N 1
ATOM 2694 C CA . THR B 1 178 ? 12.492 2.682 -1.923 1 97.25 178 THR B CA 1
ATOM 2695 C C . THR B 1 178 ? 12.742 3.566 -3.141 1 97.25 178 THR B C 1
ATOM 2697 O O . THR B 1 178 ? 12.156 3.344 -4.207 1 97.25 178 THR B O 1
ATOM 2700 N N . LEU B 1 179 ? 13.484 4.555 -2.928 1 95.69 179 LEU B N 1
ATOM 2701 C CA . LEU B 1 179 ? 13.82 5.477 -4.004 1 95.69 179 LEU B CA 1
ATOM 2702 C C . LEU B 1 179 ? 15.117 5.066 -4.684 1 95.69 179 LEU B C 1
ATOM 2704 O O . LEU B 1 179 ? 16.156 4.93 -4.023 1 95.69 179 LEU B O 1
ATOM 2708 N N . GLY B 1 180 ? 15.078 4.73 -5.879 1 89.44 180 GLY B N 1
ATOM 2709 C CA . GLY B 1 180 ? 16.234 4.41 -6.691 1 89.44 180 GLY B CA 1
ATOM 2710 C C . GLY B 1 180 ? 16.375 5.305 -7.91 1 89.44 180 GLY B C 1
ATOM 2711 O O . GLY B 1 180 ? 15.57 6.215 -8.117 1 89.44 180 GLY B O 1
ATOM 2712 N N . PRO B 1 181 ? 17.5 5.047 -8.648 1 83.31 181 PRO B N 1
ATOM 2713 C CA . PRO B 1 181 ? 17.703 5.855 -9.859 1 83.31 181 PRO B CA 1
ATOM 2714 C C . PRO B 1 181 ? 16.547 5.719 -10.844 1 83.31 181 PRO B C 1
ATOM 2716 O O . PRO B 1 181 ? 16.391 4.676 -11.492 1 83.31 181 PRO B O 1
ATOM 2719 N N . GLY B 1 182 ? 15.672 6.75 -10.906 1 78.5 182 GLY B N 1
ATOM 2720 C CA . GLY B 1 182 ? 14.609 6.82 -11.898 1 78.5 182 GLY B CA 1
ATOM 2721 C C . GLY B 1 182 ? 13.406 5.969 -11.539 1 78.5 182 GLY B C 1
ATOM 2722 O O . GLY B 1 182 ? 12.445 5.879 -12.312 1 78.5 182 GLY B O 1
ATOM 2723 N N . GLU B 1 183 ? 13.531 5.25 -10.477 1 87.5 183 GLU B N 1
ATOM 2724 C CA . GLU B 1 183 ? 12.414 4.375 -10.141 1 87.5 183 GLU B CA 1
ATOM 2725 C C . GLU B 1 183 ? 12.086 4.438 -8.648 1 87.5 183 GLU B C 1
ATOM 2727 O O . GLU B 1 183 ? 12.984 4.617 -7.824 1 87.5 183 GLU B O 1
ATOM 2732 N N . VAL B 1 184 ? 10.812 4.391 -8.359 1 94.81 184 VAL B N 1
ATOM 2733 C CA . VAL B 1 184 ? 10.352 4.289 -6.977 1 94.81 184 VAL B CA 1
ATOM 2734 C C . VAL B 1 184 ? 9.531 3.012 -6.801 1 94.81 184 VAL B C 1
ATOM 2736 O O . VAL B 1 184 ? 8.711 2.668 -7.652 1 94.81 184 VAL B O 1
ATOM 2739 N N . ARG B 1 185 ? 9.828 2.322 -5.742 1 96.19 185 ARG B N 1
ATOM 2740 C CA . ARG B 1 185 ? 9.117 1.091 -5.426 1 96.19 185 ARG B CA 1
ATOM 2741 C C . ARG B 1 185 ? 8.32 1.235 -4.129 1 96.19 185 ARG B C 1
ATOM 2743 O O . ARG B 1 185 ? 8.836 1.76 -3.139 1 96.19 185 ARG B O 1
ATOM 2750 N N . LEU B 1 186 ? 7.059 0.807 -4.223 1 98.31 186 LEU B N 1
ATOM 2751 C CA . LEU B 1 186 ? 6.266 0.739 -3 1 98.31 186 LEU B CA 1
ATOM 2752 C C . LEU B 1 186 ? 6.551 -0.55 -2.238 1 98.31 186 LEU B C 1
ATOM 2754 O O . LEU B 1 186 ? 6.387 -1.646 -2.779 1 98.31 186 LEU B O 1
ATOM 2758 N N . GLY B 1 187 ? 6.977 -0.441 -1.037 1 98.19 187 GLY B N 1
ATOM 2759 C CA . GLY B 1 187 ? 7.207 -1.588 -0.174 1 98.19 187 GLY B CA 1
ATOM 2760 C C . GLY B 1 187 ? 5.965 -2.025 0.58 1 98.19 187 GLY B C 1
ATOM 2761 O O . GLY B 1 187 ? 5.648 -3.217 0.63 1 98.19 187 GLY B O 1
ATOM 2762 N N . TRP B 1 188 ? 5.363 -1.097 1.224 1 98.5 188 TRP B N 1
ATOM 2763 C CA . TRP B 1 188 ? 4.098 -1.315 1.917 1 98.5 188 TRP B CA 1
ATOM 2764 C C . TRP B 1 188 ? 3.311 -0.015 2.039 1 98.5 188 TRP B C 1
ATOM 2766 O O . TRP B 1 188 ? 3.877 1.074 1.92 1 98.5 188 TRP B O 1
ATOM 2776 N N . TRP B 1 189 ? 2.025 -0.069 2.141 1 98.5 189 TRP B N 1
ATOM 2777 C CA . TRP B 1 189 ? 1.124 1.055 2.371 1 98.5 189 TRP B CA 1
ATOM 2778 C C . TRP B 1 189 ? 0.213 0.785 3.564 1 98.5 189 TRP B C 1
ATOM 2780 O O . TRP B 1 189 ? -0.407 -0.278 3.654 1 98.5 189 TRP B O 1
ATOM 2790 N N . ASN B 1 190 ? 0.137 1.732 4.516 1 98.5 190 ASN B N 1
ATOM 2791 C CA . ASN B 1 190 ? -0.816 1.741 5.621 1 98.5 190 ASN B CA 1
ATOM 2792 C C . ASN B 1 190 ? -0.611 0.546 6.551 1 98.5 190 ASN B C 1
ATOM 2794 O O . ASN B 1 190 ? -1.567 -0.15 6.895 1 98.5 190 ASN B O 1
ATOM 2798 N N . ARG B 1 191 ? 0.649 0.237 6.816 1 95.94 191 ARG B N 1
ATOM 2799 C CA . ARG B 1 191 ? 0.93 -0.737 7.867 1 95.94 191 ARG B CA 1
ATOM 2800 C C . ARG B 1 191 ? 0.5 -0.212 9.234 1 95.94 191 ARG B C 1
ATOM 2802 O O . ARG B 1 191 ? 1.021 0.8 9.703 1 95.94 191 ARG B O 1
ATOM 2809 N N . ALA B 1 192 ? -0.447 -0.929 9.68 1 87.69 192 ALA B N 1
ATOM 2810 C CA . ALA B 1 192 ? -1.04 -0.475 10.93 1 87.69 192 ALA B CA 1
ATOM 2811 C C . ALA B 1 192 ? -0.061 -0.637 12.094 1 87.69 192 ALA B C 1
ATOM 2813 O O . ALA B 1 192 ? 0.725 -1.587 12.125 1 87.69 192 ALA B O 1
ATOM 2814 N N . ALA B 1 193 ? -0.189 0.338 13 1 76.25 193 ALA B N 1
ATOM 2815 C CA . ALA B 1 193 ? 0.599 0.265 14.234 1 76.25 193 ALA B CA 1
ATOM 2816 C C . ALA B 1 193 ? 0.029 -0.78 15.188 1 76.25 193 ALA B C 1
ATOM 2818 O O . ALA B 1 193 ? -1.168 -1.072 15.156 1 76.25 193 ALA B O 1
#

Secondary structure (DSSP, 8-state):
-EEEEEE---BSS-TTB--SSS-PPBPSS-SS-HHHHHTTPPPPSEEEE-SSHHHHHHHHHHHHHSSSS---EEE-GGGPPP--GGGTTSBGGGS-HHHHHHHHHTTTT--TTSS--HHHHHHHHHHHHHGGGG---SEEEEEE-HHHHHHHHHHHHT--HHHHTTS---TT-EEEEEEETTEEEEEEEEE--/-EEEEEE---BSS-TT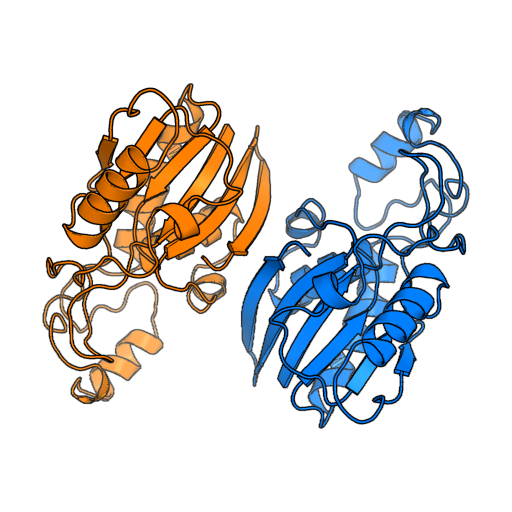B--SSS-PPBPSS-SS-HHHHHTTPPPPSEEEE-SSHHHHHHHHHHHHHSSSS---EEE-GGGPPP--GGGTTSBGGGS-HHHHHHHHHTTTT--TTSS--HHHHHHHHHHHHHGGGG---SEEEEEE-HHHHHHHHHHHHT--HHHHTTS---TT-EEEEEEETTEEEEEEEEE--